Protein AF-A0A087CXN2-F1 (afdb_monomer_lite)

Secondary structure (DSSP, 8-state):
--STTSSTTSS-------------S---SSTTHHHHHHHHHTTT--SBTTSPPBTTB--SHHHHHHHHHHT-HHHHHHHHHHTHHHHHHHHHHHHHHHHHHHHH---HHHHHHHHHHHHHHHHHHHHHHIIIIIS---HHHHHHHHHHHHHHHHHHHHHHHHHHHTT-HHHHHHHHHHBSS-SSSTT-TT-TT-----TTSSSTTHHHHHIIIIIHHHHHHHHTTT-HHHHHHHHHHHHHHHHHHHTT--HHHHHHHHHHHHHHHHHHS-TTSHHHHHHHHHHHHHHHHHHHHHHHH-HHHHHHHHHGGGS-HHHHHHHHHHHHHHHHHHHSTTHHHH-S-TT-HHHHHHHHHHHHHHHHHHTT-HHHHHHHHHHHHH--TTTS---STTTTT-SS-----------------------------------------------------------------

Organism: NCBI:txid1437610

Sequence (461 aa):
MGSDRILSSYWPYRHNHSRGSSRRWFTPYDVTDYLFLLALLALPVDGTVLGFYQPFWTPISPWLFMLYALTNPVHLERAMRRYAFLMIAPVLLIYLSGIGWAVYGVHARAIIMSLTGVIAIPATVCALDIAFIAKRLSTTEAIRAVLATYWFAFAVGIAQWFAVHLDIASVQEFFGRVMYRSYLTIGSSWSKNGLRPQFLFAEPSYTGMHVFGILLPLMWLAYKRGSLYAKQLRSLIIVFVAGGLLMGVGTRIVLDSIVALLIVIVMAVRWRDRKGRRFGLLFLAVIVAITATAFAANSRLSAIVEKGMSGDDSFLGRIYQSLGPLCGIVKQPWTALTGYGAGNIDAAVHQGAQLARTILESAGAGKGAIVAAGWYRMMTSTMVWTMSAYTSFSLNSDSSVVRSPLQLSASSSHGMGIGRSLPSAGPHCSHTCISNSKDMPSRHCRCSSGASPGWTTSPSM

Foldseek 3Di:
DDDPPPPPPQAPDDDPPDPDDDPDLFDDPDPLCVLVLVLLLQQLQWFFPPADDAQLTRGDNLVSLLVSLVVVPVLVVVLCVVVVVLVCVLVVLQVLQPVLCVPQNDDPVLLVNQSVVSVSVSSNSSSCCCQCPVSNTDPVSSLVSNLVSLVQLLVLLVVLLCCQVVVVVVSLVVCVNGGPQALSDPPGPQVPVHRAGQSSTNALLCLLCCLVVPLVVSLVVVVVVVDPSNVSSVVSSVCSLVVSVVRCSDCNSVVSVLVVQLVVLVVVFPCVDPVSVVVSVVSVVVSVVVNVVVLVVDQLSVLCVVVPCQSHLVSLVVLLLQQQLVLLCVQVVVLLRSNSHRLRLLVSNLNRLVVSLVVCVVVVVPVSSVVSSVVSVVDHSRNDRDTGNVCSNPPPPPDDDDDDDDDDDDDDDDDDDDDDDDDDDDDDDDDDDDDDDDDDDDDDDDDDDDDDDDDDDDDDD

pLDDT: mean 71.12, std 24.13, range [20.7, 97.25]

Structure (mmCIF, N/CA/C/O backbone):
data_AF-A0A087CXN2-F1
#
_entry.id   AF-A0A087CXN2-F1
#
loop_
_atom_site.group_PDB
_atom_site.id
_atom_site.type_symbol
_atom_site.label_atom_id
_atom_site.label_alt_id
_atom_site.label_comp_id
_atom_site.label_asym_id
_atom_site.label_entity_id
_atom_site.label_seq_id
_atom_site.pdbx_PDB_ins_code
_atom_site.Cartn_x
_atom_site.Cartn_y
_atom_site.Cartn_z
_atom_site.occupancy
_atom_site.B_iso_or_equiv
_atom_site.auth_seq_id
_atom_site.auth_comp_id
_atom_site.auth_asym_id
_atom_site.auth_atom_id
_atom_site.pdbx_PDB_model_num
ATOM 1 N N . MET A 1 1 ? -13.519 32.492 21.965 1.00 39.38 1 MET A N 1
ATOM 2 C CA . MET A 1 1 ? -14.894 32.207 21.501 1.00 39.38 1 MET A CA 1
ATOM 3 C C . MET A 1 1 ? -14.916 32.336 19.987 1.00 39.38 1 MET A C 1
ATOM 5 O O . MET A 1 1 ? -14.551 33.396 19.505 1.00 39.38 1 MET A O 1
ATOM 9 N N . GLY A 1 2 ? -15.287 31.275 19.259 1.00 38.50 2 GLY A N 1
ATOM 10 C CA . GLY A 1 2 ? -15.614 31.366 17.826 1.00 38.50 2 GLY A CA 1
ATOM 11 C C . GLY A 1 2 ? -14.662 30.694 16.824 1.00 38.50 2 GLY A C 1
ATOM 12 O O . GLY A 1 2 ? -14.215 31.359 15.902 1.00 38.50 2 GLY A O 1
ATOM 13 N N . SER A 1 3 ? -14.392 29.385 16.934 1.00 31.97 3 SER A N 1
ATOM 14 C CA . SER A 1 3 ? -13.996 28.590 15.744 1.00 31.97 3 SER A CA 1
ATOM 15 C C . SER A 1 3 ? -14.389 27.101 15.774 1.00 31.97 3 SER A C 1
ATOM 17 O O . SER A 1 3 ? -14.278 26.426 14.755 1.00 31.97 3 SER A O 1
ATOM 19 N N . ASP A 1 4 ? -14.948 26.590 16.877 1.00 32.97 4 ASP A N 1
ATOM 20 C CA . ASP A 1 4 ? -15.270 25.157 17.013 1.00 32.97 4 ASP A CA 1
ATOM 21 C C . ASP A 1 4 ? -16.612 24.713 16.393 1.00 32.97 4 ASP A C 1
ATOM 23 O O . ASP A 1 4 ? -16.962 23.535 16.445 1.00 32.97 4 ASP A O 1
ATOM 27 N N . ARG A 1 5 ? -17.393 25.615 15.779 1.00 32.41 5 ARG A N 1
ATOM 28 C CA . ARG A 1 5 ? -18.766 25.293 15.328 1.00 32.41 5 ARG A CA 1
ATOM 29 C C . ARG A 1 5 ? -18.925 24.776 13.896 1.00 32.41 5 ARG A C 1
ATOM 31 O O . ARG A 1 5 ? -20.032 24.386 13.550 1.00 32.41 5 ARG A O 1
ATOM 38 N N . ILE A 1 6 ? -17.875 24.707 13.075 1.00 35.09 6 ILE A N 1
ATOM 39 C CA . ILE A 1 6 ? -18.048 24.376 11.641 1.00 35.09 6 ILE A CA 1
ATOM 40 C C . ILE A 1 6 ? -17.748 22.899 11.306 1.00 35.09 6 ILE A C 1
ATOM 42 O O . ILE A 1 6 ? -18.146 22.414 10.253 1.00 35.09 6 ILE A O 1
ATOM 46 N N . LEU A 1 7 ? -17.145 22.122 12.216 1.00 35.59 7 LEU A N 1
ATOM 47 C CA . LEU A 1 7 ? -16.831 20.699 11.964 1.00 35.59 7 LEU A CA 1
ATOM 48 C C . LEU A 1 7 ? -17.660 19.697 12.787 1.00 35.59 7 LEU A C 1
ATOM 50 O O . LEU A 1 7 ? -17.510 18.490 12.615 1.00 35.59 7 LEU A O 1
ATOM 54 N N . SER A 1 8 ? -18.571 20.177 13.639 1.00 33.44 8 SER A N 1
ATOM 55 C CA . SER A 1 8 ? -19.440 19.331 14.475 1.00 33.44 8 SER A CA 1
ATOM 56 C C . SER A 1 8 ? -20.653 18.747 13.729 1.00 33.44 8 SER A C 1
ATOM 58 O O . SER A 1 8 ? -21.380 17.936 14.298 1.00 33.44 8 SER A O 1
ATOM 60 N N . SER A 1 9 ? -20.912 19.152 12.483 1.00 32.16 9 SER A N 1
ATOM 61 C CA . SER A 1 9 ? -22.157 18.844 11.760 1.00 32.16 9 SER A CA 1
ATOM 62 C C . SER A 1 9 ? -22.097 17.613 10.848 1.00 32.16 9 SER A C 1
ATOM 64 O O . SER A 1 9 ? -23.134 17.188 10.348 1.00 32.16 9 SER A O 1
ATOM 66 N N . TYR A 1 10 ? -20.926 16.995 10.653 1.00 38.50 10 TYR A N 1
ATOM 67 C CA . TYR A 1 10 ? -20.761 15.881 9.702 1.00 38.50 10 TYR A CA 1
ATOM 68 C C . TYR A 1 10 ? -20.764 14.478 10.325 1.00 38.50 10 TYR A C 1
ATOM 70 O O . TYR A 1 10 ? -20.636 13.494 9.600 1.00 38.50 10 TYR A O 1
ATOM 78 N N . TRP A 1 11 ? -20.943 14.346 11.643 1.00 40.09 11 TRP A N 1
ATOM 79 C CA . TRP A 1 11 ? -21.064 13.035 12.287 1.00 40.09 11 TRP A CA 1
ATOM 80 C C . TRP A 1 11 ? -22.035 13.083 13.469 1.00 40.09 11 TRP A C 1
ATOM 82 O O . TRP A 1 11 ? -21.681 13.648 14.505 1.00 40.09 11 TRP A O 1
ATOM 92 N N . PRO A 1 12 ? -23.247 12.504 13.373 1.00 35.41 12 PRO A N 1
ATOM 93 C CA . PRO A 1 12 ? -24.137 12.438 14.520 1.00 35.41 12 PRO A CA 1
ATOM 94 C C . PRO A 1 12 ? -23.533 11.490 15.564 1.00 35.41 12 PRO A C 1
ATOM 96 O O . PRO A 1 12 ? -23.541 10.268 15.427 1.00 35.41 12 PRO A O 1
ATOM 99 N N . TYR A 1 13 ? -22.969 12.090 16.607 1.00 37.94 13 TYR A N 1
ATOM 100 C CA . TYR A 1 13 ? -22.463 11.435 17.802 1.00 37.94 13 TYR A CA 1
ATOM 101 C C . TYR A 1 13 ? -23.650 10.931 18.632 1.00 37.94 13 TYR A C 1
ATOM 103 O O . TYR A 1 13 ? -24.492 11.723 19.052 1.00 37.94 13 TYR A O 1
ATOM 111 N N . ARG A 1 14 ? -23.733 9.619 18.882 1.00 34.62 14 ARG A N 1
ATOM 112 C CA . ARG A 1 14 ? -24.654 9.063 19.882 1.00 34.62 14 ARG A CA 1
ATOM 113 C C . ARG A 1 14 ? -23.840 8.477 21.030 1.00 34.62 14 ARG A C 1
ATOM 115 O O . ARG A 1 14 ? -23.110 7.505 20.847 1.00 34.62 14 ARG A O 1
ATOM 122 N N . HIS A 1 15 ? -23.991 9.065 22.215 1.00 37.25 15 HIS A N 1
ATOM 123 C CA . HIS A 1 15 ? -23.658 8.412 23.477 1.00 37.25 15 HIS A CA 1
ATOM 124 C C . HIS A 1 15 ? -24.576 7.193 23.631 1.00 37.25 15 HIS A C 1
ATOM 126 O O . HIS A 1 15 ? -25.741 7.339 23.989 1.00 37.25 15 HIS A O 1
ATOM 132 N N . ASN A 1 16 ? -24.071 5.989 23.366 1.00 37.09 16 ASN A N 1
ATOM 133 C CA . ASN A 1 16 ? -24.734 4.775 23.834 1.00 37.09 16 ASN A CA 1
ATOM 134 C C . ASN A 1 16 ? -24.344 4.550 25.300 1.00 37.09 16 ASN A C 1
ATOM 136 O O . ASN A 1 16 ? -23.347 3.902 25.612 1.00 37.09 16 ASN A O 1
ATOM 140 N N . HIS A 1 17 ? -25.145 5.101 26.211 1.00 38.88 17 HIS A N 1
ATOM 141 C CA . HIS A 1 17 ? -25.314 4.511 27.532 1.00 38.88 17 HIS A CA 1
ATOM 142 C C . HIS A 1 17 ? -26.312 3.360 27.414 1.00 38.88 17 HIS A C 1
ATOM 144 O O . HIS A 1 17 ? -27.519 3.550 27.503 1.00 38.88 17 HIS A O 1
ATOM 150 N N . SER A 1 18 ? -25.791 2.151 27.226 1.00 39.19 18 SER A N 1
ATOM 151 C CA . SER A 1 18 ? -26.529 0.914 27.466 1.00 39.19 18 SER A CA 1
ATOM 152 C C . SER A 1 18 ? -25.695 0.039 28.396 1.00 39.19 18 SER A C 1
ATOM 154 O O . SER A 1 18 ? -24.784 -0.672 27.969 1.00 39.19 18 SER A O 1
ATOM 156 N N . ARG A 1 19 ? -25.995 0.138 29.696 1.00 42.88 19 ARG A N 1
ATOM 157 C CA . ARG A 1 19 ? -25.703 -0.911 30.677 1.00 42.88 19 ARG A CA 1
ATOM 158 C C . ARG A 1 19 ? -26.453 -2.163 30.217 1.00 42.88 19 ARG A C 1
ATOM 160 O O . ARG A 1 19 ? -27.675 -2.152 30.155 1.00 42.88 19 ARG A O 1
ATOM 167 N N . GLY A 1 20 ? -25.710 -3.198 29.845 1.00 40.38 20 GLY A N 1
ATOM 168 C CA . GLY A 1 20 ? -26.249 -4.458 29.338 1.00 40.38 20 GLY A CA 1
ATOM 169 C C . GLY A 1 20 ? -25.165 -5.210 28.583 1.00 40.38 20 GLY A C 1
ATOM 170 O O . GLY A 1 20 ? -24.935 -4.980 27.399 1.00 40.38 20 GLY A O 1
ATOM 171 N N . SER A 1 21 ? -24.444 -6.072 29.291 1.00 49.31 21 SER A N 1
ATOM 172 C CA . SER A 1 21 ? -23.414 -6.940 28.738 1.00 49.31 21 SER A CA 1
ATOM 173 C C . SER A 1 21 ? -24.007 -7.912 27.715 1.00 49.31 21 SER A C 1
ATOM 175 O O . SER A 1 21 ? -24.482 -8.986 28.071 1.00 49.31 21 SER A O 1
ATOM 177 N N . SER A 1 22 ? -23.901 -7.582 26.431 1.00 44.62 22 SER A N 1
ATOM 178 C CA . SER A 1 22 ? -23.734 -8.607 25.406 1.00 44.62 22 SER A CA 1
ATOM 179 C C . SER A 1 22 ? -22.307 -8.491 24.873 1.00 44.62 22 SER A C 1
ATOM 181 O O . SER A 1 22 ? -21.901 -7.461 24.339 1.00 44.62 22 SER A O 1
ATOM 183 N N . ARG A 1 23 ? -21.502 -9.538 25.085 1.00 57.91 23 ARG A N 1
ATOM 184 C CA . ARG A 1 23 ? -20.129 -9.681 24.570 1.00 57.91 23 ARG A CA 1
ATOM 185 C C . ARG A 1 23 ? -20.140 -9.917 23.049 1.00 57.91 23 ARG A C 1
ATOM 187 O O . ARG A 1 23 ? -19.516 -10.857 22.567 1.00 57.91 23 ARG A O 1
ATOM 194 N N . ARG A 1 24 ? -20.892 -9.137 22.270 1.00 66.56 24 ARG A N 1
ATOM 195 C CA . ARG A 1 24 ? -20.862 -9.272 20.809 1.00 66.56 24 ARG A CA 1
ATOM 196 C C . ARG A 1 24 ? -19.623 -8.558 20.273 1.00 66.56 24 ARG A C 1
ATOM 198 O O . ARG A 1 24 ? -19.362 -7.398 20.585 1.00 66.56 24 ARG A O 1
ATOM 205 N N . TRP A 1 25 ? -18.818 -9.299 19.516 1.00 75.06 25 TRP A N 1
ATOM 206 C CA . TRP A 1 25 ? -17.599 -8.790 18.884 1.00 75.06 25 TRP A CA 1
ATOM 207 C C . TRP A 1 25 ? -17.900 -7.812 17.741 1.00 75.06 25 TRP A C 1
ATOM 209 O O . TRP A 1 25 ? -17.127 -6.881 17.530 1.00 75.06 25 TRP A O 1
ATOM 219 N N . PHE A 1 26 ? -19.034 -7.992 17.062 1.00 88.06 26 PHE A N 1
ATOM 220 C CA . PHE A 1 26 ? -19.507 -7.163 15.959 1.00 88.06 26 PHE A CA 1
ATOM 221 C C . PHE A 1 26 ? -21.038 -7.087 15.986 1.00 88.06 26 PHE A C 1
ATOM 223 O O . PHE A 1 26 ? -21.700 -8.095 16.255 1.00 88.06 26 PHE A O 1
ATOM 230 N N . THR A 1 27 ? -21.593 -5.904 15.730 1.00 91.12 27 THR A N 1
ATOM 231 C CA . THR A 1 27 ? -23.036 -5.649 15.689 1.00 91.12 27 THR A CA 1
ATOM 232 C C . THR A 1 27 ? -23.464 -5.240 14.274 1.00 91.12 27 THR A C 1
ATOM 234 O O . THR A 1 27 ? -23.404 -4.059 13.933 1.00 91.12 27 THR A O 1
ATOM 237 N N . PRO A 1 28 ? -23.860 -6.205 13.419 1.00 91.56 28 PRO A N 1
ATOM 238 C CA . PRO A 1 28 ? -24.320 -5.897 12.068 1.00 91.56 28 PRO A CA 1
ATOM 239 C C . PRO A 1 28 ? -25.691 -5.205 12.093 1.00 91.56 28 PRO A C 1
ATOM 241 O O . PRO A 1 28 ? -26.529 -5.512 12.944 1.00 91.56 28 PRO A O 1
ATOM 244 N N . TYR A 1 29 ? -25.924 -4.305 11.140 1.00 90.75 29 TYR A N 1
ATOM 245 C CA . TYR A 1 29 ? -27.250 -3.794 10.794 1.00 90.75 29 TYR A CA 1
ATOM 246 C C . TYR A 1 29 ? -28.017 -4.829 9.954 1.00 90.75 29 TYR A C 1
ATOM 248 O O . TYR A 1 29 ? -29.190 -5.081 10.214 1.00 90.75 29 TYR A O 1
ATOM 256 N N . ASP A 1 30 ? -27.339 -5.484 9.005 1.00 93.12 30 ASP A N 1
ATOM 257 C CA . ASP A 1 30 ? -27.865 -6.606 8.217 1.00 93.12 30 ASP A CA 1
ATOM 258 C C . ASP A 1 30 ? -26.765 -7.612 7.808 1.00 93.12 30 ASP A C 1
ATOM 260 O O . ASP A 1 30 ? -25.585 -7.449 8.124 1.00 93.12 30 ASP A O 1
ATOM 264 N N . VAL A 1 31 ? -27.147 -8.678 7.093 1.00 93.31 31 VAL A N 1
ATOM 265 C CA . VAL A 1 31 ? -26.236 -9.767 6.684 1.00 93.31 31 VAL A CA 1
ATOM 266 C C . VAL A 1 31 ? -25.094 -9.277 5.785 1.00 93.31 31 VAL A C 1
ATOM 268 O O . VAL A 1 31 ? -24.001 -9.842 5.813 1.00 93.31 31 VAL A O 1
ATOM 271 N N . THR A 1 32 ? -25.293 -8.209 5.010 1.00 95.12 32 THR A N 1
ATOM 272 C CA . THR A 1 32 ? -24.240 -7.702 4.119 1.00 95.12 32 THR A CA 1
ATOM 273 C C . THR A 1 32 ? -23.073 -7.110 4.906 1.00 95.12 32 THR A C 1
ATOM 275 O O . THR A 1 32 ? -21.947 -7.122 4.421 1.00 95.12 32 THR A O 1
ATOM 278 N N . ASP A 1 33 ? -23.278 -6.673 6.153 1.00 95.56 33 ASP A N 1
ATOM 279 C CA . ASP A 1 33 ? -22.213 -6.085 6.973 1.00 95.56 33 ASP A CA 1
ATOM 280 C C . ASP A 1 33 ? -21.127 -7.094 7.375 1.00 95.56 33 ASP A C 1
ATOM 282 O O . ASP A 1 33 ? -20.014 -6.697 7.726 1.00 95.56 33 ASP A O 1
ATOM 286 N N . TYR A 1 34 ? -21.392 -8.398 7.252 1.00 95.50 34 TYR A N 1
ATOM 287 C CA . TYR A 1 34 ? -20.346 -9.415 7.364 1.00 95.50 34 TYR A CA 1
ATOM 288 C C . TYR A 1 34 ? -19.325 -9.333 6.221 1.00 95.50 34 TYR A C 1
ATOM 290 O O . TYR A 1 34 ? -18.152 -9.618 6.455 1.00 95.50 34 TYR A O 1
ATOM 298 N N . LEU A 1 35 ? -19.716 -8.879 5.022 1.00 95.94 35 LEU A N 1
ATOM 299 C CA . LEU A 1 35 ? -18.771 -8.602 3.930 1.00 95.94 35 LEU A CA 1
ATOM 300 C C . LEU A 1 35 ? -17.851 -7.435 4.287 1.00 95.94 35 LEU A C 1
ATOM 302 O O . LEU A 1 35 ? -16.649 -7.498 4.036 1.00 95.94 35 LEU A O 1
ATOM 306 N N . PHE A 1 36 ? -18.396 -6.396 4.924 1.00 96.75 36 PHE A N 1
ATOM 307 C CA . PHE A 1 36 ? -17.603 -5.273 5.416 1.00 96.75 36 PHE A CA 1
ATOM 308 C C . PHE A 1 36 ? -16.632 -5.708 6.520 1.00 96.75 36 PHE A C 1
ATOM 310 O O . PHE A 1 36 ? -15.455 -5.348 6.487 1.00 96.75 36 PHE A O 1
ATOM 317 N N . LEU A 1 37 ? -17.090 -6.528 7.471 1.00 96.31 37 LEU A N 1
ATOM 318 C CA . LEU A 1 37 ? -16.217 -7.101 8.494 1.00 96.31 37 LEU A CA 1
ATOM 319 C C . LEU A 1 37 ? -15.104 -7.951 7.867 1.00 96.31 37 LEU A C 1
ATOM 321 O O . LEU A 1 37 ? -13.942 -7.795 8.236 1.00 96.31 37 LEU A O 1
ATOM 325 N N . LEU A 1 38 ? -15.436 -8.808 6.900 1.00 96.00 38 LEU A N 1
ATOM 326 C CA . LEU A 1 38 ? -14.457 -9.631 6.193 1.00 96.00 38 LEU A CA 1
ATOM 327 C C . LEU A 1 38 ? -13.438 -8.766 5.440 1.00 96.00 38 LEU A C 1
ATOM 329 O O . LEU A 1 38 ? -12.247 -9.065 5.477 1.00 96.00 38 LEU A O 1
ATOM 333 N N . ALA A 1 39 ? -13.877 -7.661 4.829 1.00 95.94 39 ALA A N 1
ATOM 334 C CA . ALA A 1 39 ? -12.990 -6.701 4.176 1.00 95.94 39 ALA A CA 1
ATOM 335 C C . ALA A 1 39 ? -11.966 -6.112 5.158 1.00 95.94 39 ALA A C 1
ATOM 337 O O . ALA A 1 39 ? -10.780 -6.047 4.840 1.00 95.94 39 ALA A O 1
ATOM 338 N N . LEU A 1 40 ? -12.399 -5.748 6.373 1.00 95.56 40 LEU A N 1
ATOM 339 C CA . LEU A 1 40 ? -11.500 -5.271 7.428 1.00 95.56 40 LEU A CA 1
ATOM 340 C C . LEU A 1 40 ? -10.527 -6.356 7.899 1.00 95.56 40 LEU A C 1
ATOM 342 O O . LEU A 1 40 ? -9.351 -6.067 8.114 1.00 95.56 40 LEU A O 1
ATOM 346 N N . LEU A 1 41 ? -10.996 -7.596 8.053 1.00 95.44 41 LEU A N 1
ATOM 347 C CA . LEU A 1 41 ? -10.155 -8.720 8.469 1.00 95.44 41 LEU A CA 1
ATOM 348 C C . LEU A 1 41 ? -9.114 -9.091 7.406 1.00 95.44 41 LEU A C 1
ATOM 350 O O . LEU A 1 41 ? -8.016 -9.506 7.763 1.00 95.44 41 LEU A O 1
ATOM 354 N N . ALA A 1 42 ? -9.425 -8.896 6.126 1.00 94.44 42 ALA A N 1
ATOM 355 C CA . ALA A 1 42 ? -8.533 -9.174 5.006 1.00 94.44 42 ALA A CA 1
ATOM 356 C C . ALA A 1 42 ? -7.558 -8.026 4.676 1.00 94.44 42 ALA A C 1
ATOM 358 O O . ALA A 1 42 ? -6.795 -8.139 3.720 1.00 94.44 42 ALA A O 1
ATOM 359 N N . LEU A 1 43 ? -7.559 -6.919 5.433 1.00 92.69 43 LEU A N 1
ATOM 360 C CA . LEU A 1 43 ? -6.661 -5.780 5.189 1.00 92.69 43 LEU A CA 1
ATOM 361 C C . LEU A 1 43 ? -5.168 -6.147 5.123 1.00 92.69 43 LEU A C 1
ATOM 363 O O . LEU A 1 43 ? -4.521 -5.666 4.200 1.00 92.69 43 LEU A O 1
ATOM 367 N N . PRO A 1 44 ? -4.600 -6.959 6.038 1.00 92.06 44 PRO A N 1
ATOM 368 C CA . PRO A 1 44 ? -3.189 -7.331 5.965 1.00 92.06 44 PRO A CA 1
ATOM 369 C C . PRO A 1 44 ? -2.913 -8.508 5.014 1.00 92.06 44 PRO A C 1
ATOM 371 O O . PRO A 1 44 ? -1.776 -8.955 4.925 1.00 92.06 44 PRO A O 1
ATOM 374 N N . VAL A 1 45 ? -3.938 -9.039 4.334 1.00 91.31 45 VAL A N 1
ATOM 375 C CA . VAL A 1 45 ? -3.827 -10.190 3.428 1.00 91.31 45 VAL A CA 1
ATOM 376 C C . VAL A 1 45 ? -3.806 -9.687 1.987 1.00 91.31 45 VAL A C 1
ATOM 378 O O . VAL A 1 45 ? -4.833 -9.648 1.303 1.00 91.31 45 VAL A O 1
ATOM 381 N N . ASP A 1 46 ? -2.628 -9.266 1.535 1.00 86.50 46 ASP A N 1
ATOM 382 C CA . ASP A 1 46 ? -2.424 -8.751 0.178 1.00 86.50 46 ASP A CA 1
ATOM 383 C C . ASP A 1 46 ? -1.335 -9.489 -0.618 1.00 86.50 46 ASP A C 1
ATOM 385 O O . ASP A 1 46 ? -1.107 -9.161 -1.779 1.00 86.50 46 ASP A O 1
ATOM 389 N N . GLY A 1 47 ? -0.709 -10.527 -0.051 1.00 84.94 47 GLY A N 1
ATOM 390 C CA . GLY A 1 47 ? 0.337 -11.319 -0.713 1.00 84.94 47 GLY A CA 1
ATOM 391 C C . GLY A 1 47 ? -0.038 -12.736 -1.130 1.00 84.94 47 GLY A C 1
ATOM 392 O O . GLY A 1 47 ? 0.813 -13.470 -1.636 1.00 84.94 47 GLY A O 1
ATOM 393 N N . THR A 1 48 ? -1.277 -13.157 -0.888 1.00 89.31 48 THR A N 1
ATOM 394 C CA . THR A 1 48 ? -1.685 -14.558 -1.057 1.00 89.31 48 THR A CA 1
ATOM 395 C C . THR A 1 48 ? -2.198 -14.872 -2.457 1.00 89.31 48 THR A C 1
ATOM 397 O O . THR A 1 48 ? -2.850 -14.039 -3.080 1.00 89.31 48 THR A O 1
ATOM 400 N N . VAL A 1 49 ? -2.053 -16.126 -2.889 1.00 88.69 49 VAL A N 1
ATOM 401 C CA . VAL A 1 49 ? -2.581 -16.635 -4.172 1.00 88.69 49 VAL A CA 1
ATOM 402 C C . VAL A 1 49 ? -4.101 -16.484 -4.345 1.00 88.69 49 VAL A C 1
ATOM 404 O O . VAL A 1 49 ? -4.595 -16.552 -5.464 1.00 88.69 49 VAL A O 1
ATOM 407 N N . LEU A 1 50 ? -4.845 -16.275 -3.252 1.00 85.31 50 LEU A N 1
ATOM 408 C CA . LEU A 1 50 ? -6.301 -16.085 -3.261 1.00 85.31 50 LEU A CA 1
ATOM 409 C C . LEU A 1 50 ? -6.736 -14.693 -3.735 1.00 85.31 50 LEU A C 1
ATOM 411 O O . LEU A 1 50 ? -7.896 -14.503 -4.099 1.00 85.31 50 LEU A O 1
ATOM 415 N N . GLY A 1 51 ? -5.847 -13.702 -3.668 1.00 80.25 51 GLY A N 1
ATOM 416 C CA . GLY A 1 51 ? -6.189 -12.329 -4.009 1.00 80.25 51 GLY A CA 1
ATOM 417 C C . GLY A 1 51 ? -6.226 -12.083 -5.511 1.00 80.25 51 GLY A C 1
ATOM 418 O O . GLY A 1 51 ? -5.608 -12.792 -6.304 1.00 80.25 51 GLY A O 1
ATOM 419 N N . PHE A 1 52 ? -6.934 -11.031 -5.915 1.00 80.81 52 PHE A N 1
ATOM 420 C CA . PHE A 1 52 ? -6.985 -10.656 -7.323 1.00 80.81 52 PHE A CA 1
ATOM 421 C C . PHE A 1 52 ? -5.623 -10.123 -7.768 1.00 80.81 52 PHE A C 1
ATOM 423 O O . PHE A 1 52 ? -5.102 -9.173 -7.177 1.00 80.81 52 PHE A O 1
ATOM 430 N N . TYR A 1 53 ? -5.067 -10.713 -8.823 1.00 80.62 53 TYR A N 1
ATOM 431 C CA . TYR A 1 53 ? -3.746 -10.348 -9.314 1.00 80.62 53 TYR A CA 1
ATOM 432 C C . TYR A 1 53 ? -3.679 -8.892 -9.779 1.00 80.62 53 TYR A C 1
ATOM 434 O O . TYR A 1 53 ? -4.453 -8.442 -10.625 1.00 80.62 53 TYR A O 1
ATOM 442 N N . GLN A 1 54 ? -2.691 -8.181 -9.249 1.00 74.88 54 GLN A N 1
ATOM 443 C CA . GLN A 1 54 ? -2.235 -6.884 -9.718 1.00 74.88 54 GLN A CA 1
ATOM 444 C C . GLN A 1 54 ? -0.705 -6.913 -9.822 1.00 74.88 54 GLN A C 1
ATOM 446 O O . GLN A 1 54 ? -0.048 -7.764 -9.207 1.00 74.88 54 GLN A O 1
ATOM 451 N N . PRO A 1 55 ? -0.090 -5.984 -10.570 1.00 66.75 55 PRO A N 1
ATOM 452 C CA . PRO A 1 55 ? 1.359 -5.864 -10.582 1.00 66.75 55 PRO A CA 1
ATOM 453 C C . PRO A 1 55 ? 1.871 -5.646 -9.148 1.00 66.75 55 PRO A C 1
ATOM 455 O O . PRO A 1 55 ? 1.573 -4.629 -8.533 1.00 66.75 55 PRO A O 1
ATOM 458 N N . PHE A 1 56 ? 2.654 -6.601 -8.636 1.00 68.38 56 PHE A N 1
ATOM 459 C CA . PHE A 1 56 ? 3.321 -6.601 -7.318 1.00 68.38 56 PHE A CA 1
ATOM 460 C C . PHE A 1 56 ? 2.488 -6.957 -6.078 1.00 68.38 56 PHE A C 1
ATOM 462 O O . PHE A 1 56 ? 3.099 -7.202 -5.041 1.00 68.38 56 PHE A O 1
ATOM 469 N N . TRP A 1 57 ? 1.163 -7.091 -6.165 1.00 77.50 57 TRP A N 1
ATOM 470 C CA . TRP A 1 57 ? 0.331 -7.473 -5.015 1.00 77.50 57 TRP A CA 1
ATOM 471 C C . TRP A 1 57 ? -0.937 -8.243 -5.427 1.00 77.50 57 TRP A C 1
ATOM 473 O O . TRP A 1 57 ? -1.317 -8.283 -6.596 1.00 77.50 57 TRP A O 1
ATOM 483 N N . THR A 1 58 ? -1.629 -8.829 -4.457 1.00 85.88 58 THR A N 1
ATOM 484 C CA . THR A 1 58 ? -2.852 -9.638 -4.612 1.00 85.88 58 THR A CA 1
ATOM 485 C C . THR A 1 58 ? -3.844 -9.324 -3.476 1.00 85.88 58 THR A C 1
ATOM 487 O O . THR A 1 58 ? -4.022 -10.137 -2.567 1.00 85.88 58 THR A O 1
ATOM 490 N N . PRO A 1 59 ? -4.465 -8.130 -3.446 1.00 86.69 59 PRO A N 1
ATOM 491 C CA . PRO A 1 59 ? -5.289 -7.685 -2.334 1.00 86.69 59 PRO A CA 1
ATOM 492 C C . PRO A 1 59 ? -6.655 -8.361 -2.364 1.00 86.69 59 PRO A C 1
ATOM 494 O O . PRO A 1 59 ? -7.260 -8.523 -3.424 1.00 86.69 59 PRO A O 1
ATOM 497 N N . ILE A 1 60 ? -7.168 -8.699 -1.182 1.00 90.88 60 ILE A N 1
ATOM 498 C CA . ILE A 1 60 ? -8.521 -9.248 -1.009 1.00 90.88 60 ILE A CA 1
ATOM 499 C C . ILE A 1 60 ? -9.497 -8.151 -0.552 1.00 90.88 60 ILE A C 1
ATOM 501 O O . ILE A 1 60 ? -10.619 -8.053 -1.054 1.00 90.88 60 ILE A O 1
ATOM 505 N N . SER A 1 61 ? -9.067 -7.281 0.368 1.00 92.62 61 SER A N 1
ATOM 506 C CA . SER A 1 61 ? -9.941 -6.293 1.019 1.00 92.62 61 SER A CA 1
ATOM 507 C C . SER A 1 61 ? -10.667 -5.312 0.078 1.00 92.62 61 SER A C 1
ATOM 509 O O . SER A 1 61 ? -11.867 -5.116 0.288 1.00 92.62 61 SER A O 1
ATOM 511 N N . PRO A 1 62 ? -10.062 -4.738 -0.987 1.00 90.69 62 PRO A N 1
ATOM 512 C CA . PRO A 1 62 ? -10.758 -3.765 -1.835 1.00 90.69 62 PRO A CA 1
ATOM 513 C C . PRO A 1 62 ? -11.926 -4.383 -2.610 1.00 90.69 62 PRO A C 1
ATOM 515 O O . PRO A 1 62 ? -12.947 -3.735 -2.836 1.00 90.69 62 PRO A O 1
ATOM 518 N N . TRP A 1 63 ? -11.817 -5.665 -2.955 1.00 91.06 63 TRP A N 1
ATOM 519 C CA . TRP A 1 63 ? -12.868 -6.412 -3.644 1.00 91.06 63 TRP A CA 1
ATOM 520 C C . TRP A 1 63 ? -14.032 -6.745 -2.729 1.00 91.06 63 TRP A C 1
ATOM 522 O O . TRP A 1 63 ? -15.186 -6.656 -3.140 1.00 91.06 63 TRP A O 1
ATOM 532 N N . LEU A 1 64 ? -13.743 -7.059 -1.468 1.00 95.12 64 LEU A N 1
ATOM 533 C CA . LEU A 1 64 ? -14.777 -7.240 -0.457 1.00 95.12 64 LEU A CA 1
ATOM 534 C C . LEU A 1 64 ? -15.500 -5.923 -0.150 1.00 95.12 64 LEU A C 1
ATOM 536 O O . LEU A 1 64 ? -16.721 -5.927 -0.007 1.00 95.12 64 LEU A O 1
ATOM 540 N N . PHE A 1 65 ? -14.791 -4.788 -0.131 1.00 95.88 65 PHE A N 1
ATOM 541 C CA . PHE A 1 65 ? -15.431 -3.471 -0.048 1.00 95.88 65 PHE A CA 1
ATOM 542 C C . PHE A 1 65 ? -16.319 -3.186 -1.260 1.00 95.88 65 PHE A C 1
ATOM 544 O O . PHE A 1 65 ? -17.447 -2.723 -1.094 1.00 95.88 65 PHE A O 1
ATOM 551 N N . MET A 1 66 ? -15.855 -3.502 -2.470 1.00 94.12 66 MET A N 1
ATOM 552 C CA . MET A 1 66 ? -16.663 -3.362 -3.680 1.00 94.12 66 MET A CA 1
ATOM 553 C C . MET A 1 66 ? -17.921 -4.236 -3.626 1.00 94.12 66 MET A C 1
ATOM 555 O O . MET A 1 66 ? -19.018 -3.739 -3.873 1.00 94.12 66 MET A O 1
ATOM 559 N N . LEU A 1 67 ? -17.796 -5.505 -3.234 1.00 95.56 67 LEU A N 1
ATOM 560 C CA . LEU A 1 67 ? -18.931 -6.418 -3.094 1.00 95.56 67 LEU A CA 1
ATOM 561 C C . LEU A 1 67 ? -19.917 -5.944 -2.015 1.00 95.56 67 LEU A C 1
ATOM 563 O O . LEU A 1 67 ? -21.131 -5.982 -2.217 1.00 95.56 67 LEU A O 1
ATOM 567 N N . TYR A 1 68 ? -19.413 -5.432 -0.892 1.00 97.25 68 TYR A N 1
ATOM 568 C CA . TYR A 1 68 ? -20.245 -4.814 0.139 1.00 97.25 68 TYR A CA 1
ATOM 569 C C . TYR A 1 68 ? -21.022 -3.605 -0.398 1.00 97.25 68 TYR A C 1
ATOM 571 O O . TYR A 1 68 ? -22.214 -3.457 -0.133 1.00 97.25 68 TYR A O 1
ATOM 579 N N . ALA A 1 69 ? -20.377 -2.758 -1.198 1.00 95.81 69 ALA A N 1
ATOM 580 C CA . ALA A 1 69 ? -21.031 -1.604 -1.795 1.00 95.81 69 ALA A CA 1
ATOM 581 C C . ALA A 1 69 ? -22.123 -2.027 -2.799 1.00 95.81 69 ALA A C 1
ATOM 583 O O . ALA A 1 69 ? -23.242 -1.520 -2.740 1.00 95.81 69 ALA A O 1
ATOM 584 N N . LEU A 1 70 ? -21.836 -3.006 -3.665 1.00 95.69 70 LEU A N 1
ATOM 585 C CA . LEU A 1 70 ? -22.776 -3.526 -4.669 1.00 95.69 70 LEU A CA 1
ATOM 586 C C . LEU A 1 70 ? -23.987 -4.244 -4.056 1.00 95.69 70 LEU A C 1
ATOM 588 O O . LEU A 1 70 ? -25.091 -4.139 -4.583 1.00 95.69 70 LEU A O 1
ATOM 592 N N . THR A 1 71 ? -23.808 -4.927 -2.923 1.00 96.88 71 THR A N 1
ATOM 593 C CA . THR A 1 71 ? -24.912 -5.578 -2.189 1.00 96.88 71 THR A CA 1
ATOM 594 C C . THR A 1 71 ? -25.828 -4.584 -1.464 1.00 96.88 71 THR A C 1
ATOM 596 O O . THR A 1 71 ? -26.867 -4.975 -0.939 1.00 96.88 71 THR A O 1
ATOM 599 N N . ASN A 1 72 ? -25.492 -3.288 -1.479 1.00 96.25 72 ASN A N 1
ATOM 600 C CA . ASN A 1 72 ? -26.248 -2.207 -0.851 1.00 96.25 72 ASN A CA 1
ATOM 601 C C . ASN A 1 72 ? -26.661 -1.122 -1.871 1.00 96.25 72 ASN A C 1
ATOM 603 O O . ASN A 1 72 ? -26.296 0.044 -1.701 1.00 96.25 72 ASN A O 1
ATOM 607 N N . PRO A 1 73 ? -27.448 -1.447 -2.918 1.00 95.12 73 PRO A N 1
ATOM 608 C CA . PRO A 1 73 ? -27.642 -0.586 -4.092 1.00 95.12 73 PRO A CA 1
ATOM 609 C C . PRO A 1 73 ? -28.257 0.784 -3.768 1.00 95.12 73 PRO A C 1
ATOM 611 O O . PRO A 1 73 ? -27.782 1.810 -4.254 1.00 95.12 73 PRO A O 1
ATOM 614 N N . VAL A 1 74 ? -29.257 0.833 -2.881 1.00 93.88 74 VAL A N 1
ATOM 615 C CA . VAL A 1 74 ? -29.912 2.092 -2.473 1.00 93.88 74 VAL A CA 1
ATOM 616 C C . VAL A 1 74 ? -28.938 3.021 -1.742 1.00 93.88 74 VAL A C 1
ATOM 618 O O . VAL A 1 74 ? -28.958 4.241 -1.922 1.00 93.88 74 VAL A O 1
ATOM 621 N N . HIS A 1 75 ? -28.069 2.461 -0.897 1.00 95.38 75 HIS A N 1
ATOM 622 C CA . HIS A 1 75 ? -27.059 3.241 -0.186 1.00 95.38 75 HIS A CA 1
ATOM 623 C C . HIS A 1 75 ? -25.890 3.613 -1.101 1.00 95.38 75 HIS A C 1
ATOM 625 O O . HIS A 1 75 ? -25.397 4.739 -1.020 1.00 95.38 75 HIS A O 1
ATOM 631 N N . LEU A 1 76 ? -25.505 2.716 -2.010 1.00 95.38 76 LEU A N 1
ATOM 632 C CA . LEU A 1 76 ? -24.487 2.948 -3.026 1.00 95.38 76 LEU A CA 1
ATOM 633 C C . LEU A 1 76 ? -24.848 4.139 -3.907 1.00 95.38 76 LEU A C 1
ATOM 635 O O . LEU A 1 76 ? -24.029 5.032 -4.069 1.00 95.38 76 LEU A O 1
ATOM 639 N N . GLU A 1 77 ? -26.078 4.222 -4.406 1.00 94.69 77 GLU A N 1
ATOM 640 C CA . GLU A 1 77 ? -26.525 5.342 -5.238 1.00 94.69 77 GLU A CA 1
ATOM 641 C C . GLU A 1 77 ? -26.380 6.697 -4.520 1.00 94.69 77 GLU A C 1
ATOM 643 O O . GLU A 1 77 ? -25.941 7.696 -5.097 1.00 94.69 77 GLU A O 1
ATOM 648 N N . ARG A 1 78 ? -26.691 6.739 -3.219 1.00 94.25 78 ARG A N 1
ATOM 649 C CA . ARG A 1 78 ? -26.512 7.939 -2.385 1.00 94.25 78 ARG A CA 1
ATOM 650 C C . ARG A 1 78 ? -25.034 8.267 -2.169 1.00 94.25 78 ARG A C 1
ATOM 652 O O . ARG A 1 78 ? -24.663 9.436 -2.277 1.00 94.25 78 ARG A O 1
ATOM 659 N N . ALA A 1 79 ? -24.203 7.261 -1.901 1.00 94.00 79 ALA A N 1
ATOM 660 C CA . ALA A 1 79 ? -22.763 7.430 -1.734 1.00 94.00 79 ALA A CA 1
ATOM 661 C C . ALA A 1 79 ? -22.098 7.898 -3.042 1.00 94.00 79 ALA A C 1
ATOM 663 O O . ALA A 1 79 ? -21.322 8.851 -3.029 1.00 94.00 79 ALA A O 1
ATOM 664 N N . MET A 1 80 ? -22.459 7.308 -4.185 1.00 93.12 80 MET A N 1
ATOM 665 C CA . MET A 1 80 ? -21.961 7.703 -5.506 1.00 93.12 80 MET A CA 1
ATOM 666 C C . MET A 1 80 ? -22.306 9.155 -5.831 1.00 93.12 80 MET A C 1
ATOM 668 O O . MET A 1 80 ? -21.442 9.885 -6.302 1.00 93.12 80 MET A O 1
ATOM 672 N N . ARG A 1 81 ? -23.529 9.612 -5.525 1.00 93.31 81 ARG A N 1
ATOM 673 C CA . ARG A 1 81 ? -23.898 11.029 -5.683 1.00 93.31 81 ARG A CA 1
ATOM 674 C C . ARG A 1 81 ? -23.076 11.954 -4.789 1.00 93.31 81 ARG A C 1
ATOM 676 O O . ARG A 1 81 ? -22.629 13.001 -5.244 1.00 93.31 81 ARG A O 1
ATOM 683 N N . ARG A 1 82 ? -22.856 11.571 -3.527 1.00 92.81 82 ARG A N 1
ATOM 684 C CA . ARG A 1 82 ? -22.053 12.357 -2.575 1.00 92.81 82 ARG A CA 1
ATOM 685 C C . ARG A 1 82 ? -20.600 12.494 -3.027 1.00 92.81 82 ARG A C 1
ATOM 687 O O . ARG A 1 82 ? -20.009 13.556 -2.861 1.00 92.81 82 ARG A O 1
ATOM 694 N N . TYR A 1 83 ? -20.045 11.437 -3.610 1.00 92.88 83 TYR A N 1
ATOM 695 C CA . TYR A 1 83 ? -18.661 11.378 -4.073 1.00 92.88 83 TYR A CA 1
ATOM 696 C C . TYR A 1 83 ? -18.556 11.358 -5.600 1.00 92.88 83 TYR A C 1
ATOM 698 O O . TYR A 1 83 ? -17.632 10.752 -6.141 1.00 92.88 83 TYR A O 1
ATOM 706 N N . ALA A 1 84 ? -19.470 12.041 -6.300 1.00 89.75 84 ALA A N 1
ATOM 707 C CA . ALA A 1 84 ? -19.570 11.998 -7.761 1.00 89.75 84 ALA A CA 1
ATOM 708 C C . ALA A 1 84 ? -18.240 12.328 -8.455 1.00 89.75 84 ALA A C 1
ATOM 710 O O . ALA A 1 84 ? -17.862 11.662 -9.413 1.00 89.75 84 ALA A O 1
ATOM 711 N N . PHE A 1 85 ? -17.477 13.281 -7.912 1.00 86.69 85 PHE A N 1
ATOM 712 C CA . PHE A 1 85 ? -16.139 13.611 -8.404 1.00 86.69 85 PHE A CA 1
ATOM 713 C C . PHE A 1 85 ? -15.191 12.394 -8.447 1.00 86.69 85 PHE A C 1
ATOM 715 O O . PHE A 1 85 ? -14.496 12.191 -9.438 1.00 86.69 85 PHE A O 1
ATOM 722 N N . LEU A 1 86 ? -15.199 11.545 -7.413 1.00 87.44 86 LEU A N 1
ATOM 723 C CA . LEU A 1 86 ? -14.387 10.322 -7.376 1.00 87.44 86 LEU A CA 1
ATOM 724 C C . LEU A 1 86 ? -14.937 9.233 -8.307 1.00 87.44 86 LEU A C 1
ATOM 726 O O . LEU A 1 86 ? -14.155 8.455 -8.843 1.00 87.44 86 LEU A O 1
ATOM 730 N N . MET A 1 87 ? -16.255 9.188 -8.525 1.00 87.94 87 MET A N 1
ATOM 731 C CA . MET A 1 87 ? -16.883 8.252 -9.472 1.00 87.94 87 MET A CA 1
ATOM 732 C C . MET A 1 87 ? -16.570 8.602 -10.932 1.00 87.94 87 MET A C 1
ATOM 734 O O . MET A 1 87 ? -16.481 7.713 -11.774 1.00 87.94 87 MET A O 1
ATOM 738 N N . ILE A 1 88 ? -16.378 9.890 -11.231 1.00 87.12 88 ILE A N 1
ATOM 739 C CA . ILE A 1 88 ? -16.022 10.376 -12.571 1.00 87.12 88 ILE A CA 1
ATOM 740 C C . ILE A 1 88 ? -14.546 10.105 -12.885 1.00 87.12 88 ILE A C 1
ATOM 742 O O . ILE A 1 88 ? -14.203 9.902 -14.046 1.00 87.12 88 ILE A O 1
ATOM 746 N N . ALA A 1 89 ? -13.667 10.055 -11.880 1.00 82.81 89 ALA A N 1
ATOM 747 C CA . ALA A 1 89 ? -12.229 9.887 -12.095 1.00 82.81 89 ALA A CA 1
ATOM 748 C C . ALA A 1 89 ? -11.852 8.647 -12.946 1.00 82.81 89 ALA A C 1
ATOM 750 O O . ALA A 1 89 ? -11.132 8.833 -13.926 1.00 82.81 89 ALA A O 1
ATOM 751 N N . PRO A 1 90 ? -12.356 7.418 -12.688 1.00 84.06 90 PRO A N 1
ATOM 752 C CA . PRO A 1 90 ? -12.110 6.274 -13.572 1.00 84.06 90 PRO A CA 1
ATOM 753 C C . PRO A 1 90 ? -12.567 6.514 -15.019 1.00 84.06 90 PRO A C 1
ATOM 755 O O . PRO A 1 90 ? -11.856 6.158 -15.956 1.00 84.06 90 PRO A O 1
ATOM 758 N N . VAL A 1 91 ? -13.727 7.153 -15.209 1.00 85.44 91 VAL A N 1
ATOM 759 C CA . VAL A 1 91 ? -14.283 7.461 -16.538 1.00 85.44 91 VAL A CA 1
ATOM 760 C C . VAL A 1 91 ? -13.395 8.462 -17.276 1.00 85.44 91 VAL A C 1
ATOM 762 O O . VAL A 1 91 ? -13.081 8.268 -18.448 1.00 85.44 91 VAL A O 1
ATOM 765 N N . LEU A 1 92 ? -12.932 9.501 -16.579 1.00 84.12 92 LEU A N 1
ATOM 766 C CA . LEU A 1 92 ? -12.016 10.491 -17.134 1.00 84.12 92 LEU A CA 1
ATOM 767 C C . LEU A 1 92 ? -10.671 9.860 -17.518 1.00 84.12 92 LEU A C 1
ATOM 769 O O . LEU A 1 92 ? -10.138 10.169 -18.578 1.00 84.12 92 LEU A O 1
ATOM 773 N N . LEU A 1 93 ? -10.140 8.949 -16.698 1.00 81.25 93 LEU A N 1
ATOM 774 C CA . LEU A 1 93 ? -8.892 8.237 -16.994 1.00 81.25 93 LEU A CA 1
ATOM 775 C C . LEU A 1 93 ? -9.026 7.321 -18.221 1.00 81.25 93 LEU A C 1
ATOM 777 O O . LEU A 1 93 ? -8.097 7.252 -19.027 1.00 81.25 93 LEU A O 1
ATOM 781 N N . ILE A 1 94 ? -10.176 6.662 -18.405 1.00 84.00 94 ILE A N 1
ATOM 782 C CA . ILE A 1 94 ? -10.491 5.910 -19.632 1.00 84.00 94 ILE A CA 1
ATOM 783 C C . ILE A 1 94 ? -10.520 6.855 -20.835 1.00 84.00 94 ILE A C 1
ATOM 785 O O . ILE A 1 94 ? -9.874 6.584 -21.844 1.00 84.00 94 ILE A O 1
ATOM 789 N N . TYR A 1 95 ? -11.229 7.979 -20.718 1.00 84.56 95 TYR A N 1
ATOM 790 C CA . TYR A 1 95 ? -11.360 8.951 -21.800 1.00 84.56 95 TYR A CA 1
ATOM 791 C C . TYR A 1 95 ? -10.000 9.524 -22.227 1.00 84.56 95 TYR A C 1
ATOM 793 O O . TYR A 1 95 ? -9.659 9.496 -23.408 1.00 84.56 95 TYR A O 1
ATOM 801 N N . LEU A 1 96 ? -9.179 9.960 -21.265 1.00 83.31 96 LEU A N 1
ATOM 802 C CA . LEU A 1 96 ? -7.822 10.456 -21.520 1.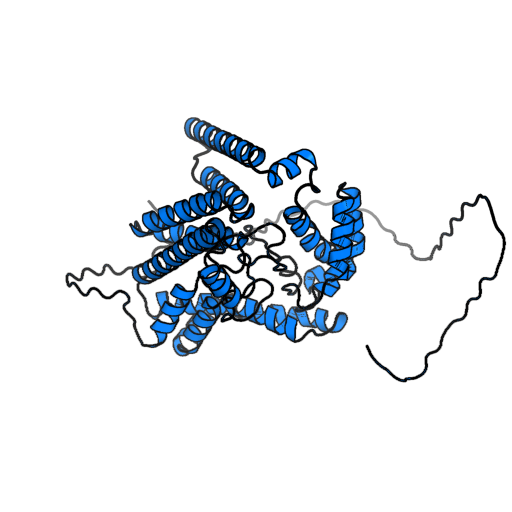00 83.31 96 LEU A CA 1
ATOM 803 C C . LEU A 1 96 ? -6.914 9.378 -22.130 1.00 83.31 96 LEU A C 1
ATOM 805 O O . LEU A 1 96 ? -6.046 9.694 -22.943 1.00 83.31 96 LEU A O 1
ATOM 809 N N . SER A 1 97 ? -7.144 8.105 -21.790 1.00 84.56 97 SER A N 1
ATOM 810 C CA . SER A 1 97 ? -6.386 6.983 -22.345 1.00 84.56 97 SER A CA 1
ATOM 811 C C . SER A 1 97 ? -6.689 6.700 -23.817 1.00 84.56 97 SER A C 1
ATOM 813 O O . SER A 1 97 ? -5.856 6.079 -24.472 1.00 84.56 97 SER A O 1
ATOM 815 N N . GLY A 1 98 ? -7.817 7.173 -24.359 1.00 85.56 98 GLY A N 1
ATOM 816 C CA . GLY A 1 98 ? -8.224 6.898 -25.741 1.00 85.56 98 GLY A CA 1
ATOM 817 C C . GLY A 1 98 ? -7.205 7.362 -26.785 1.00 85.56 98 GLY A C 1
ATOM 818 O O . GLY A 1 98 ? -6.905 6.628 -27.725 1.00 85.56 98 GLY A O 1
ATOM 819 N N . ILE A 1 99 ? -6.600 8.538 -26.583 1.00 84.69 99 ILE A N 1
ATOM 820 C CA . ILE A 1 99 ? -5.548 9.054 -27.476 1.00 84.69 99 ILE A CA 1
ATOM 821 C C . ILE A 1 99 ? -4.293 8.175 -27.375 1.00 84.69 99 ILE A C 1
ATOM 823 O O . ILE A 1 99 ? -3.694 7.825 -28.388 1.00 84.69 99 ILE A O 1
ATOM 827 N N . GLY A 1 100 ? -3.925 7.762 -26.160 1.00 85.31 100 GLY A N 1
ATOM 828 C CA . GLY A 1 100 ? -2.801 6.853 -25.941 1.00 85.31 100 GLY A CA 1
ATOM 829 C C . GLY A 1 100 ? -3.008 5.487 -26.598 1.00 85.31 100 GLY A C 1
ATOM 830 O O . GLY A 1 100 ? -2.095 4.965 -27.228 1.00 85.31 100 GLY A O 1
ATOM 831 N N . TRP A 1 101 ? -4.222 4.939 -26.537 1.00 88.81 101 TRP A N 1
ATOM 832 C CA . TRP A 1 101 ? -4.573 3.684 -27.204 1.00 88.81 101 TRP A CA 1
ATOM 833 C C . TRP A 1 101 ? -4.512 3.774 -28.726 1.00 88.81 101 TRP A C 1
ATOM 835 O O . TRP A 1 101 ? -4.059 2.829 -29.369 1.00 88.81 101 TRP A O 1
ATOM 845 N N . ALA A 1 102 ? -4.918 4.907 -29.301 1.00 87.81 102 ALA A N 1
ATOM 846 C CA . ALA A 1 102 ? -4.839 5.129 -30.741 1.00 87.81 102 ALA A CA 1
ATOM 847 C C . ALA A 1 102 ? -3.388 5.189 -31.252 1.00 87.81 102 ALA A C 1
ATOM 849 O O . ALA A 1 102 ? -3.116 4.748 -32.364 1.00 87.81 102 ALA A O 1
ATOM 850 N N . VAL A 1 103 ? -2.459 5.720 -30.446 1.00 88.06 103 VAL A N 1
ATOM 851 C CA . VAL A 1 103 ? -1.053 5.913 -30.847 1.00 88.06 103 VAL A CA 1
ATOM 852 C C . VAL A 1 103 ? -0.166 4.717 -30.491 1.00 88.06 103 VAL A C 1
ATOM 854 O O . VAL A 1 103 ? 0.697 4.341 -31.281 1.00 88.06 103 VAL A O 1
ATOM 857 N N . TYR A 1 104 ? -0.352 4.123 -29.312 1.00 87.25 104 TYR A N 1
ATOM 858 C CA . TYR A 1 104 ? 0.554 3.109 -28.756 1.00 87.25 104 TYR A CA 1
ATOM 859 C C . TYR A 1 104 ? -0.051 1.701 -28.703 1.00 87.25 104 TYR A C 1
ATOM 861 O O . TYR A 1 104 ? 0.665 0.742 -28.433 1.00 87.25 104 TYR A O 1
ATOM 869 N N . GLY A 1 105 ? -1.344 1.561 -29.003 1.00 87.06 105 GLY A N 1
ATOM 870 C CA . GLY A 1 105 ? -2.047 0.284 -29.022 1.00 87.06 105 GLY A CA 1
ATOM 871 C C . GLY A 1 105 ? -2.824 -0.021 -27.741 1.00 87.06 105 GLY A C 1
ATOM 872 O O . GLY A 1 105 ? -2.813 0.727 -26.759 1.00 87.06 105 GLY A O 1
ATOM 873 N N . VAL A 1 106 ? -3.554 -1.139 -27.785 1.00 86.62 106 VAL A N 1
ATOM 874 C CA . VAL A 1 106 ? -4.473 -1.585 -26.730 1.00 86.62 106 VAL A CA 1
ATOM 875 C C . VAL A 1 106 ? -3.943 -2.869 -26.098 1.00 86.62 106 VAL A C 1
ATOM 877 O O . VAL A 1 106 ? -3.912 -3.926 -26.729 1.00 86.62 106 VAL A O 1
ATOM 880 N N . HIS A 1 107 ? -3.590 -2.803 -24.815 1.00 85.31 107 HIS A N 1
ATOM 881 C CA . HIS A 1 107 ? -3.168 -3.962 -24.027 1.00 85.31 107 HIS A CA 1
ATOM 882 C C . HIS A 1 107 ? -4.260 -4.371 -23.036 1.00 85.31 107 HIS A C 1
ATOM 884 O O . HIS A 1 107 ? -4.222 -4.007 -21.863 1.00 85.31 107 HIS A O 1
ATOM 890 N N . ALA A 1 108 ? -5.241 -5.155 -23.500 1.00 83.38 108 ALA A N 1
ATOM 891 C CA . ALA A 1 108 ? -6.460 -5.480 -22.746 1.00 83.38 108 ALA A CA 1
ATOM 892 C C . ALA A 1 108 ? -6.201 -5.985 -21.314 1.00 83.38 108 ALA A C 1
ATOM 894 O O . ALA A 1 108 ? -6.835 -5.520 -20.369 1.00 83.38 108 ALA A O 1
ATOM 895 N N . ARG A 1 109 ? -5.228 -6.889 -21.123 1.00 80.75 109 ARG A N 1
ATOM 896 C CA . ARG A 1 109 ? -4.880 -7.407 -19.788 1.00 80.75 109 ARG A CA 1
ATOM 897 C C . ARG A 1 109 ? -4.363 -6.301 -18.863 1.00 80.75 109 ARG A C 1
ATOM 899 O O . ARG A 1 109 ? -4.792 -6.216 -17.717 1.00 80.75 109 ARG A O 1
ATOM 906 N N . ALA A 1 110 ? -3.466 -5.454 -19.360 1.00 77.44 110 ALA A N 1
ATOM 907 C CA . ALA A 1 110 ? -2.901 -4.348 -18.595 1.00 77.44 110 ALA A CA 1
ATOM 908 C C . ALA A 1 110 ? -3.953 -3.265 -18.302 1.00 77.44 110 ALA A C 1
ATOM 910 O O . ALA A 1 110 ? -4.028 -2.770 -17.181 1.00 77.44 110 ALA A O 1
ATOM 911 N N . ILE A 1 111 ? -4.846 -2.992 -19.259 1.00 81.12 111 ILE A N 1
ATOM 912 C CA . ILE A 1 111 ? -5.998 -2.100 -19.084 1.00 81.12 111 ILE A CA 1
ATOM 913 C C . ILE A 1 111 ? -6.912 -2.601 -17.963 1.00 81.12 111 ILE A C 1
ATOM 915 O O . ILE A 1 111 ? -7.243 -1.830 -17.066 1.00 81.12 111 ILE A O 1
ATOM 919 N N . ILE A 1 112 ? -7.292 -3.884 -17.974 1.00 81.69 112 ILE A N 1
ATOM 920 C CA . ILE A 1 112 ? -8.161 -4.466 -16.941 1.00 81.69 112 ILE A CA 1
ATOM 921 C C . ILE A 1 112 ? -7.502 -4.357 -15.564 1.00 81.69 112 ILE A C 1
ATOM 923 O O . ILE A 1 112 ? -8.142 -3.890 -14.622 1.00 81.69 112 ILE A O 1
ATOM 927 N N . MET A 1 113 ? -6.223 -4.725 -15.434 1.00 77.19 113 MET A N 1
ATOM 928 C CA . MET A 1 113 ? -5.490 -4.589 -14.166 1.00 77.19 113 MET A CA 1
ATOM 929 C C . MET A 1 113 ? -5.475 -3.132 -13.686 1.00 77.19 113 MET A C 1
ATOM 931 O O . MET A 1 113 ? -5.762 -2.840 -12.526 1.00 77.19 113 MET A O 1
ATOM 935 N N . SER A 1 114 ? -5.241 -2.184 -14.590 1.00 76.25 114 SER A N 1
ATOM 936 C CA . SER A 1 114 ? -5.183 -0.779 -14.211 1.00 76.25 114 SER A CA 1
ATOM 937 C C . SER A 1 114 ? -6.536 -0.184 -13.819 1.00 76.25 114 SER A C 1
ATOM 939 O O . SER A 1 114 ? -6.634 0.475 -12.783 1.00 76.25 114 SER A O 1
ATOM 941 N N . LEU A 1 115 ? -7.596 -0.490 -14.569 1.00 79.50 115 LEU A N 1
ATOM 942 C CA . LEU A 1 115 ? -8.954 -0.034 -14.264 1.00 79.50 115 LEU A CA 1
ATOM 943 C C . LEU A 1 115 ? -9.486 -0.613 -12.959 1.00 79.50 115 LEU A C 1
ATOM 945 O O . LEU A 1 115 ? -10.114 0.098 -12.178 1.00 79.50 115 LEU A O 1
ATOM 949 N N . THR A 1 116 ? -9.209 -1.886 -12.699 1.00 80.19 116 THR A N 1
ATOM 950 C CA . THR A 1 116 ? -9.632 -2.542 -11.460 1.00 80.19 116 THR A CA 1
ATOM 951 C C . THR A 1 116 ? -8.990 -1.908 -10.225 1.00 80.19 116 THR A C 1
ATOM 953 O O . THR A 1 116 ? -9.690 -1.656 -9.245 1.00 80.19 116 THR A O 1
ATOM 956 N N . GLY A 1 117 ? -7.706 -1.538 -10.294 1.00 77.94 117 GLY A N 1
ATOM 957 C CA . GLY A 1 117 ? -7.045 -0.770 -9.233 1.00 77.94 117 GLY A CA 1
ATOM 958 C C . GLY A 1 117 ? -7.673 0.610 -8.999 1.00 77.94 117 GLY A C 1
ATOM 959 O O . GLY A 1 117 ? -7.857 1.021 -7.855 1.00 77.94 117 GLY A O 1
ATOM 960 N N . VAL A 1 118 ? -8.069 1.314 -10.063 1.00 80.12 118 VAL A N 1
ATOM 961 C CA . VAL A 1 118 ? -8.696 2.640 -9.937 1.00 80.12 118 VAL A CA 1
ATOM 962 C C . VAL A 1 118 ? -10.119 2.571 -9.416 1.00 80.12 118 VAL A C 1
ATOM 964 O O . VAL A 1 118 ? -10.479 3.407 -8.597 1.00 80.12 118 VAL A O 1
ATOM 967 N N . ILE A 1 119 ? -10.919 1.594 -9.846 1.00 85.56 119 ILE A N 1
ATOM 968 C CA . ILE A 1 119 ? -12.306 1.413 -9.385 1.00 85.56 119 ILE A CA 1
ATOM 969 C C . ILE A 1 119 ? -12.349 1.023 -7.901 1.00 85.56 119 ILE A C 1
ATOM 971 O O . ILE A 1 119 ? -13.283 1.395 -7.188 1.00 85.56 119 ILE A O 1
ATOM 975 N N . ALA A 1 120 ? -11.317 0.340 -7.402 1.00 86.25 120 ALA A N 1
ATOM 976 C CA . ALA A 1 120 ? -11.219 -0.035 -5.998 1.00 86.25 120 ALA A CA 1
ATOM 977 C C . ALA A 1 120 ? -11.228 1.178 -5.042 1.00 86.25 120 ALA A C 1
ATOM 979 O O . ALA A 1 120 ? -11.775 1.081 -3.941 1.00 86.25 120 ALA A O 1
ATOM 980 N N . ILE A 1 121 ? -10.685 2.333 -5.451 1.00 87.12 121 ILE A N 1
ATOM 981 C CA . ILE A 1 121 ? -10.654 3.564 -4.638 1.00 87.12 121 ILE A CA 1
ATOM 982 C C . ILE A 1 121 ? -12.073 4.107 -4.362 1.00 87.12 121 ILE A C 1
ATOM 984 O O . ILE A 1 121 ? -12.465 4.157 -3.191 1.00 87.12 121 ILE A O 1
ATOM 988 N N . PRO A 1 122 ? -12.877 4.496 -5.377 1.00 90.31 122 PRO A N 1
ATOM 989 C CA . PRO A 1 122 ? -14.246 4.944 -5.168 1.00 90.31 122 PRO A CA 1
ATOM 990 C C . PRO A 1 122 ? -15.106 3.862 -4.508 1.00 90.31 122 PRO A C 1
ATOM 992 O O . PRO A 1 122 ? -15.900 4.188 -3.628 1.00 90.31 122 PRO A O 1
ATOM 995 N N . ALA A 1 123 ? -14.908 2.584 -4.850 1.00 91.88 123 ALA A N 1
ATOM 996 C CA . ALA A 1 123 ? -15.626 1.481 -4.214 1.00 91.88 123 ALA A CA 1
ATOM 997 C C . ALA A 1 123 ? -15.362 1.408 -2.700 1.00 91.88 123 ALA A C 1
ATOM 999 O O . ALA A 1 123 ? -16.302 1.281 -1.915 1.00 91.88 123 ALA A O 1
ATOM 1000 N N . THR A 1 124 ? -14.104 1.565 -2.275 1.00 93.31 124 THR A N 1
ATOM 1001 C CA . THR A 1 124 ? -13.729 1.589 -0.853 1.00 93.31 124 THR A CA 1
ATOM 1002 C C . THR A 1 124 ? -14.336 2.796 -0.138 1.00 93.31 124 THR A C 1
ATOM 1004 O O . THR A 1 124 ? -14.861 2.660 0.965 1.00 93.31 124 THR A O 1
ATOM 1007 N N . VAL A 1 125 ? -14.339 3.975 -0.769 1.00 93.94 125 VAL A N 1
ATOM 1008 C CA . VAL A 1 125 ? -14.983 5.173 -0.201 1.00 93.94 125 VAL A CA 1
ATOM 1009 C C . VAL A 1 125 ? -16.489 4.963 -0.031 1.00 93.94 125 VAL A C 1
ATOM 1011 O O . VAL A 1 125 ? -17.021 5.241 1.043 1.00 93.94 125 VAL A O 1
ATOM 1014 N N . CYS A 1 126 ? -17.173 4.421 -1.043 1.00 95.50 126 CYS A N 1
ATOM 1015 C CA . CYS A 1 126 ? -18.590 4.079 -0.948 1.00 95.50 126 CYS A CA 1
ATOM 1016 C C . CYS A 1 126 ? -18.854 3.060 0.164 1.00 95.50 126 CYS A C 1
ATOM 1018 O O . CYS A 1 126 ? -19.771 3.259 0.953 1.00 95.50 126 CYS A O 1
ATOM 1020 N N . ALA A 1 127 ? -18.040 2.011 0.280 1.00 96.75 127 ALA A N 1
ATOM 1021 C CA . ALA A 1 127 ? -18.175 1.020 1.342 1.00 96.75 127 ALA A CA 1
ATOM 1022 C C . ALA A 1 127 ? -18.066 1.648 2.742 1.00 96.75 127 ALA A C 1
ATOM 1024 O O . ALA A 1 127 ? -18.889 1.368 3.611 1.00 96.75 127 ALA A O 1
ATOM 1025 N N . LEU A 1 128 ? -17.091 2.539 2.953 1.00 95.00 128 LEU A N 1
ATOM 1026 C CA . LEU A 1 128 ? -16.917 3.249 4.223 1.00 95.00 128 LEU A CA 1
ATOM 1027 C C . LEU A 1 128 ? -18.080 4.212 4.519 1.00 95.00 128 LEU A C 1
ATOM 1029 O O . LEU A 1 128 ? -18.506 4.314 5.670 1.00 95.00 128 LEU A O 1
ATOM 1033 N N . ASP A 1 129 ? -18.617 4.892 3.502 1.00 95.88 129 ASP A N 1
ATOM 1034 C CA . ASP A 1 129 ? -19.796 5.760 3.630 1.00 95.88 129 ASP A CA 1
ATOM 1035 C C . ASP A 1 129 ? -21.050 4.966 4.007 1.00 95.88 129 ASP A C 1
ATOM 1037 O O . ASP A 1 129 ? -21.750 5.312 4.962 1.00 95.88 129 ASP A O 1
ATOM 1041 N N . ILE A 1 130 ? -21.295 3.854 3.312 1.00 96.56 130 ILE A N 1
ATOM 1042 C CA . ILE A 1 130 ? -22.419 2.958 3.588 1.00 96.56 130 ILE A CA 1
ATOM 1043 C C . ILE A 1 130 ? -22.311 2.432 5.021 1.00 96.56 130 ILE A C 1
ATOM 1045 O O . ILE A 1 130 ? -23.253 2.584 5.797 1.00 96.56 130 ILE A O 1
ATOM 1049 N N . ALA A 1 131 ? -21.150 1.891 5.395 1.00 96.19 131 ALA A N 1
ATOM 1050 C CA . ALA A 1 131 ? -20.916 1.319 6.714 1.00 96.19 131 ALA A CA 1
ATOM 1051 C C . ALA A 1 131 ? -21.106 2.354 7.826 1.00 96.19 131 ALA A C 1
ATOM 1053 O O . ALA A 1 131 ? -21.875 2.146 8.763 1.00 96.19 131 ALA A O 1
ATOM 1054 N N . PHE A 1 132 ? -20.420 3.492 7.744 1.00 94.56 132 PHE A N 1
ATOM 1055 C CA . PHE A 1 132 ? -20.316 4.389 8.889 1.00 94.56 132 PHE A CA 1
ATOM 1056 C C . PHE A 1 132 ? -21.304 5.562 8.861 1.00 94.56 132 PHE A C 1
ATOM 1058 O O . PHE A 1 132 ? -21.683 6.040 9.930 1.00 94.56 132 PHE A O 1
ATOM 1065 N N . ILE A 1 133 ? -21.758 6.018 7.690 1.00 94.25 133 ILE A N 1
ATOM 1066 C CA . ILE A 1 133 ? -22.713 7.133 7.575 1.00 94.25 133 ILE A CA 1
ATOM 1067 C C . ILE A 1 133 ? -24.140 6.617 7.397 1.00 94.25 133 ILE A C 1
ATOM 1069 O O . ILE A 1 133 ? -25.029 7.031 8.146 1.00 94.25 133 ILE A O 1
ATOM 1073 N N . ALA A 1 134 ? -24.372 5.724 6.430 1.00 93.94 134 ALA A N 1
ATOM 1074 C CA . ALA A 1 134 ? -25.722 5.246 6.131 1.00 93.94 134 ALA A CA 1
ATOM 1075 C C . ALA A 1 134 ? -26.231 4.254 7.188 1.00 93.94 134 ALA A C 1
ATOM 1077 O O . ALA A 1 134 ? -27.302 4.466 7.756 1.00 93.94 134 ALA A O 1
ATOM 1078 N N . LYS A 1 135 ? -25.441 3.219 7.490 1.00 94.00 135 LYS A N 1
ATOM 1079 C CA . LYS A 1 135 ? -25.782 2.157 8.450 1.00 94.00 135 LYS A CA 1
ATOM 1080 C C . LYS A 1 135 ? -25.287 2.414 9.871 1.00 94.00 135 LYS A C 1
ATOM 1082 O O . LYS A 1 135 ? -25.735 1.756 10.804 1.00 94.00 135 LYS A O 1
ATOM 1087 N N . ARG A 1 136 ? -24.408 3.407 10.055 1.00 93.69 136 ARG A N 1
ATOM 1088 C CA . ARG A 1 136 ? -23.881 3.839 11.364 1.00 93.69 136 ARG A CA 1
ATOM 1089 C C . ARG A 1 136 ? -23.245 2.704 12.176 1.00 93.69 136 ARG A C 1
ATOM 1091 O O . ARG A 1 136 ? -23.389 2.660 13.398 1.00 93.69 136 ARG A O 1
ATOM 1098 N N . LEU A 1 137 ? -22.514 1.816 11.503 1.00 93.38 137 LEU A N 1
ATOM 1099 C CA . LEU A 1 137 ? -21.749 0.757 12.151 1.00 93.38 137 LEU A CA 1
ATOM 1100 C C . LEU A 1 137 ? -20.755 1.334 13.168 1.00 93.38 137 LEU A C 1
ATOM 1102 O O . LEU A 1 137 ? -20.226 2.443 13.029 1.00 93.38 137 LEU A O 1
ATOM 1106 N N . SER A 1 138 ? -20.483 0.560 14.215 1.00 90.44 138 SER A N 1
ATOM 1107 C CA . SER A 1 138 ? -19.598 0.976 15.299 1.00 90.44 138 SER A CA 1
ATOM 1108 C C . SER A 1 138 ? -18.153 1.109 14.812 1.00 90.44 138 SER A C 1
ATOM 1110 O O . SER A 1 138 ? -17.483 0.122 14.504 1.00 90.44 138 SER A O 1
ATOM 1112 N N . THR A 1 139 ? -17.609 2.334 14.810 1.00 87.06 139 THR A N 1
ATOM 1113 C CA . THR A 1 139 ? -16.180 2.542 14.499 1.00 87.06 139 THR A CA 1
ATOM 1114 C C . THR A 1 139 ? -15.274 1.810 15.493 1.00 87.06 139 THR A C 1
ATOM 1116 O O . THR A 1 139 ? -14.187 1.367 15.138 1.00 87.06 139 THR A O 1
ATOM 1119 N N . THR A 1 140 ? -15.724 1.647 16.737 1.00 87.38 140 THR A N 1
ATOM 1120 C CA . THR A 1 140 ? -14.993 0.907 17.768 1.00 87.38 140 THR A CA 1
ATOM 1121 C C . THR A 1 140 ? -14.854 -0.572 17.414 1.00 87.38 140 THR A C 1
ATOM 1123 O O . THR A 1 140 ? -13.790 -1.154 17.601 1.00 87.38 140 THR A O 1
ATOM 1126 N N . GLU A 1 141 ? -15.909 -1.194 16.891 1.00 90.38 141 GLU A N 1
ATOM 1127 C CA . GLU A 1 141 ? -15.865 -2.583 16.416 1.00 90.38 141 GLU A CA 1
ATOM 1128 C C . GLU A 1 141 ? -14.958 -2.733 15.202 1.00 90.38 141 GLU A C 1
ATOM 1130 O O . GLU A 1 141 ? -14.111 -3.623 15.189 1.00 90.38 141 GLU A O 1
ATOM 1135 N N . ALA A 1 142 ? -15.054 -1.808 14.246 1.00 91.69 142 ALA A N 1
ATOM 1136 C CA . ALA A 1 142 ? -14.179 -1.801 13.082 1.00 91.69 142 ALA A CA 1
ATOM 1137 C C . ALA A 1 142 ? -12.696 -1.678 13.474 1.00 91.69 142 ALA A C 1
ATOM 1139 O O . ALA A 1 142 ? -11.874 -2.472 13.025 1.00 91.69 142 ALA A O 1
ATOM 1140 N N . ILE A 1 143 ? -12.342 -0.745 14.369 1.00 90.62 143 ILE A N 1
ATOM 1141 C CA . ILE A 1 143 ? -10.956 -0.590 14.843 1.00 90.62 143 ILE A CA 1
ATOM 1142 C C . ILE A 1 143 ? -10.484 -1.839 15.598 1.00 90.62 143 ILE A C 1
ATOM 1144 O O . ILE A 1 143 ? -9.333 -2.237 15.437 1.00 90.62 143 ILE A O 1
ATOM 1148 N N . ARG A 1 144 ? -11.347 -2.489 16.393 1.00 91.06 144 ARG A N 1
ATOM 1149 C CA . ARG A 1 144 ? -11.005 -3.760 17.055 1.00 91.06 144 ARG A CA 1
ATOM 1150 C C . ARG A 1 144 ? -10.715 -4.873 16.051 1.00 91.06 144 ARG A C 1
ATOM 1152 O O . ARG A 1 144 ? -9.748 -5.600 16.250 1.00 91.06 144 ARG A O 1
ATOM 1159 N N . ALA A 1 145 ? -11.504 -4.980 14.982 1.00 93.50 145 ALA A N 1
ATOM 1160 C CA . ALA A 1 145 ? -11.259 -5.945 13.912 1.00 93.50 145 ALA A CA 1
ATOM 1161 C C . ALA A 1 145 ? -9.910 -5.686 13.219 1.00 93.50 145 ALA A C 1
ATOM 1163 O O . ALA A 1 145 ? -9.119 -6.615 13.062 1.00 93.50 145 ALA A O 1
ATOM 1164 N N . VAL A 1 146 ? -9.605 -4.419 12.900 1.00 94.31 146 VAL A N 1
ATOM 1165 C CA . VAL A 1 146 ? -8.305 -4.019 12.332 1.00 94.31 146 VAL A CA 1
ATOM 1166 C C . VAL A 1 146 ? -7.159 -4.360 13.290 1.00 94.31 146 VAL A C 1
ATOM 1168 O O . VAL A 1 146 ? -6.190 -4.995 12.893 1.00 94.31 146 VAL A O 1
ATOM 1171 N N . LEU A 1 147 ? -7.268 -3.998 14.571 1.00 93.25 147 LEU A N 1
ATOM 1172 C CA . LEU A 1 147 ? -6.251 -4.327 15.574 1.00 93.25 147 LEU A CA 1
ATOM 1173 C C . LEU A 1 147 ? -6.007 -5.838 15.658 1.00 93.25 147 LEU A C 1
ATOM 1175 O O . LEU A 1 147 ? -4.855 -6.264 15.664 1.00 93.25 147 LEU A O 1
ATOM 1179 N N . ALA A 1 148 ? -7.072 -6.641 15.706 1.00 94.44 148 ALA A N 1
ATOM 1180 C CA . ALA A 1 148 ? -6.971 -8.091 15.807 1.00 94.44 148 ALA A CA 1
ATOM 1181 C C . ALA A 1 148 ? -6.266 -8.707 14.589 1.00 94.44 148 ALA A C 1
ATOM 1183 O O . ALA A 1 148 ? -5.331 -9.486 14.764 1.00 94.44 148 ALA A O 1
ATOM 1184 N N . THR A 1 149 ? -6.661 -8.327 13.368 1.00 95.44 149 THR A N 1
ATOM 1185 C CA . THR A 1 149 ? -6.050 -8.895 12.155 1.00 95.44 149 THR A CA 1
ATOM 1186 C C . THR A 1 149 ? -4.589 -8.478 11.992 1.00 95.44 149 THR A C 1
ATOM 1188 O O . THR A 1 149 ? -3.749 -9.283 11.601 1.00 95.44 149 THR A O 1
ATOM 1191 N N . TYR A 1 150 ? -4.228 -7.256 12.387 1.00 96.00 150 TYR A N 1
ATOM 1192 C CA . TYR A 1 150 ? -2.836 -6.823 12.329 1.00 96.00 150 TYR A CA 1
ATOM 1193 C C . TYR A 1 150 ? -1.958 -7.474 13.402 1.00 96.00 150 TYR A C 1
ATOM 1195 O O . TYR A 1 150 ? -0.808 -7.800 13.124 1.00 96.00 150 TYR A O 1
ATOM 1203 N N . TRP A 1 151 ? -2.477 -7.719 14.609 1.00 96.56 151 TRP A N 1
ATOM 1204 C CA . TRP A 1 151 ? -1.765 -8.542 15.593 1.00 96.56 151 TRP A CA 1
ATOM 1205 C C . TRP A 1 151 ? -1.558 -9.972 15.092 1.00 96.56 151 TRP A C 1
ATOM 1207 O O . TRP A 1 151 ? -0.481 -10.535 15.276 1.00 96.56 151 TRP A O 1
ATOM 1217 N N . PHE A 1 152 ? -2.561 -10.540 14.422 1.00 95.88 152 PHE A N 1
ATOM 1218 C CA . PHE A 1 152 ? -2.447 -11.849 13.787 1.00 95.88 152 PHE A CA 1
ATOM 1219 C C . PHE A 1 152 ? -1.383 -11.857 12.679 1.00 95.88 152 PHE A C 1
ATOM 1221 O O . PHE A 1 152 ? -0.501 -12.711 12.689 1.00 95.88 152 PHE A O 1
ATOM 1228 N N . ALA A 1 153 ? -1.395 -10.867 11.784 1.00 94.94 153 ALA A N 1
ATOM 1229 C CA . ALA A 1 153 ? -0.370 -10.679 10.758 1.00 94.94 153 ALA A CA 1
ATOM 1230 C C . ALA A 1 153 ? 1.041 -10.566 11.365 1.00 94.94 153 ALA A C 1
ATOM 1232 O O . ALA A 1 153 ? 1.988 -11.191 10.882 1.00 94.94 153 ALA A O 1
ATOM 1233 N N . PHE A 1 154 ? 1.173 -9.842 12.483 1.00 95.06 154 PHE A N 1
ATOM 1234 C CA . PHE A 1 154 ? 2.426 -9.759 13.230 1.00 95.06 154 PHE A CA 1
ATOM 1235 C C . PHE A 1 154 ? 2.889 -11.124 13.755 1.00 95.06 154 PHE A C 1
ATOM 1237 O O . PHE A 1 154 ? 4.038 -11.514 13.543 1.00 95.06 154 PHE A O 1
ATOM 1244 N N . ALA A 1 155 ? 1.986 -11.877 14.389 1.00 95.44 155 ALA A N 1
ATOM 1245 C CA . ALA A 1 155 ? 2.264 -13.219 14.895 1.00 95.44 155 ALA A CA 1
ATOM 1246 C C . ALA A 1 155 ? 2.668 -14.191 13.774 1.00 95.44 155 ALA A C 1
ATOM 1248 O O . ALA A 1 155 ? 3.596 -14.979 13.950 1.00 95.44 155 ALA A O 1
ATOM 1249 N N . VAL A 1 156 ? 2.035 -14.094 12.600 1.00 94.25 156 VAL A N 1
ATOM 1250 C CA . VAL A 1 156 ? 2.441 -14.855 11.411 1.00 94.25 156 VAL A CA 1
ATOM 1251 C C . VAL A 1 156 ? 3.869 -14.510 10.999 1.00 94.25 156 VAL A C 1
ATOM 1253 O O . VAL A 1 156 ? 4.649 -15.414 10.717 1.00 94.25 156 VAL A O 1
ATOM 1256 N N . GLY A 1 157 ? 4.253 -13.233 10.999 1.00 92.31 157 GLY A N 1
ATOM 1257 C CA . GLY A 1 157 ? 5.631 -12.856 10.686 1.00 92.31 157 GLY A CA 1
ATOM 1258 C C . GLY A 1 157 ? 6.655 -13.355 11.705 1.00 92.31 157 GLY A C 1
ATOM 1259 O O . GLY A 1 157 ? 7.732 -13.783 11.301 1.00 92.31 157 GLY A O 1
ATOM 1260 N N . ILE A 1 158 ? 6.309 -13.402 12.997 1.00 93.94 158 ILE A N 1
ATOM 1261 C CA . ILE A 1 158 ? 7.141 -14.061 14.019 1.00 93.94 158 ILE A CA 1
ATOM 1262 C C . ILE A 1 158 ? 7.307 -15.550 13.691 1.00 93.94 158 ILE A C 1
ATOM 1264 O O . ILE A 1 158 ? 8.425 -16.059 13.696 1.00 93.94 158 ILE A O 1
ATOM 1268 N N . ALA A 1 159 ? 6.212 -16.248 13.377 1.00 92.94 159 ALA A N 1
ATOM 1269 C CA . ALA A 1 159 ? 6.259 -17.665 13.025 1.00 92.94 159 ALA A CA 1
ATOM 1270 C C . ALA A 1 159 ? 7.113 -17.912 11.770 1.00 92.94 159 ALA A C 1
ATOM 1272 O O . ALA A 1 159 ? 7.926 -18.831 11.748 1.00 92.94 159 ALA A O 1
ATOM 1273 N N . GLN A 1 160 ? 6.984 -17.056 10.754 1.00 92.19 160 GLN A N 1
ATOM 1274 C CA . GLN A 1 160 ? 7.814 -17.078 9.550 1.00 92.19 160 GLN A CA 1
ATOM 1275 C C . GLN A 1 160 ? 9.292 -16.827 9.865 1.00 92.19 160 GLN A C 1
ATOM 1277 O O . GLN A 1 160 ? 10.159 -17.511 9.331 1.00 92.19 160 GLN A O 1
ATOM 1282 N N . TRP A 1 161 ? 9.589 -15.874 10.749 1.00 91.75 161 TRP A N 1
ATOM 1283 C CA . TRP A 1 161 ? 10.953 -15.581 11.173 1.00 91.75 161 TRP A CA 1
ATOM 1284 C C . TRP A 1 161 ? 11.583 -16.783 11.881 1.00 91.75 161 TRP A C 1
ATOM 1286 O O . TRP A 1 161 ? 12.671 -17.202 11.493 1.00 91.75 161 TRP A O 1
ATOM 1296 N N . PHE A 1 162 ? 10.882 -17.399 12.838 1.00 91.88 162 PHE A N 1
ATOM 1297 C CA . PHE A 1 162 ? 11.347 -18.630 13.482 1.00 91.88 162 PHE A CA 1
ATOM 1298 C C . PHE A 1 162 ? 11.498 -19.778 12.488 1.00 91.88 162 PHE A C 1
ATOM 1300 O O . PHE A 1 162 ? 12.482 -20.502 12.560 1.00 91.88 162 PHE A O 1
ATOM 1307 N N . ALA A 1 163 ? 10.577 -19.926 11.535 1.00 89.38 163 ALA A N 1
ATOM 1308 C CA . ALA A 1 163 ? 10.672 -20.963 10.515 1.00 89.38 163 ALA A CA 1
ATOM 1309 C C . ALA A 1 163 ? 11.920 -20.819 9.638 1.00 89.38 163 ALA A C 1
ATOM 1311 O O . ALA A 1 163 ? 12.491 -21.824 9.230 1.00 89.38 163 ALA A O 1
ATOM 1312 N N . VAL A 1 164 ? 12.359 -19.589 9.374 1.00 88.12 164 VAL A N 1
ATOM 1313 C CA . VAL A 1 164 ? 13.617 -19.318 8.670 1.00 88.12 164 VAL A CA 1
ATOM 1314 C C . VAL A 1 164 ? 14.829 -19.579 9.572 1.00 88.12 164 VAL A C 1
ATOM 1316 O O . VAL A 1 164 ? 15.790 -20.192 9.128 1.00 88.12 164 VAL A O 1
ATOM 1319 N N . HIS A 1 165 ? 14.797 -19.144 10.836 1.00 87.94 165 HIS A N 1
ATOM 1320 C CA . HIS A 1 165 ? 15.951 -19.251 11.746 1.00 87.94 165 HIS A CA 1
ATOM 1321 C C . HIS A 1 165 ? 16.188 -20.669 12.272 1.00 87.94 165 HIS A C 1
ATOM 1323 O O . HIS A 1 165 ? 17.321 -21.031 12.569 1.00 87.94 165 HIS A O 1
ATOM 1329 N N . LEU A 1 166 ? 15.122 -21.454 12.405 1.00 89.75 166 LEU A N 1
ATOM 1330 C CA . LEU A 1 166 ? 15.149 -22.841 12.869 1.00 89.75 166 LEU A CA 1
ATOM 1331 C C . LEU A 1 166 ? 15.029 -23.847 11.714 1.00 89.75 166 LEU A C 1
ATOM 1333 O O . LEU A 1 166 ? 14.873 -25.035 11.969 1.00 89.75 166 LEU A O 1
ATOM 1337 N N . ASP A 1 167 ? 15.046 -23.365 10.468 1.00 87.12 167 ASP A N 1
ATOM 1338 C CA . ASP A 1 167 ? 14.911 -24.158 9.241 1.00 87.12 167 ASP A CA 1
ATOM 1339 C C . ASP A 1 167 ? 13.714 -25.136 9.236 1.00 87.12 167 ASP A C 1
ATOM 1341 O O . ASP A 1 167 ? 13.801 -26.313 8.887 1.00 87.12 167 ASP A O 1
ATOM 1345 N N . ILE A 1 168 ? 12.544 -24.646 9.658 1.00 89.25 168 ILE A N 1
ATOM 1346 C CA . ILE A 1 168 ? 11.315 -25.445 9.730 1.00 89.25 168 ILE A CA 1
ATOM 1347 C C . ILE A 1 168 ? 10.681 -25.525 8.337 1.00 89.25 168 ILE A C 1
ATOM 1349 O O . ILE A 1 168 ? 9.840 -24.699 7.963 1.00 89.25 168 ILE A O 1
ATOM 1353 N N . ALA A 1 169 ? 11.058 -26.560 7.586 1.00 87.62 169 ALA A N 1
ATOM 1354 C CA . ALA A 1 169 ? 10.630 -26.775 6.204 1.00 87.62 169 ALA A CA 1
ATOM 1355 C C . ALA A 1 169 ? 9.102 -26.771 6.014 1.00 87.62 169 ALA A C 1
ATOM 1357 O O . ALA A 1 169 ? 8.609 -26.160 5.070 1.00 87.62 169 ALA A O 1
ATOM 1358 N N . SER A 1 170 ? 8.330 -27.372 6.927 1.00 89.75 170 SER A N 1
ATOM 1359 C CA . SER A 1 170 ? 6.865 -27.456 6.795 1.00 89.75 170 SER A CA 1
ATOM 1360 C C . SER A 1 170 ? 6.185 -26.082 6.779 1.00 89.75 170 SER A C 1
ATOM 1362 O O . SER A 1 170 ? 5.248 -25.853 6.014 1.00 89.75 170 SER A O 1
ATOM 1364 N N . VAL A 1 171 ? 6.676 -25.140 7.589 1.00 87.12 171 VAL A N 1
ATOM 1365 C CA . VAL A 1 171 ? 6.142 -23.774 7.659 1.00 87.12 171 VAL A CA 1
ATOM 1366 C C . VAL A 1 171 ? 6.588 -22.963 6.443 1.00 87.12 171 VAL A C 1
ATOM 1368 O O . VAL A 1 171 ? 5.773 -22.248 5.856 1.00 87.12 171 VAL A O 1
ATOM 1371 N N . GLN A 1 172 ? 7.851 -23.099 6.025 1.00 88.38 172 GLN A N 1
ATOM 1372 C CA . GLN A 1 172 ? 8.358 -22.452 4.811 1.00 88.38 172 GLN A CA 1
ATOM 1373 C C . GLN A 1 172 ? 7.615 -22.937 3.558 1.00 88.38 172 GLN A C 1
ATOM 1375 O O . GLN A 1 172 ? 7.259 -22.125 2.707 1.00 88.38 172 GLN A O 1
ATOM 1380 N N . GLU A 1 173 ? 7.328 -24.236 3.454 1.00 89.38 173 GLU A N 1
ATOM 1381 C CA . GLU A 1 173 ? 6.591 -24.819 2.332 1.00 89.38 173 GLU A CA 1
ATOM 1382 C C . GLU A 1 173 ? 5.122 -24.385 2.329 1.00 89.38 173 GLU A C 1
ATOM 1384 O O . GLU A 1 173 ? 4.602 -23.980 1.288 1.00 89.38 173 GLU A O 1
ATOM 1389 N N . PHE A 1 174 ? 4.459 -24.401 3.491 1.00 90.94 174 PHE A N 1
ATOM 1390 C CA . PHE A 1 174 ? 3.087 -23.914 3.620 1.00 90.94 174 PHE A CA 1
ATOM 1391 C C . PHE A 1 174 ? 2.963 -22.471 3.119 1.00 90.94 174 PHE A C 1
ATOM 1393 O O . PHE A 1 174 ? 2.161 -22.186 2.226 1.00 90.94 174 PHE A O 1
ATOM 1400 N N . PHE A 1 175 ? 3.794 -21.560 3.634 1.00 89.00 175 PHE A N 1
ATOM 1401 C CA . PHE A 1 175 ? 3.769 -20.171 3.179 1.00 89.00 175 PHE A CA 1
ATOM 1402 C C . PHE A 1 175 ? 4.287 -20.010 1.748 1.00 89.00 175 PHE A C 1
ATOM 1404 O O . PHE A 1 175 ? 3.804 -19.130 1.042 1.00 89.00 175 PHE A O 1
ATOM 1411 N N . GLY A 1 176 ? 5.183 -20.883 1.287 1.00 86.19 176 GLY A N 1
ATOM 1412 C CA . GLY A 1 176 ? 5.624 -20.938 -0.103 1.00 86.19 176 GLY A CA 1
ATOM 1413 C C . GLY A 1 176 ? 4.491 -21.226 -1.090 1.00 86.19 176 GLY A C 1
ATOM 1414 O O . GLY A 1 176 ? 4.508 -20.701 -2.198 1.00 86.19 176 GLY A O 1
ATOM 1415 N N . ARG A 1 177 ? 3.482 -22.007 -0.678 1.00 89.75 177 ARG A N 1
ATOM 1416 C CA . ARG A 1 177 ? 2.278 -22.293 -1.479 1.00 89.75 177 ARG A CA 1
ATOM 1417 C C . ARG A 1 177 ? 1.188 -21.232 -1.325 1.00 89.75 177 ARG A C 1
ATOM 1419 O O . ARG A 1 177 ? 0.458 -20.960 -2.272 1.00 89.75 177 ARG A O 1
ATOM 1426 N N . VAL A 1 178 ? 1.046 -20.661 -0.128 1.00 90.12 178 VAL A N 1
ATOM 1427 C CA . VAL A 1 178 ? 0.008 -19.657 0.167 1.00 90.12 178 VAL A CA 1
ATOM 1428 C C . VAL A 1 178 ? 0.353 -18.292 -0.426 1.00 90.12 178 VAL A C 1
ATOM 1430 O O . VAL A 1 178 ? -0.544 -17.570 -0.866 1.00 90.12 178 VAL A O 1
ATOM 1433 N N . MET A 1 179 ? 1.633 -17.919 -0.438 1.00 88.88 179 MET A N 1
ATOM 1434 C CA . MET A 1 179 ? 2.093 -16.625 -0.935 1.00 88.88 179 MET A CA 1
ATOM 1435 C C . MET A 1 179 ? 2.315 -16.658 -2.442 1.00 88.88 179 MET A C 1
ATOM 1437 O O . MET A 1 179 ? 3.019 -17.519 -2.958 1.00 88.88 179 MET A O 1
ATOM 1441 N N . TYR A 1 180 ? 1.789 -15.656 -3.145 1.00 85.25 180 TYR A N 1
ATOM 1442 C CA . TYR A 1 180 ? 2.022 -15.492 -4.579 1.00 85.25 180 TYR A CA 1
ATOM 1443 C C . TYR A 1 180 ? 3.506 -15.222 -4.883 1.00 85.25 180 TYR A C 1
ATOM 1445 O O . TYR A 1 180 ? 4.058 -15.712 -5.868 1.00 85.25 180 TYR A O 1
ATOM 1453 N N . ARG A 1 181 ? 4.177 -14.458 -4.011 1.00 81.56 181 ARG A N 1
ATOM 1454 C CA . ARG A 1 181 ? 5.628 -14.228 -4.039 1.00 81.56 181 ARG A CA 1
ATOM 1455 C C . ARG A 1 181 ? 6.226 -14.670 -2.717 1.00 81.56 181 ARG A C 1
ATOM 1457 O O . ARG A 1 181 ? 6.159 -13.933 -1.739 1.00 81.56 181 ARG A O 1
ATOM 1464 N N . SER A 1 182 ? 6.808 -15.863 -2.690 1.00 83.94 182 SER A N 1
ATOM 1465 C CA . SER A 1 182 ? 7.478 -16.364 -1.490 1.00 83.94 182 SER A CA 1
ATOM 1466 C C . SER A 1 182 ? 8.881 -15.772 -1.351 1.00 83.94 182 SER A C 1
ATOM 1468 O O . SER A 1 182 ? 9.726 -15.949 -2.229 1.00 83.94 182 SER A O 1
ATOM 1470 N N . TYR A 1 183 ? 9.136 -15.115 -0.218 1.00 82.31 183 TYR A N 1
ATOM 1471 C CA . TYR A 1 183 ? 10.476 -14.717 0.244 1.00 82.31 183 TYR A CA 1
ATOM 1472 C C . TYR A 1 183 ? 11.002 -15.657 1.341 1.00 82.31 183 TYR A C 1
ATOM 1474 O O . TYR A 1 183 ? 12.023 -15.376 1.968 1.00 82.31 183 TYR A O 1
ATOM 1482 N N . LEU A 1 184 ? 10.291 -16.763 1.572 1.00 82.88 184 LEU A N 1
ATOM 1483 C CA . LEU A 1 184 ? 10.548 -17.745 2.624 1.00 82.88 184 LEU A CA 1
ATOM 1484 C C . LEU A 1 184 ? 11.160 -19.038 2.088 1.00 82.88 184 LEU A C 1
ATOM 1486 O O . LEU A 1 184 ? 11.488 -19.911 2.877 1.00 82.88 184 LEU A O 1
ATOM 1490 N N . THR A 1 185 ? 11.302 -19.169 0.768 1.00 79.38 185 THR A N 1
ATOM 1491 C CA . THR A 1 185 ? 11.777 -20.395 0.119 1.00 79.38 185 THR A CA 1
ATOM 1492 C C . THR A 1 185 ? 13.131 -20.166 -0.548 1.00 79.38 185 THR A C 1
ATOM 1494 O O . THR A 1 185 ? 13.288 -19.248 -1.367 1.00 79.38 185 THR A O 1
ATOM 1497 N N . ILE A 1 186 ? 14.095 -21.031 -0.221 1.00 70.44 186 ILE A N 1
ATOM 1498 C CA . ILE A 1 186 ? 15.438 -21.055 -0.814 1.00 70.44 186 ILE A CA 1
ATOM 1499 C C . ILE A 1 186 ? 15.325 -21.331 -2.321 1.00 70.44 186 ILE A C 1
ATOM 1501 O O . ILE A 1 186 ? 14.543 -22.174 -2.753 1.00 70.44 186 ILE A O 1
ATOM 1505 N N . GLY A 1 187 ? 16.080 -20.592 -3.139 1.00 65.81 187 GLY A N 1
ATOM 1506 C CA . GLY A 1 187 ? 16.072 -20.736 -4.602 1.00 65.81 187 GLY A CA 1
ATOM 1507 C C . GLY A 1 187 ? 14.931 -20.007 -5.323 1.00 65.81 187 GLY A C 1
ATOM 1508 O O . GLY A 1 187 ? 14.910 -19.971 -6.552 1.00 65.81 187 GLY A O 1
ATOM 1509 N N . SER A 1 188 ? 14.011 -19.364 -4.596 1.00 71.56 188 SER A N 1
ATOM 1510 C CA . SER A 1 188 ? 13.005 -18.499 -5.220 1.00 71.56 188 SER A CA 1
ATOM 1511 C C . SER A 1 188 ? 13.656 -17.283 -5.895 1.00 71.56 188 SER A C 1
ATOM 1513 O O . SER A 1 188 ? 14.612 -16.688 -5.388 1.00 71.56 188 SER A O 1
ATOM 1515 N N . SER A 1 189 ? 13.091 -16.840 -7.024 1.00 65.00 189 SER A N 1
ATOM 1516 C CA . SER A 1 189 ? 13.559 -15.641 -7.738 1.00 65.00 189 SER A CA 1
ATOM 1517 C C . SER A 1 189 ? 13.489 -14.362 -6.894 1.00 65.00 189 SER A C 1
ATOM 1519 O O . SER A 1 189 ? 14.148 -13.375 -7.225 1.00 65.00 189 SER A O 1
ATOM 1521 N N . TRP A 1 190 ? 12.693 -14.384 -5.823 1.00 65.88 190 TRP A N 1
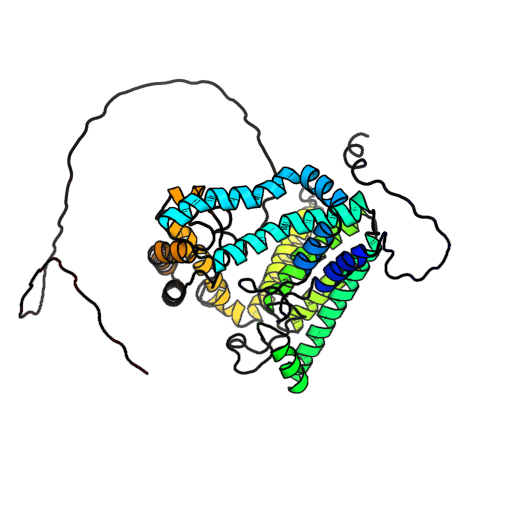ATOM 1522 C CA . TRP A 1 190 ? 12.399 -13.255 -4.945 1.00 65.88 190 TRP A CA 1
ATOM 1523 C C . TRP A 1 190 ? 13.265 -13.241 -3.673 1.00 65.88 190 TRP A C 1
ATOM 1525 O O . TRP A 1 190 ? 13.522 -12.168 -3.130 1.00 65.88 190 TRP A O 1
ATOM 1535 N N . SER A 1 191 ? 13.820 -14.386 -3.252 1.00 65.12 191 SER A N 1
ATOM 1536 C CA . SER A 1 191 ? 14.716 -14.503 -2.087 1.00 65.12 191 SER A CA 1
ATOM 1537 C C . SER A 1 191 ? 16.212 -14.360 -2.428 1.00 65.12 191 SER A C 1
ATOM 1539 O O . SER A 1 191 ? 17.087 -14.694 -1.633 1.00 65.12 191 SER A O 1
ATOM 1541 N N . LYS A 1 192 ? 16.555 -13.776 -3.587 1.00 61.97 192 LYS A N 1
ATOM 1542 C CA . LYS A 1 192 ? 17.960 -13.556 -4.008 1.00 61.97 192 LYS A CA 1
ATOM 1543 C C . LYS A 1 192 ? 18.819 -12.812 -2.974 1.00 61.97 192 LYS A C 1
ATOM 1545 O O . LYS A 1 192 ? 20.028 -12.991 -2.946 1.00 61.97 192 LYS A O 1
ATOM 1550 N N . ASN A 1 193 ? 18.189 -11.993 -2.128 1.00 62.41 193 ASN A N 1
ATOM 1551 C CA . ASN A 1 193 ? 18.842 -11.197 -1.084 1.00 62.41 193 ASN A CA 1
ATOM 1552 C C . ASN A 1 193 ? 18.611 -11.756 0.338 1.00 62.41 193 ASN A C 1
ATOM 1554 O O . ASN A 1 193 ? 18.621 -10.983 1.303 1.00 62.41 193 ASN A O 1
ATOM 1558 N N . GLY A 1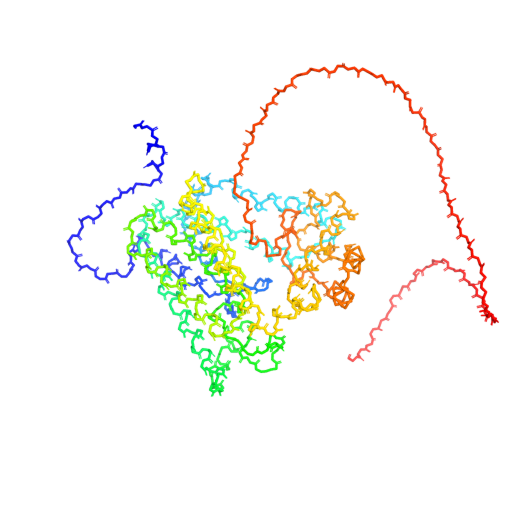 194 ? 18.342 -13.059 0.459 1.00 71.44 194 GLY A N 1
ATOM 1559 C CA . GLY A 1 194 ? 18.095 -13.763 1.719 1.00 71.44 194 GLY A CA 1
ATOM 1560 C C . GLY A 1 194 ? 16.614 -14.013 2.020 1.00 71.44 194 GLY A C 1
ATOM 1561 O O . GLY A 1 194 ? 15.721 -13.391 1.431 1.00 71.44 194 GLY A O 1
ATOM 1562 N N . LEU A 1 195 ? 16.368 -14.939 2.949 1.00 80.94 195 LEU A N 1
ATOM 1563 C CA . LEU A 1 195 ? 15.038 -15.318 3.431 1.00 80.94 195 LEU A CA 1
ATOM 1564 C C . LEU A 1 195 ? 14.503 -14.258 4.395 1.00 80.94 195 LEU A C 1
ATOM 1566 O O . LEU A 1 195 ? 15.234 -13.798 5.274 1.00 80.94 195 LEU A O 1
ATOM 1570 N N . ARG A 1 196 ? 13.245 -13.836 4.222 1.00 83.00 196 ARG A N 1
ATOM 1571 C CA . ARG A 1 196 ? 12.653 -12.750 5.021 1.00 83.00 196 ARG A CA 1
ATOM 1572 C C . ARG A 1 196 ? 11.176 -13.000 5.322 1.00 83.00 196 ARG A C 1
ATOM 1574 O O . ARG A 1 196 ? 10.450 -13.427 4.423 1.00 83.00 196 ARG A O 1
ATOM 1581 N N . PRO A 1 197 ? 10.706 -12.675 6.539 1.00 86.12 197 PRO A N 1
ATOM 1582 C CA . PRO A 1 197 ? 9.292 -12.767 6.872 1.00 86.12 197 PRO A CA 1
ATOM 1583 C C . PRO A 1 197 ? 8.477 -11.679 6.163 1.00 86.12 197 PRO A C 1
ATOM 1585 O O . PRO A 1 197 ? 8.951 -10.564 5.935 1.00 86.12 197 PRO A O 1
ATOM 1588 N N . GLN A 1 198 ? 7.238 -12.024 5.814 1.00 86.50 198 GLN A N 1
ATOM 1589 C CA . GLN A 1 198 ? 6.322 -11.204 5.018 1.00 86.50 198 GLN A CA 1
ATOM 1590 C C . GLN A 1 198 ? 5.071 -10.759 5.784 1.00 86.50 198 GLN A C 1
ATOM 1592 O O . GLN A 1 198 ? 4.402 -9.848 5.322 1.00 86.50 198 GLN A O 1
ATOM 1597 N N . PHE A 1 199 ? 4.750 -11.334 6.951 1.00 85.75 199 PHE A N 1
ATOM 1598 C CA . PHE A 1 199 ? 3.604 -10.918 7.790 1.00 85.75 199 PHE A CA 1
ATOM 1599 C C . PHE A 1 199 ? 2.239 -10.978 7.074 1.00 85.75 199 PHE A C 1
ATOM 1601 O O . PHE A 1 199 ? 1.337 -10.235 7.438 1.00 85.75 199 PHE A O 1
ATOM 1608 N N . LEU A 1 200 ? 2.083 -11.857 6.071 1.00 87.88 200 LEU A N 1
ATOM 1609 C CA . LEU A 1 200 ? 0.941 -11.926 5.126 1.00 87.88 200 LEU A CA 1
ATOM 1610 C C . LEU A 1 200 ? 0.924 -10.859 4.018 1.00 87.88 200 LEU A C 1
ATOM 1612 O O . LEU A 1 200 ? 0.085 -10.941 3.115 1.00 87.88 200 LEU A O 1
ATOM 1616 N N . PHE A 1 201 ? 1.889 -9.939 4.033 1.00 87.38 201 PHE A N 1
ATOM 1617 C CA . PHE A 1 201 ? 2.020 -8.915 3.010 1.00 87.38 201 PHE A CA 1
ATOM 1618 C C . PHE A 1 201 ? 2.641 -9.440 1.708 1.00 87.38 201 PHE A C 1
ATOM 1620 O O . PHE A 1 201 ? 3.412 -10.405 1.708 1.00 87.38 201 PHE A O 1
ATOM 1627 N N . ALA A 1 202 ? 2.361 -8.760 0.596 1.00 78.25 202 ALA A N 1
ATOM 1628 C CA . ALA A 1 202 ? 2.871 -9.098 -0.734 1.00 78.25 202 ALA A CA 1
ATOM 1629 C C . ALA A 1 202 ? 4.397 -9.186 -0.808 1.00 78.25 202 ALA A C 1
ATOM 1631 O O . ALA A 1 202 ? 4.948 -10.112 -1.403 1.00 78.25 202 ALA A O 1
ATOM 1632 N N . GLU A 1 203 ? 5.094 -8.258 -0.159 1.00 79.94 203 GLU A N 1
ATOM 1633 C CA . GLU A 1 203 ? 6.549 -8.260 -0.063 1.00 79.94 203 GLU A CA 1
ATOM 1634 C C . GLU A 1 203 ? 6.970 -7.760 1.322 1.00 79.94 203 GLU A C 1
ATOM 1636 O O . GLU A 1 203 ? 6.265 -6.945 1.919 1.00 79.94 203 GLU A O 1
ATOM 1641 N N . PRO A 1 204 ? 8.157 -8.135 1.828 1.00 80.00 204 PRO A N 1
ATOM 1642 C CA . PRO A 1 204 ? 8.637 -7.639 3.120 1.00 80.00 204 PRO A CA 1
ATOM 1643 C C . PRO A 1 204 ? 8.615 -6.098 3.219 1.00 80.00 204 PRO A C 1
ATOM 1645 O O . PRO A 1 204 ? 8.290 -5.512 4.255 1.00 80.00 204 PRO A O 1
ATOM 1648 N N . SER A 1 205 ? 8.875 -5.412 2.100 1.00 75.06 205 SER A N 1
ATOM 1649 C CA . SER A 1 205 ? 8.866 -3.948 2.034 1.00 75.06 205 SER A CA 1
ATOM 1650 C C . SER A 1 205 ? 7.484 -3.310 2.276 1.00 75.06 205 SER A C 1
ATOM 1652 O O . SER A 1 205 ? 7.422 -2.148 2.669 1.00 75.06 205 SER A O 1
ATOM 1654 N N . TYR A 1 206 ? 6.385 -4.052 2.115 1.00 79.12 206 TYR A N 1
ATOM 1655 C CA . TYR A 1 206 ? 5.013 -3.543 2.250 1.00 79.12 206 TYR A CA 1
ATOM 1656 C C . TYR A 1 206 ? 4.610 -3.297 3.700 1.00 79.12 206 TYR A C 1
ATOM 1658 O O . TYR A 1 206 ? 3.683 -2.534 3.964 1.00 79.12 206 TYR A O 1
ATOM 1666 N N . THR A 1 207 ? 5.368 -3.848 4.648 1.00 84.25 207 THR A N 1
ATOM 1667 C CA . THR A 1 207 ? 5.192 -3.578 6.077 1.00 84.25 207 THR A CA 1
ATOM 1668 C C . THR A 1 207 ? 5.127 -2.073 6.362 1.00 84.25 207 THR A C 1
ATOM 1670 O O . THR A 1 207 ? 4.253 -1.629 7.103 1.00 84.25 207 THR A O 1
ATOM 1673 N N . GLY A 1 208 ? 5.986 -1.266 5.721 1.00 82.00 208 GLY A N 1
ATOM 1674 C CA . GLY A 1 208 ? 5.961 0.196 5.848 1.00 82.00 208 GLY A CA 1
ATOM 1675 C C . GLY A 1 208 ? 4.648 0.816 5.354 1.00 82.00 208 GLY A C 1
ATOM 1676 O O . GLY A 1 208 ? 4.033 1.599 6.077 1.00 82.00 208 GLY A O 1
ATOM 1677 N N . MET A 1 209 ? 4.157 0.392 4.186 1.00 83.94 209 MET A N 1
ATOM 1678 C CA . MET A 1 209 ? 2.894 0.879 3.610 1.00 83.94 209 MET A CA 1
ATOM 1679 C C . MET A 1 209 ? 1.692 0.561 4.505 1.00 83.94 209 MET A C 1
ATOM 1681 O O . MET A 1 209 ? 0.824 1.402 4.707 1.00 83.94 209 MET A O 1
ATOM 1685 N N . HIS A 1 210 ? 1.657 -0.611 5.132 1.00 88.25 210 HIS A N 1
ATOM 1686 C CA . HIS A 1 210 ? 0.579 -0.953 6.057 1.00 88.25 210 HIS A CA 1
ATOM 1687 C C . HIS A 1 210 ? 0.676 -0.199 7.393 1.00 88.25 210 HIS A C 1
ATOM 1689 O O . HIS A 1 210 ? -0.335 0.279 7.917 1.00 88.25 210 HIS A O 1
ATOM 1695 N N . VAL A 1 211 ? 1.881 -0.058 7.948 1.00 88.81 211 VAL A N 1
ATOM 1696 C CA . VAL A 1 211 ? 2.100 0.648 9.219 1.00 88.81 211 VAL A CA 1
ATOM 1697 C C . VAL A 1 211 ? 1.815 2.144 9.076 1.00 88.81 211 VAL A C 1
ATOM 1699 O O . VAL A 1 211 ? 1.082 2.719 9.883 1.00 88.81 211 VAL A O 1
ATOM 1702 N N . PHE A 1 212 ? 2.353 2.782 8.040 1.00 85.81 212 PHE A N 1
ATOM 1703 C CA . PHE A 1 212 ? 2.263 4.229 7.858 1.00 85.81 212 PHE A CA 1
ATOM 1704 C C . PHE A 1 212 ? 1.099 4.664 6.971 1.00 85.81 212 PHE A C 1
ATOM 1706 O O . PHE A 1 212 ? 0.553 5.740 7.196 1.00 85.81 212 PHE A O 1
ATOM 1713 N N . GLY A 1 213 ? 0.675 3.840 6.015 1.00 83.44 213 GLY A N 1
ATOM 1714 C CA . GLY A 1 213 ? -0.450 4.136 5.125 1.00 83.44 213 GLY A CA 1
ATOM 1715 C C . GLY A 1 213 ? -1.816 3.769 5.705 1.00 83.44 213 GLY A C 1
ATOM 1716 O O . GLY A 1 213 ? -2.802 4.427 5.384 1.00 83.44 213 GLY A O 1
ATOM 1717 N N . ILE A 1 214 ? -1.901 2.774 6.600 1.00 89.06 214 ILE A N 1
ATOM 1718 C CA . ILE A 1 214 ? -3.181 2.338 7.192 1.00 89.06 214 ILE A CA 1
ATOM 1719 C C . ILE A 1 214 ? -3.224 2.606 8.699 1.00 89.06 214 ILE A C 1
ATOM 1721 O O . ILE A 1 214 ? -4.089 3.349 9.171 1.00 89.06 214 ILE A O 1
ATOM 1725 N N . LEU A 1 215 ? -2.296 2.037 9.477 1.00 91.69 215 LEU A N 1
ATOM 1726 C CA . LEU A 1 215 ? -2.380 2.106 10.942 1.00 91.69 215 LEU A CA 1
ATOM 1727 C C . LEU A 1 215 ? -2.170 3.524 11.485 1.00 91.69 215 LEU A C 1
ATOM 1729 O O . LEU A 1 215 ? -2.896 3.937 12.393 1.00 91.69 215 LEU A O 1
ATOM 1733 N N . LEU A 1 216 ? -1.214 4.286 10.944 1.00 88.56 216 LEU A N 1
ATOM 1734 C CA . LEU A 1 216 ? -0.924 5.646 11.409 1.00 88.56 216 LEU A CA 1
ATOM 1735 C C . LEU A 1 216 ? -2.101 6.623 11.166 1.00 88.56 216 LEU A C 1
ATOM 1737 O O . LEU A 1 216 ? -2.505 7.295 12.124 1.00 88.56 216 LEU A O 1
ATOM 1741 N N . PRO A 1 217 ? -2.728 6.689 9.970 1.00 87.56 217 PRO A N 1
ATOM 1742 C CA . PRO A 1 217 ? -3.941 7.478 9.765 1.00 87.56 217 PRO A CA 1
ATOM 1743 C C . PRO A 1 217 ? -5.089 7.052 10.680 1.00 87.56 217 PRO A C 1
ATOM 1745 O O . PRO A 1 217 ? -5.743 7.908 11.280 1.00 87.56 217 PRO A O 1
ATOM 1748 N N . LEU A 1 218 ? -5.304 5.743 10.861 1.00 88.75 218 LEU A N 1
ATOM 1749 C CA . LEU A 1 218 ? -6.325 5.232 11.781 1.00 88.75 218 LEU A CA 1
ATOM 1750 C C . LEU A 1 218 ? -6.053 5.651 13.229 1.00 88.75 218 LEU A C 1
ATOM 1752 O O . LEU A 1 218 ? -6.978 6.060 13.933 1.00 88.75 218 LEU A O 1
ATOM 1756 N N . MET A 1 219 ? -4.793 5.612 13.668 1.00 89.31 219 MET A N 1
ATOM 1757 C CA . MET A 1 219 ? -4.386 6.084 14.991 1.00 89.31 219 MET A CA 1
ATOM 1758 C C . MET A 1 219 ? -4.720 7.567 15.160 1.00 89.31 219 MET A C 1
ATOM 1760 O O . MET A 1 219 ? -5.271 7.952 16.191 1.00 89.31 219 MET A O 1
ATOM 1764 N N . TRP A 1 220 ? -4.442 8.400 14.154 1.00 84.44 220 TRP A N 1
ATOM 1765 C CA . TRP A 1 220 ? -4.742 9.831 14.215 1.00 84.44 220 TRP A CA 1
ATOM 1766 C C . TRP A 1 220 ? -6.252 10.111 14.242 1.00 84.44 220 TRP A C 1
ATOM 1768 O O . TRP A 1 220 ? -6.721 10.935 15.035 1.00 84.44 220 TRP A O 1
ATOM 1778 N N . LEU A 1 221 ? -7.033 9.382 13.441 1.00 83.25 221 LEU A N 1
ATOM 1779 C CA . LEU A 1 221 ? -8.496 9.457 13.458 1.00 83.25 221 LEU A CA 1
ATOM 1780 C C . LEU A 1 221 ? -9.071 9.022 14.815 1.00 83.25 221 LEU A C 1
ATOM 1782 O O . LEU A 1 221 ? -9.994 9.659 15.327 1.00 83.25 221 LEU A O 1
ATOM 1786 N N . ALA A 1 222 ? -8.499 7.984 15.430 1.00 82.62 222 ALA A N 1
ATOM 1787 C CA . ALA A 1 222 ? -8.876 7.520 16.762 1.00 82.62 222 ALA A CA 1
ATOM 1788 C C . ALA A 1 222 ? -8.432 8.488 17.875 1.00 82.62 222 ALA A C 1
ATOM 1790 O O . ALA A 1 222 ? -9.127 8.616 18.885 1.00 82.62 222 ALA A O 1
ATOM 1791 N N . TYR A 1 223 ? -7.313 9.200 17.695 1.00 78.06 223 TYR A N 1
ATOM 1792 C CA . TYR A 1 223 ? -6.765 10.142 18.677 1.00 78.06 223 TYR A CA 1
ATOM 1793 C C . TYR A 1 223 ? -7.732 11.293 18.966 1.00 78.06 223 TYR A C 1
ATOM 1795 O O . TYR A 1 223 ? -7.992 11.610 20.126 1.00 78.06 223 TYR A O 1
ATOM 1803 N N . LYS A 1 224 ? -8.352 11.859 17.921 1.00 70.62 224 LYS A N 1
ATOM 1804 C CA . LYS A 1 224 ? -9.364 12.924 18.061 1.00 70.62 224 LYS A CA 1
ATOM 1805 C C . LYS A 1 224 ? -10.608 12.488 18.842 1.00 70.62 224 LYS A C 1
ATOM 1807 O O . LYS A 1 224 ? -11.360 13.335 19.306 1.00 70.62 224 LYS A O 1
ATOM 1812 N N . ARG A 1 225 ? -10.827 11.178 18.984 1.00 66.56 225 ARG A N 1
ATOM 1813 C CA . ARG A 1 225 ? -11.991 10.580 19.650 1.00 66.56 225 ARG A CA 1
ATOM 1814 C C . ARG A 1 225 ? -11.692 10.129 21.091 1.00 66.56 225 ARG A C 1
ATOM 1816 O O . ARG A 1 225 ? -12.501 9.417 21.672 1.00 66.56 225 ARG A O 1
ATOM 1823 N N . GLY A 1 226 ? -10.544 10.522 21.664 1.00 61.75 226 GLY A N 1
ATOM 1824 C CA . GLY A 1 226 ? -10.237 10.363 23.097 1.00 61.75 226 GLY A CA 1
ATOM 1825 C C . GLY A 1 226 ? -10.041 8.915 23.566 1.00 61.75 226 GLY A C 1
ATOM 1826 O O . GLY A 1 226 ? -10.422 8.559 24.676 1.00 61.75 226 GLY A O 1
ATOM 1827 N N . SER A 1 227 ? -9.497 8.049 22.712 1.00 63.59 227 SER A N 1
ATOM 1828 C CA . SER A 1 227 ? -9.792 6.617 22.778 1.00 63.59 227 SER A CA 1
ATOM 1829 C C . SER A 1 227 ? -8.591 5.738 23.167 1.00 63.59 227 SER A C 1
ATOM 1831 O O . SER A 1 227 ? -7.498 5.846 22.608 1.00 63.59 227 SER A O 1
ATOM 1833 N N . LEU A 1 228 ? -8.826 4.798 24.092 1.00 81.75 228 LEU A N 1
ATOM 1834 C CA . LEU A 1 228 ? -7.966 3.648 24.419 1.00 81.75 228 LEU A CA 1
ATOM 1835 C C . LEU A 1 228 ? -7.402 2.954 23.160 1.00 81.75 228 LEU A C 1
ATOM 1837 O O . LEU A 1 228 ? -6.248 2.527 23.150 1.00 81.75 228 LEU A O 1
ATOM 1841 N N . TYR A 1 229 ? -8.171 2.919 22.070 1.00 82.25 229 TYR A N 1
ATOM 1842 C CA . TYR A 1 229 ? -7.763 2.312 20.805 1.00 82.25 229 TYR A CA 1
ATOM 1843 C C . TYR A 1 229 ? -6.647 3.079 20.092 1.00 82.25 229 TYR A C 1
ATOM 1845 O O . TYR A 1 229 ? -5.825 2.457 19.432 1.00 82.25 229 TYR A O 1
ATOM 1853 N N . ALA A 1 230 ? -6.540 4.402 20.261 1.00 85.06 230 ALA A N 1
ATOM 1854 C CA . ALA A 1 230 ? -5.401 5.153 19.728 1.00 85.06 230 ALA A CA 1
ATOM 1855 C C . ALA A 1 230 ? -4.090 4.731 20.414 1.00 85.06 230 ALA A C 1
ATOM 1857 O O . ALA A 1 230 ? -3.057 4.613 19.759 1.00 85.06 230 ALA A O 1
ATOM 1858 N N . LYS A 1 231 ? -4.135 4.435 21.725 1.00 87.12 231 LYS A N 1
ATOM 1859 C CA . LYS A 1 231 ? -2.980 3.886 22.454 1.00 87.12 231 LYS A CA 1
ATOM 1860 C C . LYS A 1 231 ? -2.632 2.482 21.959 1.00 87.12 231 LYS A C 1
ATOM 1862 O O . LYS A 1 231 ? -1.457 2.210 21.752 1.00 87.12 231 LYS A O 1
ATOM 1867 N N . GLN A 1 232 ? -3.633 1.629 21.729 1.00 89.44 232 GLN A N 1
ATOM 1868 C CA . GLN A 1 232 ? -3.424 0.275 21.204 1.00 89.44 232 GLN A CA 1
ATOM 1869 C C . GLN A 1 232 ? -2.860 0.281 19.777 1.00 89.44 232 GLN A C 1
ATOM 1871 O O . GLN A 1 232 ? -1.904 -0.438 19.510 1.00 89.44 232 GLN A O 1
ATOM 1876 N N . LEU A 1 233 ? -3.383 1.134 18.888 1.00 90.88 233 LEU A N 1
ATOM 1877 C CA . LEU A 1 233 ? -2.852 1.322 17.533 1.00 90.88 233 LEU A CA 1
ATOM 1878 C C . LEU A 1 233 ? -1.409 1.827 17.572 1.00 90.88 233 LEU A C 1
ATOM 1880 O O . LEU A 1 233 ? -0.562 1.317 16.848 1.00 90.88 233 LEU A O 1
ATOM 1884 N N . ARG A 1 234 ? -1.098 2.774 18.464 1.00 90.00 234 ARG A N 1
ATOM 1885 C CA . ARG A 1 234 ? 0.278 3.236 18.675 1.00 90.00 234 ARG A CA 1
ATOM 1886 C C . ARG A 1 234 ? 1.200 2.104 19.129 1.00 90.00 234 ARG A C 1
ATOM 1888 O O . ARG A 1 234 ? 2.290 1.969 18.588 1.00 90.00 234 ARG A O 1
ATOM 1895 N N . SER A 1 235 ? 0.781 1.302 20.108 1.00 91.50 235 SER A N 1
ATOM 1896 C CA . SER A 1 235 ? 1.560 0.148 20.573 1.00 91.50 235 SER A CA 1
ATOM 1897 C C . SER A 1 235 ? 1.796 -0.857 19.449 1.00 91.50 235 SER A C 1
ATOM 1899 O O . SER A 1 235 ? 2.918 -1.316 19.281 1.00 91.50 235 SER A O 1
ATOM 1901 N N . LEU A 1 236 ? 0.773 -1.138 18.641 1.00 92.81 236 LEU A N 1
ATOM 1902 C CA . LEU A 1 236 ? 0.878 -2.010 17.475 1.00 92.81 236 LEU A CA 1
ATOM 1903 C C . LEU A 1 236 ? 1.879 -1.468 16.444 1.00 92.81 236 LEU A C 1
ATOM 1905 O O . LEU A 1 236 ? 2.742 -2.213 15.999 1.00 92.81 236 LEU A O 1
ATOM 1909 N N . ILE A 1 237 ? 1.815 -0.173 16.111 1.00 91.38 237 ILE A N 1
ATOM 1910 C CA . ILE A 1 237 ? 2.772 0.487 15.204 1.00 91.38 237 ILE A CA 1
ATOM 1911 C C . ILE A 1 237 ? 4.203 0.336 15.728 1.00 91.38 237 ILE A C 1
ATOM 1913 O O . ILE A 1 237 ? 5.089 -0.060 14.977 1.00 91.38 237 ILE A O 1
ATOM 1917 N N . ILE A 1 238 ? 4.430 0.614 17.017 1.00 90.06 238 ILE A N 1
ATOM 1918 C CA . ILE A 1 238 ? 5.757 0.487 17.637 1.00 90.06 238 ILE A CA 1
ATOM 1919 C C . ILE A 1 238 ? 6.252 -0.958 17.555 1.00 90.06 238 ILE A C 1
ATOM 1921 O O . ILE A 1 238 ? 7.407 -1.179 17.205 1.00 90.06 238 ILE A O 1
ATOM 1925 N N . VAL A 1 239 ? 5.390 -1.936 17.837 1.00 92.62 239 VAL A N 1
ATOM 1926 C CA . VAL A 1 239 ? 5.752 -3.356 17.783 1.00 92.62 239 VAL A CA 1
ATOM 1927 C C . VAL A 1 239 ? 6.036 -3.817 16.355 1.00 92.62 239 VAL A C 1
ATOM 1929 O O . VAL A 1 239 ? 7.014 -4.525 16.148 1.00 92.62 239 VAL A O 1
ATOM 1932 N N . PHE A 1 240 ? 5.272 -3.367 15.359 1.00 90.50 240 PHE A N 1
ATOM 1933 C CA . PHE A 1 240 ? 5.565 -3.652 13.953 1.00 90.50 240 PHE A CA 1
ATOM 1934 C C . PHE A 1 240 ? 6.894 -3.049 13.500 1.00 90.50 240 PHE A C 1
ATOM 1936 O O . PHE A 1 240 ? 7.664 -3.722 12.821 1.00 90.50 240 PHE A O 1
ATOM 1943 N N . VAL A 1 241 ? 7.179 -1.801 13.881 1.00 88.00 241 VAL A N 1
ATOM 1944 C CA . VAL A 1 241 ? 8.448 -1.145 13.542 1.00 88.00 241 VAL A CA 1
ATOM 1945 C C . VAL A 1 241 ? 9.607 -1.859 14.232 1.00 88.00 241 VAL A C 1
ATOM 1947 O O . VAL A 1 241 ? 10.521 -2.318 13.559 1.00 88.00 241 VAL A O 1
ATOM 1950 N N . ALA A 1 242 ? 9.561 -2.017 15.556 1.00 87.38 242 ALA A N 1
ATOM 1951 C CA . ALA A 1 242 ? 10.634 -2.659 16.312 1.00 87.38 242 ALA A CA 1
ATOM 1952 C C . ALA A 1 242 ? 10.825 -4.127 15.901 1.00 87.38 242 ALA A C 1
ATOM 1954 O O . ALA A 1 242 ? 11.941 -4.549 15.614 1.00 87.38 242 ALA A O 1
ATOM 1955 N N . GLY A 1 243 ? 9.736 -4.890 15.806 1.00 87.38 243 GLY A N 1
ATOM 1956 C CA . GLY A 1 243 ? 9.759 -6.280 15.368 1.00 87.38 243 GLY A CA 1
ATOM 1957 C C . GLY A 1 243 ? 10.240 -6.426 13.929 1.00 87.38 243 GLY A C 1
ATOM 1958 O O . GLY A 1 243 ? 11.078 -7.275 13.657 1.00 87.38 243 GLY A O 1
ATOM 1959 N N . GLY A 1 244 ? 9.780 -5.573 13.012 1.00 85.69 244 GLY A N 1
ATOM 1960 C CA . GLY A 1 244 ? 10.224 -5.593 11.619 1.00 85.69 244 GLY A CA 1
ATOM 1961 C C . GLY A 1 244 ? 11.707 -5.246 11.450 1.00 85.69 244 GLY A C 1
ATOM 1962 O O . GLY A 1 244 ? 12.383 -5.813 10.592 1.00 85.69 244 GLY A O 1
ATOM 1963 N N . LEU A 1 245 ? 12.238 -4.360 12.297 1.00 83.31 245 LEU A N 1
ATOM 1964 C CA . LEU A 1 245 ? 13.671 -4.065 12.350 1.00 83.31 245 LEU A CA 1
ATOM 1965 C C . LEU A 1 245 ? 14.473 -5.261 12.873 1.00 83.31 245 LEU A C 1
ATOM 1967 O O . LEU A 1 245 ? 15.437 -5.665 12.227 1.00 83.31 245 LEU A O 1
ATOM 1971 N N . LEU A 1 246 ? 14.049 -5.858 13.992 1.00 83.88 246 LEU A N 1
ATOM 1972 C CA . LEU A 1 246 ? 14.699 -7.037 14.578 1.00 83.88 246 LEU A CA 1
ATOM 1973 C C . LEU A 1 246 ? 14.674 -8.243 13.630 1.00 83.88 246 LEU A C 1
ATOM 1975 O O . LEU A 1 246 ? 15.645 -8.985 13.541 1.00 83.88 246 LEU A O 1
ATOM 1979 N N . MET A 1 247 ? 13.579 -8.415 12.889 1.00 84.88 247 MET A N 1
ATOM 1980 C CA . MET A 1 247 ? 13.393 -9.525 11.957 1.00 84.88 247 MET A CA 1
ATOM 1981 C C . MET A 1 247 ? 14.043 -9.305 10.580 1.00 84.88 247 MET A C 1
ATOM 1983 O O . MET A 1 247 ? 13.951 -10.181 9.723 1.00 84.88 247 MET A O 1
ATOM 1987 N N . GLY A 1 248 ? 14.686 -8.156 10.334 1.00 77.50 248 GLY A N 1
ATOM 1988 C CA . GLY A 1 248 ? 15.411 -7.898 9.083 1.00 77.50 248 GLY A CA 1
ATOM 1989 C C . GLY A 1 248 ? 14.519 -7.799 7.838 1.00 77.50 248 GLY A C 1
ATOM 1990 O O . GLY A 1 248 ? 14.949 -8.110 6.727 1.00 77.50 248 GLY A O 1
ATOM 1991 N N . VAL A 1 249 ? 13.269 -7.360 8.005 1.00 73.12 249 VAL A N 1
ATOM 1992 C CA . VAL A 1 249 ? 12.211 -7.412 6.979 1.00 73.12 249 VAL A CA 1
ATOM 1993 C C . VAL A 1 249 ? 12.572 -6.584 5.741 1.00 73.12 249 VAL A C 1
ATOM 1995 O O . VAL A 1 249 ? 12.353 -6.991 4.602 1.00 73.12 249 VAL A O 1
ATOM 1998 N N . GLY A 1 250 ? 13.217 -5.435 5.925 1.00 70.06 250 GLY A N 1
ATOM 1999 C CA . GLY A 1 250 ? 13.766 -4.665 4.816 1.00 70.06 250 GLY A CA 1
ATOM 2000 C C . GLY A 1 250 ? 14.207 -3.267 5.220 1.00 70.06 250 GLY A C 1
ATOM 2001 O O . GLY A 1 250 ? 13.841 -2.763 6.271 1.00 70.06 250 GLY A O 1
ATOM 2002 N N . THR A 1 251 ? 14.970 -2.605 4.354 1.00 67.12 251 THR A N 1
ATOM 2003 C CA . THR A 1 251 ? 15.448 -1.229 4.575 1.00 67.12 251 THR A CA 1
ATOM 2004 C C . THR A 1 251 ? 14.338 -0.182 4.437 1.00 67.12 251 THR A C 1
ATOM 2006 O O . THR A 1 251 ? 14.447 0.907 4.990 1.00 67.12 251 THR A O 1
ATOM 2009 N N . ARG A 1 252 ? 13.234 -0.508 3.747 1.00 70.06 252 ARG A N 1
ATOM 2010 C CA . ARG A 1 252 ? 12.113 0.421 3.528 1.00 70.06 252 ARG A CA 1
ATOM 2011 C C . ARG A 1 252 ? 11.410 0.813 4.828 1.00 70.06 252 ARG A C 1
ATOM 2013 O O . ARG A 1 252 ? 11.148 1.990 5.013 1.00 70.06 252 ARG A O 1
ATOM 2020 N N . ILE A 1 253 ? 11.183 -0.129 5.749 1.00 76.25 253 ILE A N 1
ATOM 2021 C CA . ILE A 1 253 ? 10.553 0.199 7.038 1.00 76.25 253 ILE A CA 1
ATOM 2022 C C . ILE A 1 253 ? 11.415 1.181 7.842 1.00 76.25 253 ILE A C 1
ATOM 2024 O O . ILE A 1 253 ? 10.871 2.088 8.453 1.00 76.25 253 ILE A O 1
ATOM 2028 N N . VAL A 1 254 ? 12.750 1.064 7.769 1.00 71.56 254 VAL A N 1
ATOM 2029 C CA . VAL A 1 254 ? 13.694 2.000 8.406 1.00 71.56 254 VAL A CA 1
ATOM 2030 C C . VAL A 1 254 ? 13.503 3.408 7.840 1.00 71.56 254 VAL A C 1
ATOM 2032 O O . VAL A 1 254 ? 13.317 4.358 8.596 1.00 71.56 254 VAL A O 1
ATOM 2035 N N . LEU A 1 255 ? 13.528 3.537 6.508 1.00 73.12 255 LEU A N 1
ATOM 2036 C CA . LEU A 1 255 ? 13.384 4.822 5.822 1.00 73.12 255 LEU A CA 1
ATOM 2037 C C . LEU A 1 255 ? 12.016 5.454 6.096 1.00 73.12 255 LEU A C 1
ATOM 2039 O O . LEU A 1 255 ? 11.950 6.618 6.488 1.00 73.12 255 LEU A O 1
ATOM 2043 N N . ASP A 1 256 ? 10.940 4.678 5.965 1.00 75.50 256 ASP A N 1
ATOM 2044 C CA . ASP A 1 256 ? 9.576 5.151 6.199 1.00 75.50 256 ASP A CA 1
ATOM 2045 C C . ASP A 1 256 ? 9.392 5.580 7.671 1.00 75.50 256 ASP A C 1
ATOM 2047 O O . ASP A 1 256 ? 8.797 6.624 7.939 1.00 75.50 256 ASP A O 1
ATOM 2051 N N . SER A 1 257 ? 9.979 4.850 8.632 1.00 76.50 257 SER A N 1
ATOM 2052 C CA . SER A 1 257 ? 10.004 5.232 10.052 1.00 76.50 257 SER A CA 1
ATOM 2053 C C . SER A 1 257 ? 10.731 6.552 10.297 1.00 76.50 257 SER A C 1
ATOM 2055 O O . SER A 1 257 ? 10.238 7.372 11.071 1.00 76.50 257 SER A O 1
ATOM 2057 N N . ILE A 1 258 ? 11.883 6.775 9.654 1.00 77.31 258 ILE A N 1
ATOM 2058 C CA . ILE A 1 258 ? 12.642 8.027 9.781 1.00 77.31 258 ILE A CA 1
ATOM 2059 C C . ILE A 1 258 ? 11.813 9.193 9.241 1.00 77.31 258 ILE A C 1
ATOM 2061 O O . ILE A 1 258 ? 11.636 10.192 9.939 1.00 77.31 258 ILE A O 1
ATOM 2065 N N . VAL A 1 259 ? 11.258 9.059 8.033 1.00 79.50 259 VAL A N 1
ATOM 2066 C CA . VAL A 1 259 ? 10.428 10.099 7.407 1.00 79.50 259 VAL A CA 1
ATOM 2067 C C . VAL A 1 259 ? 9.191 10.393 8.255 1.00 79.50 259 VAL A C 1
ATOM 2069 O O . VAL A 1 259 ? 8.908 11.556 8.549 1.00 79.50 259 VAL A O 1
ATOM 2072 N N . ALA A 1 260 ? 8.484 9.359 8.715 1.00 76.38 260 ALA A N 1
ATOM 2073 C CA . ALA A 1 260 ? 7.321 9.519 9.579 1.00 76.38 260 ALA A CA 1
ATOM 2074 C C . ALA A 1 260 ? 7.680 10.246 10.885 1.00 76.38 260 ALA A C 1
ATOM 2076 O O . ALA A 1 260 ? 6.962 11.153 11.308 1.00 76.38 260 ALA A O 1
ATOM 2077 N N . LEU A 1 261 ? 8.806 9.897 11.510 1.00 78.69 261 LEU A N 1
ATOM 2078 C CA . LEU A 1 261 ? 9.248 10.514 12.757 1.00 78.69 261 LEU A CA 1
ATOM 2079 C C . LEU A 1 261 ? 9.672 11.979 12.563 1.00 78.69 261 LEU A C 1
ATOM 2081 O O . LEU A 1 261 ? 9.325 12.824 13.390 1.00 78.69 261 LEU A O 1
ATOM 2085 N N . LEU A 1 262 ? 10.344 12.302 11.451 1.00 79.62 262 LEU A N 1
ATOM 2086 C CA . LEU A 1 262 ? 10.662 13.679 11.062 1.00 79.62 262 LEU A CA 1
ATOM 2087 C C . LEU A 1 262 ? 9.389 14.520 10.920 1.00 79.62 262 LEU A C 1
ATOM 2089 O O . LEU A 1 262 ? 9.298 15.590 11.521 1.00 79.62 262 LEU A O 1
ATOM 2093 N N . ILE A 1 263 ? 8.383 14.020 10.194 1.00 79.38 263 ILE A N 1
ATOM 2094 C CA . ILE A 1 263 ? 7.090 14.703 10.034 1.00 79.38 263 ILE A CA 1
ATOM 2095 C C . ILE A 1 263 ? 6.431 14.922 11.399 1.00 79.38 263 ILE A C 1
ATOM 2097 O O . ILE A 1 263 ? 6.004 16.035 11.709 1.00 79.38 263 ILE A O 1
ATOM 2101 N N . VAL A 1 264 ? 6.386 13.885 12.241 1.00 77.75 264 VAL A N 1
ATOM 2102 C CA . VAL A 1 264 ? 5.789 13.971 13.580 1.00 77.75 264 VAL A CA 1
ATOM 2103 C C . VAL A 1 264 ? 6.489 15.027 14.433 1.00 77.75 264 VAL A C 1
ATOM 2105 O O . VAL A 1 264 ? 5.806 15.813 15.084 1.00 77.75 264 VAL A O 1
ATOM 2108 N N . ILE A 1 265 ? 7.820 15.108 14.410 1.00 78.50 265 ILE A N 1
ATOM 2109 C CA . ILE A 1 265 ? 8.568 16.124 15.166 1.00 78.50 265 ILE A CA 1
ATOM 2110 C C . ILE A 1 265 ? 8.304 17.520 14.625 1.00 78.50 265 ILE A C 1
ATOM 2112 O O . ILE A 1 265 ? 8.002 18.425 15.402 1.00 78.50 265 ILE A O 1
ATOM 2116 N N . VAL A 1 266 ? 8.365 17.699 13.305 1.00 81.75 266 VAL A N 1
ATOM 2117 C CA . VAL A 1 266 ? 8.087 18.991 12.670 1.00 81.75 266 VAL A CA 1
ATOM 2118 C C . VAL A 1 266 ? 6.684 19.480 13.024 1.00 81.75 266 VAL A C 1
ATOM 2120 O O . VAL A 1 266 ? 6.514 20.660 13.320 1.00 81.75 266 VAL A O 1
ATOM 2123 N N . MET A 1 267 ? 5.694 18.589 13.070 1.00 78.69 267 MET A N 1
ATOM 2124 C CA . MET A 1 267 ? 4.318 18.949 13.410 1.00 78.69 267 MET A CA 1
ATOM 2125 C C . MET A 1 267 ? 4.073 19.131 14.914 1.00 78.69 267 MET A C 1
ATOM 2127 O O . MET A 1 267 ? 3.268 19.978 15.300 1.00 78.69 267 MET A O 1
ATOM 2131 N N . ALA A 1 268 ? 4.717 18.336 15.771 1.00 77.06 268 ALA A N 1
ATOM 2132 C CA . ALA A 1 268 ? 4.478 18.355 17.215 1.00 77.06 268 ALA A CA 1
ATOM 2133 C C . ALA A 1 268 ? 5.238 19.479 17.934 1.00 77.06 268 ALA A C 1
ATOM 2135 O O . ALA A 1 268 ? 4.808 19.951 18.991 1.00 77.06 268 ALA A O 1
ATOM 2136 N N . VAL A 1 269 ? 6.371 19.918 17.383 1.00 81.50 269 VAL A N 1
ATOM 2137 C CA . VAL A 1 269 ? 7.204 20.951 17.996 1.00 81.50 269 VAL A CA 1
ATOM 2138 C C . VAL A 1 269 ? 6.624 22.341 17.739 1.00 81.50 269 VAL A C 1
ATOM 2140 O O . VAL A 1 269 ? 6.390 22.765 16.610 1.00 81.50 269 VAL A O 1
ATOM 2143 N N . ARG A 1 270 ? 6.462 23.123 18.811 1.00 81.12 270 ARG A N 1
ATOM 2144 C CA . ARG A 1 270 ? 6.119 24.550 18.718 1.00 81.12 270 ARG A CA 1
ATOM 2145 C C . ARG A 1 270 ? 7.370 25.365 18.377 1.00 81.12 270 ARG A C 1
ATOM 2147 O O . ARG A 1 270 ? 8.017 25.915 19.264 1.00 81.12 270 ARG A O 1
ATOM 2154 N N . TRP A 1 271 ? 7.689 25.473 17.088 1.00 82.62 271 TRP A N 1
ATOM 2155 C CA . TRP A 1 271 ? 8.892 26.155 16.571 1.00 82.62 271 TRP A CA 1
ATOM 2156 C C . TRP A 1 271 ? 9.013 27.639 16.931 1.00 82.62 271 TRP A C 1
ATOM 2158 O O . TRP A 1 271 ? 10.112 28.192 16.928 1.00 82.62 271 TRP A O 1
ATOM 2168 N N . ARG A 1 272 ? 7.887 28.283 17.255 1.00 79.25 272 ARG A N 1
ATOM 2169 C CA . ARG A 1 272 ? 7.829 29.703 17.623 1.00 79.25 272 ARG A CA 1
ATOM 2170 C C . ARG A 1 272 ? 8.399 29.988 19.019 1.00 79.25 272 ARG A C 1
ATOM 2172 O O . ARG A 1 272 ? 8.783 31.120 19.283 1.00 79.25 272 ARG A O 1
ATOM 2179 N N . ASP A 1 273 ? 8.467 28.986 19.898 1.00 88.94 273 ASP A N 1
ATOM 2180 C CA . ASP A 1 273 ? 9.043 29.123 21.239 1.00 88.94 273 ASP A CA 1
ATOM 2181 C C . ASP A 1 273 ? 10.516 28.680 21.262 1.00 88.94 273 ASP A C 1
ATOM 2183 O O . ASP A 1 273 ? 10.894 27.666 20.673 1.00 88.94 273 ASP A O 1
ATOM 2187 N N . ARG A 1 274 ? 11.367 29.415 21.987 1.00 79.88 274 ARG A N 1
ATOM 2188 C CA . ARG A 1 274 ? 12.809 29.144 22.091 1.00 79.88 274 ARG A CA 1
ATOM 2189 C C . ARG A 1 274 ? 13.087 27.807 22.781 1.00 79.88 274 ARG A C 1
ATOM 2191 O O . ARG A 1 274 ? 14.037 27.126 22.392 1.00 79.88 274 ARG A O 1
ATOM 2198 N N . LYS A 1 275 ? 12.272 27.415 23.771 1.00 81.50 275 LYS A N 1
ATOM 2199 C CA . LYS A 1 275 ? 12.383 26.099 24.430 1.00 81.50 275 LYS A CA 1
ATOM 2200 C C . LYS A 1 275 ? 11.907 24.988 23.497 1.00 81.50 275 LYS A C 1
ATOM 2202 O O . LYS A 1 275 ? 12.652 24.035 23.281 1.00 81.50 275 LYS A O 1
ATOM 2207 N N . GLY A 1 276 ? 10.740 25.159 22.871 1.00 77.69 276 GLY A N 1
ATOM 2208 C CA . GLY A 1 276 ? 10.225 24.239 21.850 1.00 77.69 276 GLY A CA 1
ATOM 2209 C C . GLY A 1 276 ? 11.225 23.986 20.718 1.00 77.69 276 GLY A C 1
ATOM 2210 O O . GLY A 1 276 ? 11.512 22.837 20.397 1.00 77.69 276 GLY A O 1
ATOM 2211 N N . ARG A 1 277 ? 11.851 25.041 20.186 1.00 83.06 277 ARG A N 1
ATOM 2212 C CA . ARG A 1 277 ? 12.873 24.941 19.135 1.00 83.06 277 ARG A CA 1
ATOM 2213 C C . ARG A 1 277 ? 14.114 24.160 19.573 1.00 83.06 277 ARG A C 1
ATOM 2215 O O . ARG A 1 277 ? 14.626 23.370 18.790 1.00 83.06 277 ARG A O 1
ATOM 2222 N N . ARG A 1 278 ? 14.597 24.350 20.808 1.00 82.06 278 ARG A N 1
ATOM 2223 C CA . ARG A 1 278 ? 15.737 23.579 21.347 1.00 82.06 278 ARG A CA 1
ATOM 2224 C C . ARG A 1 278 ? 15.401 22.097 21.485 1.00 82.06 278 ARG A C 1
ATOM 2226 O O . ARG A 1 278 ? 16.204 21.267 21.079 1.00 82.06 278 ARG A O 1
ATOM 2233 N N . PHE A 1 279 ? 14.211 21.776 21.997 1.00 81.75 279 PHE A N 1
ATOM 2234 C CA . PHE A 1 279 ? 13.742 20.391 22.066 1.00 81.75 279 PHE A CA 1
ATOM 2235 C C . PHE A 1 279 ? 13.596 19.772 20.674 1.00 81.75 279 PHE A C 1
ATOM 2237 O O . PHE A 1 279 ? 14.083 18.669 20.456 1.00 81.75 279 PHE A O 1
ATOM 2244 N N . GLY A 1 280 ? 13.008 20.489 19.713 1.00 81.25 280 GLY A N 1
ATOM 2245 C CA . GLY A 1 280 ? 12.906 20.016 18.330 1.00 81.25 280 GLY A CA 1
ATOM 2246 C C . GLY A 1 280 ? 14.263 19.754 17.684 1.00 81.25 280 GLY A C 1
ATOM 2247 O O . GLY A 1 280 ? 14.452 18.703 17.083 1.00 81.25 280 GLY A O 1
ATOM 2248 N N . LEU A 1 281 ? 15.230 20.660 17.865 1.00 84.44 281 LEU A N 1
ATOM 2249 C CA . LEU A 1 281 ? 16.599 20.481 17.369 1.00 84.44 281 LEU A CA 1
ATOM 2250 C C . LEU A 1 281 ? 17.304 19.283 18.018 1.00 84.44 281 LEU A C 1
ATOM 2252 O O . LEU A 1 281 ? 17.975 18.535 17.316 1.00 84.44 281 LEU A O 1
ATOM 2256 N N . LEU A 1 282 ? 17.120 19.063 19.324 1.00 84.88 282 LEU A N 1
ATOM 2257 C CA . LEU A 1 282 ? 17.644 17.881 20.015 1.00 84.88 282 LEU A CA 1
ATOM 2258 C C . LEU A 1 282 ? 17.045 16.586 19.458 1.00 84.88 282 LEU A C 1
ATOM 2260 O O . LEU A 1 282 ? 17.789 15.662 19.151 1.00 84.88 282 LEU A O 1
ATOM 2264 N N . PHE A 1 283 ? 15.724 16.521 19.275 1.00 82.62 283 PHE A N 1
ATOM 2265 C CA . PHE A 1 283 ? 15.080 15.339 18.697 1.00 82.62 283 PHE A CA 1
ATOM 2266 C C . PHE A 1 283 ? 15.528 15.079 17.255 1.00 82.62 283 PHE A C 1
ATOM 2268 O O . PHE A 1 283 ? 15.784 13.931 16.900 1.00 82.62 283 PHE A O 1
ATOM 2275 N N . LEU A 1 284 ? 15.685 16.127 16.442 1.00 83.94 284 LEU A N 1
ATOM 2276 C CA . LEU A 1 284 ? 16.251 16.000 15.098 1.00 83.94 284 LEU A CA 1
ATOM 2277 C C . LEU A 1 284 ? 17.691 15.472 15.139 1.00 83.94 284 LEU A C 1
ATOM 2279 O O . LEU A 1 284 ? 18.009 14.545 14.402 1.00 83.94 284 LEU A O 1
ATOM 2283 N N . ALA A 1 285 ? 18.541 15.997 16.026 1.00 81.06 285 ALA A N 1
ATOM 2284 C CA . ALA A 1 285 ? 19.917 15.527 16.181 1.00 81.06 285 ALA A CA 1
ATOM 2285 C C . ALA A 1 285 ? 19.982 14.056 16.624 1.00 81.06 285 ALA A C 1
ATOM 2287 O O . ALA A 1 285 ? 20.771 13.286 16.082 1.00 81.06 285 ALA A O 1
ATOM 2288 N N . VAL A 1 286 ? 19.111 13.642 17.551 1.00 82.94 286 VAL A N 1
ATOM 2289 C CA . VAL A 1 286 ? 18.988 12.240 17.981 1.00 82.94 286 VAL A CA 1
ATOM 2290 C C . VAL A 1 286 ? 18.564 11.345 16.819 1.00 82.94 286 VAL A C 1
ATOM 2292 O O . VAL A 1 286 ? 19.128 10.271 16.650 1.00 82.94 286 VAL A O 1
ATOM 2295 N N . ILE A 1 287 ? 17.624 11.778 15.976 1.00 80.25 287 ILE A N 1
ATOM 2296 C CA . ILE A 1 287 ? 17.229 11.009 14.787 1.00 80.25 287 ILE A CA 1
ATOM 2297 C C . ILE A 1 287 ? 18.363 10.900 13.791 1.00 80.25 287 ILE A C 1
ATOM 2299 O O . ILE A 1 287 ? 18.578 9.817 13.257 1.00 80.25 287 ILE A O 1
ATOM 2303 N N . VAL A 1 288 ? 19.087 11.989 13.538 1.00 75.56 288 VAL A N 1
ATOM 2304 C CA . VAL A 1 288 ? 20.252 11.970 12.650 1.00 75.56 288 VAL A CA 1
ATOM 2305 C C . VAL A 1 288 ? 21.300 10.995 13.186 1.00 75.56 288 VAL A C 1
ATOM 2307 O O . VAL A 1 288 ? 21.807 10.188 12.416 1.00 75.56 288 VAL A O 1
ATOM 2310 N N . ALA A 1 289 ? 21.557 10.993 14.496 1.00 75.75 289 ALA A N 1
ATOM 2311 C CA . ALA A 1 289 ? 22.475 10.050 15.129 1.00 75.75 289 ALA A CA 1
ATOM 2312 C C . ALA A 1 289 ? 21.989 8.596 15.006 1.00 75.75 289 ALA A C 1
ATOM 2314 O O . ALA A 1 289 ? 22.735 7.755 14.520 1.00 75.75 289 ALA A O 1
ATOM 2315 N N . ILE A 1 290 ? 20.729 8.302 15.355 1.00 75.06 290 ILE A N 1
ATOM 2316 C CA . ILE A 1 290 ? 20.132 6.960 15.216 1.00 75.06 290 ILE A CA 1
ATOM 2317 C C . ILE A 1 290 ? 20.176 6.495 13.759 1.00 75.06 290 ILE A C 1
ATOM 2319 O O . ILE A 1 290 ? 20.502 5.343 13.488 1.00 75.06 290 ILE A O 1
ATOM 2323 N N . THR A 1 291 ? 19.877 7.393 12.821 1.00 67.12 291 THR A N 1
ATOM 2324 C CA . THR A 1 291 ? 19.946 7.120 11.385 1.00 67.12 291 THR A CA 1
ATOM 2325 C C . THR A 1 291 ? 21.380 6.795 10.988 1.00 67.12 291 THR A C 1
ATOM 2327 O O . THR A 1 291 ? 21.612 5.755 10.391 1.00 67.12 291 THR A O 1
ATOM 2330 N N . ALA A 1 292 ? 22.360 7.606 11.385 1.00 65.88 292 ALA A N 1
ATOM 2331 C CA . ALA A 1 292 ? 23.769 7.351 11.101 1.00 65.88 292 ALA A CA 1
ATOM 2332 C C . ALA A 1 292 ? 24.248 6.008 11.684 1.00 65.88 292 ALA A C 1
ATOM 2334 O O . ALA A 1 292 ? 24.925 5.249 10.995 1.00 65.88 292 ALA A O 1
ATOM 2335 N N . THR A 1 293 ? 23.846 5.661 12.911 1.00 67.00 293 THR A N 1
ATOM 2336 C CA . THR A 1 293 ? 24.174 4.368 13.532 1.00 67.00 293 THR A CA 1
ATOM 2337 C C . THR A 1 293 ? 23.496 3.200 12.814 1.00 67.00 293 THR A C 1
ATOM 2339 O O . THR A 1 293 ? 24.143 2.189 12.549 1.00 67.00 293 THR A O 1
ATOM 2342 N N . ALA A 1 294 ? 22.220 3.332 12.441 1.00 64.81 294 ALA A N 1
ATOM 2343 C CA . ALA A 1 294 ? 21.507 2.323 11.659 1.00 64.81 294 ALA A CA 1
ATOM 2344 C C . ALA A 1 294 ? 22.132 2.131 10.267 1.00 64.81 294 ALA A C 1
ATOM 2346 O O . ALA A 1 294 ? 22.185 1.009 9.766 1.00 64.81 294 ALA A O 1
ATOM 2347 N N . PHE A 1 295 ? 22.641 3.210 9.664 1.00 62.44 295 PHE A N 1
ATOM 2348 C CA . PHE A 1 295 ? 23.370 3.174 8.399 1.00 62.44 295 PHE A CA 1
ATOM 2349 C C . PHE A 1 295 ? 24.741 2.502 8.537 1.00 62.44 295 PHE A C 1
ATOM 2351 O O . PHE A 1 295 ? 25.122 1.727 7.666 1.00 62.44 295 PHE A O 1
ATOM 2358 N N . ALA A 1 296 ? 25.454 2.743 9.639 1.00 59.09 296 ALA A N 1
ATOM 2359 C CA . ALA A 1 296 ? 26.744 2.116 9.914 1.00 59.09 296 ALA A CA 1
ATOM 2360 C C . ALA A 1 296 ? 26.624 0.613 10.232 1.00 59.09 296 ALA A C 1
ATOM 2362 O O . ALA A 1 296 ? 27.488 -0.169 9.848 1.00 59.09 296 ALA A O 1
ATOM 2363 N N . ALA A 1 297 ? 25.547 0.193 10.902 1.00 59.47 297 ALA A N 1
ATOM 2364 C CA . ALA A 1 297 ? 25.333 -1.199 11.302 1.00 59.47 297 ALA A CA 1
ATOM 2365 C C . ALA A 1 297 ? 24.796 -2.105 10.176 1.00 59.47 297 ALA A C 1
ATOM 2367 O O . ALA A 1 297 ? 24.742 -3.323 10.343 1.00 59.47 297 ALA A O 1
ATOM 2368 N N . ASN A 1 298 ? 24.367 -1.543 9.040 1.00 60.09 298 ASN A N 1
ATOM 2369 C CA . ASN A 1 298 ? 23.739 -2.298 7.958 1.00 60.09 298 ASN A CA 1
ATOM 2370 C C . ASN A 1 298 ? 24.592 -2.221 6.686 1.00 60.09 298 ASN A C 1
ATOM 2372 O O . ASN A 1 298 ? 24.712 -1.158 6.080 1.00 60.09 298 ASN A O 1
ATOM 2376 N N . SER A 1 299 ? 25.133 -3.357 6.237 1.00 54.84 299 SER A N 1
ATOM 2377 C CA . SER A 1 299 ? 26.054 -3.441 5.088 1.00 54.84 299 SER A CA 1
ATOM 2378 C C . SER A 1 299 ? 25.475 -2.909 3.768 1.00 54.84 299 SER A C 1
ATOM 2380 O O . SER A 1 299 ? 26.218 -2.520 2.871 1.00 54.84 299 SER A O 1
ATOM 2382 N N . ARG A 1 300 ? 24.140 -2.853 3.641 1.00 51.25 300 ARG A N 1
ATOM 2383 C CA . ARG A 1 300 ? 23.452 -2.259 2.479 1.00 51.25 300 ARG A CA 1
ATOM 2384 C C . ARG A 1 300 ? 23.361 -0.735 2.552 1.00 51.25 300 ARG A C 1
ATOM 2386 O O . ARG A 1 300 ? 23.297 -0.089 1.517 1.00 51.25 300 ARG A O 1
ATOM 2393 N N . LEU A 1 301 ? 23.336 -0.164 3.756 1.00 50.53 301 LEU A N 1
ATOM 2394 C CA . LEU A 1 3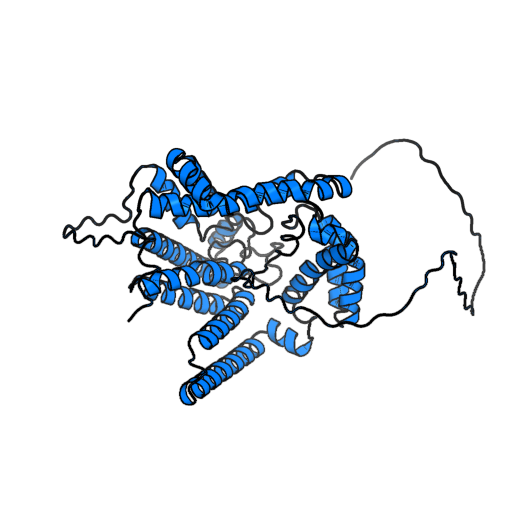01 ? 23.267 1.282 3.979 1.00 50.53 301 LEU A CA 1
ATOM 2395 C C . LEU A 1 301 ? 24.668 1.907 4.022 1.00 50.53 301 LEU A C 1
ATOM 2397 O O . LEU A 1 301 ? 24.852 3.009 3.512 1.00 50.53 301 LEU A O 1
ATOM 2401 N N . SER A 1 302 ? 25.672 1.188 4.532 1.00 48.69 302 SER A N 1
ATO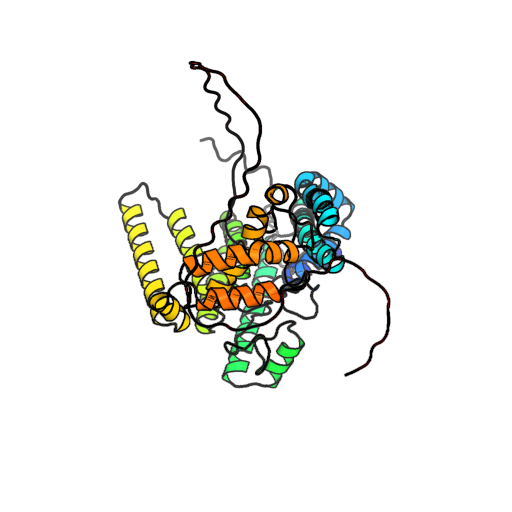M 2402 C CA . SER A 1 302 ? 27.075 1.601 4.427 1.00 48.69 302 SER A CA 1
ATOM 2403 C C . SER A 1 302 ? 27.544 1.646 2.968 1.00 48.69 302 SER A C 1
ATOM 2405 O O . SER A 1 302 ? 28.233 2.585 2.583 1.00 48.69 302 SER A O 1
ATOM 2407 N N . ALA A 1 303 ? 27.071 0.729 2.113 1.00 50.03 303 ALA A N 1
ATOM 2408 C CA . ALA A 1 303 ? 27.325 0.767 0.672 1.00 50.03 303 ALA A CA 1
ATOM 2409 C C . ALA A 1 303 ? 26.773 2.036 -0.015 1.00 50.03 303 ALA A C 1
ATOM 2411 O O . ALA A 1 303 ? 27.386 2.516 -0.968 1.00 50.03 303 ALA A O 1
ATOM 2412 N N . ILE A 1 304 ? 25.667 2.618 0.474 1.00 49.00 304 ILE A N 1
ATOM 2413 C CA . ILE A 1 304 ? 25.124 3.906 -0.013 1.00 49.00 304 ILE A CA 1
ATOM 2414 C C . ILE A 1 304 ? 26.079 5.059 0.325 1.00 49.00 304 ILE A C 1
ATOM 2416 O O . ILE A 1 304 ? 26.257 5.972 -0.480 1.00 49.00 304 ILE A O 1
ATOM 2420 N N . VAL A 1 305 ? 26.711 5.004 1.499 1.00 45.25 305 VAL A N 1
ATOM 2421 C CA . VAL A 1 305 ? 27.672 6.013 1.970 1.00 45.25 305 VAL A CA 1
ATOM 2422 C C . VAL A 1 305 ? 29.023 5.876 1.253 1.00 45.25 305 VAL A C 1
ATOM 2424 O O . VAL A 1 305 ? 29.637 6.884 0.924 1.00 45.25 305 VAL A O 1
ATOM 2427 N N . GLU A 1 306 ? 29.457 4.650 0.946 1.00 49.00 306 GLU A N 1
ATOM 2428 C CA . GLU A 1 306 ? 30.746 4.365 0.292 1.00 49.00 306 GLU A CA 1
ATOM 2429 C C . GLU A 1 306 ? 30.718 4.466 -1.245 1.00 49.00 306 GLU A C 1
ATOM 2431 O O . GLU A 1 306 ? 31.719 4.839 -1.853 1.00 49.00 306 GLU A O 1
ATOM 2436 N N . LYS A 1 307 ? 29.599 4.120 -1.904 1.00 51.09 307 LYS A N 1
ATOM 2437 C CA . LYS A 1 307 ? 29.492 4.020 -3.381 1.00 51.09 307 LYS A CA 1
ATOM 2438 C C . LYS A 1 307 ? 28.426 4.936 -3.997 1.00 51.09 307 LYS A C 1
ATOM 2440 O O . LYS A 1 307 ? 28.124 4.829 -5.193 1.00 51.09 307 LYS A O 1
ATOM 2445 N N . GLY A 1 308 ? 27.833 5.827 -3.201 1.00 54.62 308 GLY A N 1
ATOM 2446 C CA . GLY A 1 308 ? 26.782 6.747 -3.639 1.00 54.62 308 GLY A CA 1
ATOM 2447 C C . GLY A 1 308 ? 25.560 6.018 -4.215 1.00 54.62 308 GLY A C 1
ATOM 2448 O O . GLY A 1 308 ? 25.160 4.959 -3.733 1.00 54.62 308 GLY A O 1
ATOM 2449 N N . MET A 1 309 ? 24.981 6.551 -5.297 1.00 48.47 309 MET A N 1
ATOM 2450 C CA . MET A 1 309 ? 23.799 5.984 -5.978 1.00 48.47 309 MET A CA 1
ATOM 2451 C C . MET A 1 309 ? 23.959 4.522 -6.434 1.00 48.47 309 MET A C 1
ATOM 2453 O O . MET A 1 309 ? 22.959 3.849 -6.656 1.00 48.47 309 MET A O 1
ATOM 2457 N N . SER A 1 310 ? 25.190 4.022 -6.573 1.00 50.25 310 SER A N 1
ATOM 2458 C CA . SER A 1 310 ? 25.480 2.650 -7.016 1.00 50.25 310 SER A CA 1
ATOM 2459 C C . SER A 1 310 ? 25.595 1.623 -5.879 1.00 50.25 310 SER A C 1
ATOM 2461 O O . SER A 1 310 ? 25.835 0.447 -6.141 1.00 50.25 310 SER A O 1
ATOM 2463 N N . GLY A 1 311 ? 25.444 2.060 -4.625 1.00 49.31 311 GLY A N 1
ATOM 2464 C CA . GLY A 1 311 ? 25.582 1.218 -3.436 1.00 49.31 311 GLY A CA 1
ATOM 2465 C C . GLY A 1 311 ? 24.355 0.382 -3.067 1.00 49.31 311 GLY A C 1
ATOM 2466 O O . GLY A 1 311 ? 24.504 -0.630 -2.386 1.00 49.31 311 GLY A O 1
ATOM 2467 N N . ASP A 1 312 ? 23.158 0.773 -3.519 1.00 58.38 312 ASP A N 1
ATOM 2468 C CA . ASP A 1 312 ? 21.907 0.048 -3.261 1.00 58.38 312 ASP A CA 1
ATOM 2469 C C . ASP A 1 312 ? 21.115 -0.175 -4.555 1.00 58.38 312 ASP A C 1
ATOM 2471 O O . ASP A 1 312 ? 20.474 0.735 -5.090 1.00 58.38 312 ASP A O 1
ATOM 2475 N N . ASP A 1 313 ? 21.110 -1.426 -5.016 1.00 59.06 313 ASP A N 1
ATOM 2476 C CA . ASP A 1 313 ? 20.345 -1.876 -6.181 1.00 59.06 313 ASP A CA 1
ATOM 2477 C C . ASP A 1 313 ? 18.840 -1.592 -6.040 1.00 59.06 313 ASP A C 1
ATOM 2479 O O . ASP A 1 313 ? 18.148 -1.391 -7.038 1.00 59.06 313 ASP A O 1
ATOM 2483 N N . SER A 1 314 ? 18.310 -1.543 -4.810 1.00 57.56 314 SER A N 1
ATOM 2484 C CA . SER A 1 314 ? 16.898 -1.245 -4.560 1.00 57.56 314 SER A CA 1
ATOM 2485 C C . SER A 1 314 ? 16.584 0.246 -4.666 1.00 57.56 314 SER A C 1
ATOM 2487 O O . SER A 1 314 ? 15.506 0.595 -5.151 1.00 57.56 314 SER A O 1
ATOM 2489 N N . PHE A 1 315 ? 17.469 1.123 -4.188 1.00 62.94 315 PHE A N 1
ATOM 2490 C CA . PHE A 1 315 ? 17.307 2.574 -4.305 1.00 62.94 315 PHE A CA 1
ATOM 2491 C C . PHE A 1 315 ? 17.461 3.014 -5.760 1.00 62.94 315 PHE A C 1
ATOM 2493 O O . PHE A 1 315 ? 16.581 3.679 -6.310 1.00 62.94 315 PHE A O 1
ATOM 2500 N N . LEU A 1 316 ? 18.527 2.554 -6.415 1.00 66.38 316 LEU A N 1
ATOM 2501 C CA . LEU A 1 316 ? 18.771 2.825 -7.826 1.00 66.38 316 LEU A CA 1
ATOM 2502 C C . LEU A 1 316 ? 17.681 2.218 -8.716 1.00 66.38 316 LEU A C 1
ATOM 2504 O O . LEU A 1 316 ? 17.234 2.872 -9.656 1.00 66.38 316 LEU A O 1
ATOM 2508 N N . GLY A 1 317 ? 17.189 1.033 -8.333 1.00 66.12 317 GLY A N 1
ATOM 2509 C CA . GLY A 1 317 ? 15.974 0.387 -8.831 1.00 66.12 317 GLY A CA 1
ATOM 2510 C C . GLY A 1 317 ? 14.818 1.349 -9.051 1.00 66.12 317 GLY A C 1
ATOM 2511 O O . GLY A 1 317 ? 14.264 1.448 -10.141 1.00 66.12 317 GLY A O 1
ATOM 2512 N N . ARG A 1 318 ? 14.481 2.101 -8.006 1.00 69.69 318 ARG A N 1
ATOM 2513 C CA . ARG A 1 318 ? 13.356 3.042 -8.017 1.00 69.69 318 ARG A CA 1
ATOM 2514 C C . ARG A 1 318 ? 13.635 4.263 -8.876 1.00 69.69 318 ARG A C 1
ATOM 2516 O O . ARG A 1 318 ? 12.741 4.729 -9.573 1.00 69.69 318 ARG A O 1
ATOM 2523 N N . ILE A 1 319 ? 14.871 4.763 -8.841 1.00 71.75 319 ILE A N 1
ATOM 2524 C CA . ILE A 1 319 ? 15.268 5.911 -9.658 1.00 71.75 319 ILE A CA 1
ATOM 2525 C C . ILE A 1 319 ? 15.063 5.579 -11.131 1.00 71.75 319 ILE A C 1
ATOM 2527 O O . ILE A 1 319 ? 14.373 6.325 -11.817 1.00 71.75 319 ILE A O 1
ATOM 2531 N N . TYR A 1 320 ? 15.600 4.458 -11.620 1.00 74.25 320 TYR A N 1
ATOM 2532 C CA . TYR A 1 320 ? 15.449 4.132 -13.036 1.00 74.25 320 TYR A CA 1
ATOM 2533 C C . TYR A 1 320 ? 14.011 3.713 -13.393 1.00 74.25 320 TYR A C 1
ATOM 2535 O O . TYR A 1 320 ? 13.520 4.097 -14.452 1.00 74.25 320 TYR A O 1
ATOM 2543 N N . GLN A 1 321 ? 13.282 3.033 -12.497 1.00 76.38 321 GLN A N 1
ATOM 2544 C CA . GLN A 1 321 ? 11.862 2.704 -12.707 1.00 76.38 321 GLN A CA 1
ATOM 2545 C C . GLN A 1 321 ? 10.994 3.944 -12.958 1.00 76.38 321 GLN A C 1
ATOM 2547 O O . GLN A 1 321 ? 10.111 3.894 -13.811 1.00 76.38 321 GLN A O 1
ATOM 2552 N N . SER A 1 322 ? 11.268 5.058 -12.272 1.00 76.88 322 SER A N 1
ATOM 2553 C CA . SER A 1 322 ? 10.569 6.331 -12.495 1.00 76.88 322 SER A CA 1
ATOM 2554 C C . SER A 1 322 ? 11.176 7.151 -13.636 1.00 76.88 322 SER A C 1
ATOM 2556 O O . SER A 1 322 ? 10.456 7.832 -14.362 1.00 76.88 322 SER A O 1
ATOM 2558 N N . LEU A 1 323 ? 12.495 7.095 -13.833 1.00 80.94 323 LEU A N 1
ATOM 2559 C CA . LEU A 1 323 ? 13.189 7.914 -14.827 1.00 80.94 323 LEU A CA 1
ATOM 2560 C C . LEU A 1 323 ? 12.845 7.520 -16.268 1.00 80.94 323 LEU A C 1
ATOM 2562 O O . LEU A 1 323 ? 12.732 8.404 -17.116 1.00 80.94 323 LEU A O 1
ATOM 2566 N N . GLY A 1 324 ? 12.646 6.226 -16.545 1.00 82.81 324 GLY A N 1
ATOM 2567 C CA . GLY A 1 324 ? 12.231 5.732 -17.863 1.00 82.81 324 GLY A CA 1
ATOM 2568 C C . GLY A 1 324 ? 10.947 6.407 -18.369 1.00 82.81 324 GLY A C 1
ATOM 2569 O O . GLY A 1 324 ? 11.005 7.117 -19.374 1.00 82.81 324 GLY A O 1
ATOM 2570 N N . PRO A 1 325 ? 9.807 6.277 -17.663 1.00 81.88 325 PRO A N 1
ATOM 2571 C CA . PRO A 1 325 ? 8.554 6.931 -18.045 1.00 81.88 325 PRO A CA 1
ATOM 2572 C C . PRO A 1 325 ? 8.653 8.459 -18.128 1.00 81.88 325 PRO A C 1
ATOM 2574 O O . PRO A 1 325 ? 8.132 9.056 -19.069 1.00 81.88 325 PRO A O 1
ATOM 2577 N N . LEU A 1 326 ? 9.360 9.101 -17.187 1.00 83.25 326 LEU A N 1
ATOM 2578 C CA . LEU A 1 326 ? 9.572 10.556 -17.188 1.00 83.25 326 LEU A CA 1
ATOM 2579 C C . LEU A 1 326 ? 10.277 11.026 -18.459 1.00 83.25 326 LEU A C 1
ATOM 2581 O O . LEU A 1 326 ? 9.845 11.976 -19.110 1.00 83.25 326 LEU A O 1
ATOM 2585 N N . CYS A 1 327 ? 11.349 10.333 -18.834 1.00 86.50 327 CYS A N 1
ATOM 2586 C CA . CYS A 1 327 ? 12.078 10.618 -20.059 1.00 86.50 327 CYS A CA 1
ATOM 2587 C C . CYS A 1 327 ? 11.219 10.358 -21.303 1.00 86.50 327 CYS A C 1
ATOM 2589 O O . CYS A 1 327 ? 11.357 11.074 -22.293 1.00 86.50 327 CYS A O 1
ATOM 2591 N N . GLY A 1 328 ? 10.303 9.388 -21.245 1.00 85.38 328 GLY A N 1
ATOM 2592 C CA . GLY A 1 328 ? 9.289 9.174 -22.273 1.00 85.38 328 GLY A CA 1
ATOM 2593 C C . GLY A 1 328 ? 8.381 10.393 -22.436 1.00 85.38 328 GLY A C 1
ATOM 2594 O O . GLY A 1 328 ? 8.183 10.868 -23.551 1.00 85.38 328 GLY A O 1
ATOM 2595 N N . ILE A 1 329 ? 7.875 10.964 -21.340 1.00 85.31 329 ILE A N 1
ATOM 2596 C CA . ILE A 1 329 ? 7.049 12.184 -21.386 1.00 85.31 329 ILE A CA 1
ATOM 2597 C C . ILE A 1 329 ? 7.841 13.358 -21.975 1.00 85.31 329 ILE A C 1
ATOM 2599 O O . ILE A 1 329 ? 7.326 14.084 -22.820 1.00 85.31 329 ILE A O 1
ATOM 2603 N N . VAL A 1 330 ? 9.113 13.517 -21.597 1.00 87.06 330 VAL A N 1
ATOM 2604 C CA . VAL A 1 330 ? 9.991 14.554 -22.173 1.00 87.06 330 VAL A CA 1
ATOM 2605 C C . VAL A 1 330 ? 10.161 14.370 -23.686 1.00 87.06 330 VAL A C 1
ATOM 2607 O O . VAL A 1 330 ? 10.194 15.350 -24.427 1.00 87.06 330 VAL A O 1
ATOM 2610 N N . LYS A 1 331 ? 10.248 13.123 -24.165 1.00 87.12 331 LYS A N 1
ATOM 2611 C CA . LYS A 1 331 ? 10.347 12.808 -25.598 1.00 87.12 331 LYS A CA 1
ATOM 2612 C C . LYS A 1 331 ? 9.035 13.010 -26.356 1.00 87.12 331 LYS A C 1
ATOM 2614 O O . LYS A 1 331 ? 9.083 13.309 -27.545 1.00 87.12 331 LYS A O 1
ATOM 2619 N N . GLN A 1 332 ? 7.892 12.878 -25.688 1.00 87.25 332 GLN A N 1
ATOM 2620 C CA . GLN A 1 332 ? 6.562 13.077 -26.265 1.00 87.25 332 GLN A CA 1
ATOM 2621 C C . GLN A 1 332 ? 5.735 14.035 -25.393 1.00 87.25 332 GLN A C 1
ATOM 2623 O O . GLN A 1 332 ? 4.858 13.584 -24.655 1.00 87.25 332 GLN A O 1
ATOM 2628 N N . PRO A 1 333 ? 5.958 15.362 -25.464 1.00 84.88 333 PRO A N 1
ATOM 2629 C CA . PRO A 1 333 ? 5.385 16.314 -24.507 1.00 84.88 333 PRO A CA 1
ATOM 2630 C C . PRO A 1 333 ? 3.855 16.316 -24.432 1.00 84.88 333 PRO A C 1
ATOM 2632 O O . PRO A 1 333 ? 3.288 16.587 -23.378 1.00 84.88 333 PRO A O 1
ATOM 2635 N N . TRP A 1 334 ? 3.165 15.972 -25.523 1.00 83.06 334 TRP A N 1
ATOM 2636 C CA . TRP A 1 334 ? 1.702 15.862 -25.535 1.00 83.06 334 TRP A CA 1
ATOM 2637 C C . TRP A 1 334 ? 1.190 14.754 -24.594 1.00 83.06 334 TRP A C 1
ATOM 2639 O O . TRP A 1 334 ? 0.117 14.894 -24.005 1.00 83.06 334 TRP A O 1
ATOM 2649 N N . THR A 1 335 ? 1.990 13.704 -24.363 1.00 82.88 335 THR A N 1
ATOM 2650 C CA . THR A 1 335 ? 1.678 12.637 -23.397 1.00 82.88 335 THR A CA 1
ATOM 2651 C C . THR A 1 335 ? 1.713 13.127 -21.949 1.00 82.88 335 THR A C 1
ATOM 2653 O O . THR A 1 335 ? 1.229 12.425 -21.069 1.00 82.88 335 THR A O 1
ATOM 2656 N N . ALA A 1 336 ? 2.194 14.343 -21.668 1.00 79.56 336 ALA A N 1
ATOM 2657 C CA . ALA A 1 336 ? 2.057 14.957 -20.347 1.00 79.56 336 ALA A CA 1
ATOM 2658 C C . ALA A 1 336 ? 0.593 15.273 -19.983 1.00 79.56 336 ALA A C 1
ATOM 2660 O O . ALA A 1 336 ? 0.272 15.385 -18.804 1.00 79.56 336 ALA A O 1
ATOM 2661 N N . LEU A 1 337 ? -0.297 15.418 -20.974 1.00 74.69 337 LEU A N 1
ATOM 2662 C CA . LEU A 1 337 ? -1.718 15.723 -20.762 1.00 74.69 337 LEU A CA 1
ATOM 2663 C C . LEU A 1 337 ? -2.598 14.470 -20.843 1.00 74.69 337 LEU A C 1
ATOM 2665 O O . LEU A 1 337 ? -3.497 14.273 -20.030 1.00 74.69 337 LEU A O 1
ATOM 2669 N N . THR A 1 338 ? -2.330 13.607 -21.819 1.00 75.31 338 THR A N 1
ATOM 2670 C CA . THR A 1 338 ? -3.146 12.423 -22.147 1.00 75.31 338 THR A CA 1
ATOM 2671 C C . THR A 1 338 ? -2.553 11.124 -21.599 1.00 75.31 338 THR A C 1
ATOM 2673 O O . THR A 1 338 ? -3.257 10.141 -21.373 1.00 75.31 338 THR A O 1
ATOM 2676 N N . GLY A 1 339 ? -1.249 11.110 -21.327 1.00 79.12 339 GLY A N 1
ATOM 2677 C CA . GLY A 1 339 ? -0.475 9.906 -21.051 1.00 79.12 339 GLY A CA 1
ATOM 2678 C C . GLY A 1 339 ? -0.250 9.033 -22.278 1.00 79.12 339 GLY A C 1
ATOM 2679 O O . GLY A 1 339 ? -0.667 9.339 -23.391 1.00 79.12 339 GLY A O 1
ATOM 2680 N N . TYR A 1 340 ? 0.376 7.887 -22.030 1.00 81.25 340 TYR A N 1
ATOM 2681 C CA . TYR A 1 340 ? 0.585 6.834 -23.027 1.00 81.25 340 TYR A CA 1
ATOM 2682 C C . TYR A 1 340 ? -0.644 5.926 -23.211 1.00 81.25 340 TYR A C 1
ATOM 2684 O O . TYR A 1 340 ? -0.649 5.036 -24.057 1.00 81.25 340 TYR A O 1
ATOM 2692 N N . GLY A 1 341 ? -1.714 6.177 -22.453 1.00 81.88 341 GLY A N 1
ATOM 2693 C CA . GLY A 1 341 ? -2.876 5.301 -22.353 1.00 81.88 341 GLY A CA 1
ATOM 2694 C C . GLY A 1 341 ? -2.689 4.217 -21.294 1.00 81.88 341 GLY A C 1
ATOM 2695 O O . GLY A 1 341 ? -1.579 3.758 -21.019 1.00 81.88 341 GLY A O 1
ATOM 2696 N N . ALA A 1 342 ? -3.791 3.826 -20.656 1.00 79.12 342 ALA A N 1
ATOM 2697 C CA . ALA A 1 342 ? -3.797 2.702 -19.735 1.00 79.12 342 ALA A CA 1
ATOM 2698 C C . ALA A 1 342 ? -3.298 1.427 -20.428 1.00 79.12 342 ALA A C 1
ATOM 2700 O O . ALA A 1 342 ? -3.763 1.063 -21.502 1.00 79.12 342 ALA A O 1
ATOM 2701 N N . GLY A 1 343 ? -2.369 0.744 -19.786 1.00 76.81 343 GLY A N 1
ATOM 2702 C CA . GLY A 1 343 ? -1.697 -0.459 -20.259 1.00 76.81 343 GLY A CA 1
ATOM 2703 C C . GLY A 1 343 ? -0.351 -0.238 -20.957 1.00 76.81 343 GLY A C 1
ATOM 2704 O O . GLY A 1 343 ? 0.313 -1.231 -21.221 1.00 76.81 343 GLY A O 1
ATOM 2705 N N . ASN A 1 344 ? 0.072 1.008 -21.214 1.00 84.69 344 ASN A N 1
ATOM 2706 C CA . ASN A 1 344 ? 1.169 1.319 -22.147 1.00 84.69 344 ASN A CA 1
ATOM 2707 C C . ASN A 1 344 ? 2.406 1.971 -21.481 1.00 84.69 344 ASN A C 1
ATOM 2709 O O . ASN A 1 344 ? 3.099 2.782 -22.102 1.00 84.69 344 ASN A O 1
ATOM 2713 N N . ILE A 1 345 ? 2.703 1.687 -20.203 1.00 80.25 345 ILE A N 1
ATOM 2714 C CA . ILE A 1 345 ? 3.923 2.239 -19.561 1.00 80.25 345 ILE A CA 1
ATOM 2715 C C . ILE A 1 345 ? 5.199 1.736 -20.219 1.00 80.25 345 ILE A C 1
ATOM 2717 O O . ILE A 1 345 ? 6.209 2.424 -20.192 1.00 80.25 345 ILE A O 1
ATOM 2721 N N . ASP A 1 346 ? 5.178 0.534 -20.783 1.00 83.19 346 ASP A N 1
ATOM 2722 C CA . ASP A 1 346 ? 6.307 -0.045 -21.491 1.00 83.19 346 ASP A CA 1
ATOM 2723 C C . ASP A 1 346 ? 6.675 0.826 -22.692 1.00 83.19 346 ASP A C 1
ATOM 2725 O O . ASP A 1 346 ? 7.846 1.150 -22.858 1.00 83.19 346 ASP A O 1
ATOM 2729 N N . ALA A 1 347 ? 5.692 1.330 -23.443 1.00 85.69 347 ALA A N 1
ATOM 2730 C CA . ALA A 1 347 ? 5.932 2.304 -24.504 1.00 85.69 347 ALA A CA 1
ATOM 2731 C C . ALA A 1 347 ? 6.607 3.586 -23.976 1.00 85.69 347 ALA A C 1
ATOM 2733 O O . ALA A 1 347 ? 7.553 4.077 -24.597 1.00 85.69 347 ALA A O 1
ATOM 2734 N N . ALA A 1 348 ? 6.179 4.092 -22.812 1.00 86.06 348 ALA A N 1
ATOM 2735 C CA . ALA A 1 348 ? 6.802 5.250 -22.164 1.00 86.06 348 ALA A CA 1
ATOM 2736 C C . ALA A 1 348 ? 8.252 4.963 -21.735 1.00 86.06 348 ALA A C 1
ATOM 2738 O O . ALA A 1 348 ? 9.153 5.767 -21.978 1.00 86.06 348 ALA A O 1
ATOM 2739 N N . VAL A 1 349 ? 8.486 3.793 -21.133 1.00 86.25 349 VAL A N 1
ATOM 2740 C CA . VAL A 1 349 ? 9.802 3.332 -20.678 1.00 86.25 349 VAL A CA 1
ATOM 2741 C C . VAL A 1 349 ? 10.752 3.155 -21.856 1.00 86.25 349 VAL A C 1
ATOM 2743 O O . VAL A 1 349 ? 11.858 3.686 -21.819 1.00 86.25 349 VAL A O 1
ATOM 2746 N N . HIS A 1 350 ? 10.327 2.461 -22.913 1.00 89.44 350 HIS A N 1
ATOM 2747 C CA . HIS A 1 350 ? 11.144 2.208 -24.101 1.00 89.44 350 HIS A CA 1
ATOM 2748 C C . HIS A 1 350 ? 11.524 3.507 -24.814 1.00 89.44 350 HIS A C 1
ATOM 2750 O O . HIS A 1 350 ? 12.676 3.675 -25.213 1.00 89.44 350 HIS A O 1
ATOM 2756 N N . GLN A 1 351 ? 10.599 4.467 -24.912 1.00 88.50 351 GLN A N 1
ATOM 2757 C CA . GLN A 1 351 ? 10.872 5.774 -25.522 1.00 88.50 351 GLN A CA 1
ATOM 2758 C C . GLN A 1 351 ? 11.817 6.637 -24.679 1.00 88.50 351 GLN A C 1
ATOM 2760 O O . GLN A 1 351 ? 12.681 7.330 -25.222 1.00 88.50 351 GLN A O 1
ATOM 2765 N N . GLY A 1 352 ? 11.692 6.580 -23.352 1.00 86.38 352 GLY A N 1
ATOM 2766 C CA . GLY A 1 352 ? 12.563 7.304 -22.432 1.00 86.38 352 GLY A CA 1
ATOM 2767 C C . GLY A 1 352 ? 13.902 6.627 -22.140 1.00 86.38 352 GLY A C 1
ATOM 2768 O O . GLY A 1 352 ? 14.802 7.288 -21.624 1.00 86.38 352 GLY A O 1
ATOM 2769 N N . ALA A 1 353 ? 14.067 5.347 -22.487 1.00 88.25 353 ALA A N 1
ATOM 2770 C CA . ALA A 1 353 ? 15.172 4.498 -22.038 1.00 88.25 353 ALA A CA 1
ATOM 2771 C C . ALA A 1 353 ? 16.561 5.087 -22.317 1.00 88.25 353 ALA A C 1
ATOM 2773 O O . ALA A 1 353 ? 17.427 5.065 -21.444 1.00 88.25 353 ALA A O 1
ATOM 2774 N N . GLN A 1 354 ? 16.778 5.633 -23.518 1.00 89.06 354 GLN A N 1
ATOM 2775 C CA . GLN A 1 354 ? 18.080 6.191 -23.899 1.00 89.06 354 GLN A CA 1
ATOM 2776 C C . GLN A 1 354 ? 18.397 7.476 -23.135 1.00 89.06 354 GLN A C 1
ATOM 2778 O O . GLN A 1 354 ? 19.489 7.615 -22.597 1.00 89.06 354 GLN A O 1
ATOM 2783 N N . LEU A 1 355 ? 17.427 8.387 -23.028 1.00 87.00 355 LEU A N 1
ATOM 2784 C CA . LEU A 1 355 ? 17.605 9.631 -22.280 1.00 87.00 355 LEU A CA 1
ATOM 2785 C C . LEU A 1 355 ? 17.811 9.343 -20.786 1.00 87.00 355 LEU A C 1
ATOM 2787 O O . LEU A 1 355 ? 18.721 9.895 -20.172 1.00 87.00 355 LEU A O 1
ATOM 2791 N N . ALA A 1 356 ? 17.028 8.421 -20.224 1.00 85.88 356 ALA A N 1
ATOM 2792 C CA . ALA A 1 356 ? 17.171 7.983 -18.844 1.00 85.88 356 ALA A CA 1
ATOM 2793 C C . ALA A 1 356 ? 18.548 7.355 -18.589 1.00 85.88 356 ALA A C 1
ATOM 2795 O O . ALA A 1 356 ? 19.180 7.639 -17.574 1.00 85.88 356 ALA A O 1
ATOM 2796 N N . ARG A 1 357 ? 19.048 6.541 -19.527 1.00 86.25 357 ARG A N 1
ATOM 2797 C CA . ARG A 1 357 ? 20.396 5.970 -19.460 1.00 86.25 357 ARG A CA 1
ATOM 2798 C C . ARG A 1 357 ? 21.465 7.061 -19.461 1.00 86.25 357 ARG A C 1
ATOM 2800 O O . ARG A 1 357 ? 22.320 7.036 -18.584 1.00 86.25 357 ARG A O 1
ATOM 2807 N N . THR A 1 358 ? 21.403 8.022 -20.382 1.00 87.19 358 THR A N 1
ATOM 2808 C CA . THR A 1 358 ? 22.374 9.127 -20.444 1.00 87.19 358 THR A CA 1
ATOM 2809 C C . THR A 1 358 ? 22.369 9.952 -19.158 1.00 87.19 358 THR A C 1
ATOM 2811 O O . THR A 1 358 ? 23.433 10.285 -18.645 1.00 87.19 358 THR A O 1
ATOM 2814 N N . ILE A 1 359 ? 21.191 10.228 -18.586 1.00 85.19 359 ILE A N 1
ATOM 2815 C CA . ILE A 1 359 ? 21.076 10.929 -17.300 1.00 85.19 359 ILE A CA 1
ATOM 2816 C C . ILE A 1 359 ? 21.756 10.122 -16.186 1.00 85.19 359 ILE A C 1
ATOM 2818 O O . ILE A 1 359 ? 22.556 10.679 -15.438 1.00 85.19 359 ILE A O 1
ATOM 2822 N N . LEU A 1 360 ? 21.511 8.811 -16.102 1.00 83.62 360 LEU A N 1
ATOM 2823 C CA . LEU A 1 360 ? 22.141 7.941 -15.101 1.00 83.62 360 LEU A CA 1
ATOM 2824 C C . LEU A 1 360 ? 23.663 7.849 -15.277 1.00 83.62 360 LEU A C 1
ATOM 2826 O O . LEU A 1 360 ? 24.392 7.890 -14.288 1.00 83.62 360 LEU A O 1
ATOM 2830 N N . GLU A 1 361 ? 24.152 7.760 -16.515 1.00 84.12 361 GLU A N 1
ATOM 2831 C CA . GLU A 1 361 ? 25.588 7.785 -16.822 1.00 84.12 361 GLU A CA 1
ATOM 2832 C C . GLU A 1 361 ? 26.212 9.123 -16.403 1.00 84.12 361 GLU A C 1
ATOM 2834 O O . GLU A 1 361 ? 27.232 9.132 -15.716 1.00 84.12 361 GLU A O 1
ATOM 2839 N N . SER A 1 362 ? 25.558 10.246 -16.722 1.00 83.19 362 SER A N 1
ATOM 2840 C CA . SER A 1 362 ? 26.028 11.587 -16.346 1.00 83.19 362 SER A CA 1
ATOM 2841 C C . SER A 1 362 ? 25.986 11.847 -14.835 1.00 83.19 362 SER A C 1
ATOM 2843 O O . SER A 1 362 ? 26.812 12.589 -14.315 1.00 83.19 362 SER A O 1
ATOM 2845 N N . ALA A 1 363 ? 25.077 11.186 -14.113 1.00 77.94 363 ALA A N 1
ATOM 2846 C CA . ALA A 1 363 ? 24.976 11.230 -12.655 1.00 77.94 363 ALA A CA 1
ATOM 2847 C C . ALA A 1 363 ? 25.991 10.310 -11.943 1.00 77.94 363 ALA A C 1
ATOM 2849 O O . ALA A 1 363 ? 25.924 10.143 -10.725 1.00 77.94 363 ALA A O 1
ATOM 2850 N N . GLY A 1 364 ? 26.911 9.674 -12.678 1.00 73.56 364 GLY A N 1
ATOM 2851 C CA . GLY A 1 364 ? 27.939 8.797 -12.111 1.00 73.56 364 GLY A CA 1
ATOM 2852 C C . GLY A 1 364 ? 27.455 7.383 -11.772 1.00 73.56 364 GLY A C 1
ATOM 2853 O O . GLY A 1 364 ? 28.184 6.614 -11.148 1.00 73.56 364 GLY A O 1
ATOM 2854 N N . ALA A 1 365 ? 26.254 6.983 -12.202 1.00 68.69 365 ALA A N 1
ATOM 2855 C CA . ALA A 1 365 ? 25.682 5.669 -11.916 1.00 68.69 365 ALA A CA 1
ATOM 2856 C C . ALA A 1 365 ? 26.091 4.601 -12.949 1.00 68.69 365 ALA A C 1
ATOM 2858 O O . ALA A 1 365 ? 25.259 3.790 -13.336 1.00 68.69 365 ALA A O 1
ATOM 2859 N N . GLY A 1 366 ? 27.349 4.565 -13.407 1.00 69.56 366 GLY A N 1
ATOM 2860 C CA . GLY A 1 366 ? 27.795 3.765 -14.566 1.00 69.56 366 GLY A CA 1
ATOM 2861 C C . GLY A 1 366 ? 27.313 2.301 -14.593 1.00 69.56 366 GLY A C 1
ATOM 2862 O O . GLY A 1 366 ? 26.634 1.891 -15.533 1.00 69.56 366 GLY A O 1
ATOM 2863 N N . LYS A 1 367 ? 27.571 1.512 -13.535 1.00 70.00 367 LYS A N 1
ATOM 2864 C CA . LYS A 1 367 ? 27.041 0.130 -13.425 1.00 70.00 367 LYS A CA 1
ATOM 2865 C C . LYS A 1 367 ? 25.509 0.091 -13.345 1.00 70.00 367 LYS A C 1
ATOM 2867 O O . LYS A 1 367 ? 24.876 -0.781 -13.932 1.00 70.00 367 LYS A O 1
ATOM 2872 N N . GLY A 1 368 ? 24.916 1.060 -12.658 1.00 70.12 368 GLY A N 1
ATOM 2873 C CA . GLY A 1 368 ? 23.471 1.211 -12.530 1.00 70.12 368 GLY A CA 1
ATOM 2874 C C . GLY A 1 368 ? 22.748 1.553 -13.825 1.00 70.12 368 GLY A C 1
ATOM 2875 O O . GLY A 1 368 ? 21.643 1.074 -14.047 1.00 70.12 368 GLY A O 1
ATOM 2876 N N . ALA A 1 369 ? 23.378 2.329 -14.702 1.00 74.81 369 ALA A N 1
ATOM 2877 C CA . ALA A 1 369 ? 22.846 2.684 -16.008 1.00 74.81 369 ALA A CA 1
ATOM 2878 C C . ALA A 1 369 ? 22.783 1.465 -16.939 1.00 74.81 369 ALA A C 1
ATOM 2880 O O . ALA A 1 369 ? 21.826 1.319 -17.698 1.00 74.81 369 ALA A O 1
ATOM 2881 N N . ILE A 1 370 ? 23.754 0.549 -16.835 1.00 77.56 370 ILE A N 1
ATOM 2882 C CA . ILE A 1 370 ? 23.756 -0.728 -17.567 1.00 77.56 370 ILE A CA 1
ATOM 2883 C C . ILE A 1 370 ? 22.613 -1.624 -17.076 1.00 77.56 370 ILE A C 1
ATOM 2885 O O . ILE A 1 370 ? 21.855 -2.155 -17.889 1.00 77.56 370 ILE A O 1
ATOM 2889 N N . VAL A 1 371 ? 22.447 -1.753 -15.755 1.00 77.44 371 VAL A N 1
ATOM 2890 C CA . VAL A 1 371 ? 21.336 -2.513 -15.155 1.00 77.44 371 VAL A CA 1
ATOM 2891 C C . VAL A 1 371 ? 19.986 -1.907 -15.549 1.00 77.44 371 VAL A C 1
ATOM 2893 O O . VAL A 1 371 ? 19.094 -2.635 -15.984 1.00 77.44 371 VAL A O 1
ATOM 2896 N N . ALA A 1 372 ? 19.854 -0.581 -15.477 1.00 78.75 372 ALA A N 1
ATOM 2897 C CA . ALA A 1 372 ? 18.663 0.150 -15.896 1.00 78.75 372 ALA A CA 1
ATOM 2898 C C . ALA A 1 372 ? 18.336 -0.090 -17.375 1.00 78.75 372 ALA A C 1
ATOM 2900 O O . ALA A 1 372 ? 17.196 -0.391 -17.708 1.00 78.75 372 ALA A O 1
ATOM 2901 N N . ALA A 1 373 ? 19.332 -0.028 -18.264 1.00 81.44 373 ALA A N 1
ATOM 2902 C CA . ALA A 1 373 ? 19.148 -0.294 -19.688 1.00 81.44 373 ALA A CA 1
ATOM 2903 C C . ALA A 1 373 ? 18.681 -1.734 -19.959 1.00 81.44 373 ALA A C 1
ATOM 2905 O O . ALA A 1 373 ? 17.832 -1.952 -20.824 1.00 81.44 373 ALA A O 1
ATOM 2906 N N . GLY A 1 374 ? 19.204 -2.709 -19.209 1.00 82.44 374 GLY A N 1
ATOM 2907 C CA . GLY A 1 374 ? 18.718 -4.088 -19.241 1.00 82.44 374 GLY A CA 1
ATOM 2908 C C . GLY A 1 374 ? 17.262 -4.196 -18.784 1.00 82.44 374 GLY A C 1
ATOM 2909 O O . GLY A 1 374 ? 16.451 -4.817 -19.466 1.00 82.44 374 GLY A O 1
ATOM 2910 N N . TRP A 1 375 ? 16.911 -3.542 -17.674 1.00 81.88 375 TRP A N 1
ATOM 2911 C CA . TRP A 1 375 ? 15.541 -3.517 -17.158 1.00 81.88 375 TRP A CA 1
ATOM 2912 C C . TRP A 1 375 ? 14.562 -2.865 -18.140 1.00 81.88 375 TRP A C 1
ATOM 2914 O O . TRP A 1 375 ? 13.526 -3.457 -18.434 1.00 81.88 375 TRP A O 1
ATOM 2924 N N . TYR A 1 376 ? 14.918 -1.713 -18.721 1.00 85.38 376 TYR A N 1
ATOM 2925 C CA . TYR A 1 376 ? 14.100 -1.040 -19.732 1.00 85.38 376 TYR A CA 1
ATOM 2926 C C . TYR A 1 376 ? 13.802 -1.959 -20.915 1.00 85.38 376 TYR A C 1
ATOM 2928 O O . TYR A 1 376 ? 12.656 -2.043 -21.328 1.00 85.38 376 TYR A O 1
ATOM 2936 N N . ARG A 1 377 ? 14.791 -2.717 -21.410 1.00 83.69 377 ARG A N 1
ATOM 2937 C CA . ARG A 1 377 ? 14.602 -3.660 -22.529 1.00 83.69 377 ARG A CA 1
ATOM 2938 C C . ARG A 1 377 ? 13.663 -4.818 -22.206 1.00 83.69 377 ARG A C 1
ATOM 2940 O O . ARG A 1 377 ? 12.964 -5.285 -23.095 1.00 83.69 377 ARG A O 1
ATOM 2947 N N . MET A 1 378 ? 13.664 -5.291 -20.963 1.00 83.38 378 MET A N 1
ATOM 2948 C CA . MET A 1 378 ? 12.810 -6.400 -20.524 1.00 83.38 378 MET A CA 1
ATOM 2949 C C . MET A 1 378 ? 11.389 -5.952 -20.165 1.00 83.38 378 MET A C 1
ATOM 2951 O O . MET A 1 378 ? 10.543 -6.794 -19.865 1.00 83.38 378 MET A O 1
ATOM 2955 N N . MET A 1 379 ? 11.129 -4.644 -20.165 1.00 80.19 379 MET A N 1
ATOM 2956 C CA . MET A 1 379 ? 9.866 -4.076 -19.728 1.00 80.19 379 MET A CA 1
ATOM 2957 C C . MET A 1 379 ? 8.715 -4.472 -20.655 1.00 80.19 379 MET A C 1
ATOM 2959 O O . MET A 1 379 ? 8.779 -4.279 -21.869 1.00 80.19 379 MET A O 1
ATOM 2963 N N . THR A 1 380 ? 7.636 -4.977 -20.057 1.00 81.12 380 THR A N 1
ATOM 2964 C CA . THR A 1 380 ? 6.399 -5.354 -20.755 1.00 81.12 380 THR A CA 1
ATOM 2965 C C . THR A 1 380 ? 5.187 -4.692 -20.107 1.00 81.12 380 THR A C 1
ATOM 2967 O O . THR A 1 380 ? 5.212 -4.350 -18.921 1.00 81.12 380 THR A O 1
ATOM 2970 N N . SER A 1 381 ? 4.097 -4.565 -20.862 1.00 72.19 381 SER A N 1
ATOM 2971 C CA . SER A 1 381 ? 2.830 -3.968 -20.411 1.00 72.19 381 SER A CA 1
ATOM 2972 C C . SER A 1 381 ? 2.209 -4.629 -19.170 1.00 72.19 381 SER A C 1
ATOM 2974 O O . SER A 1 381 ? 1.418 -4.008 -18.467 1.00 72.19 381 SER A O 1
ATOM 2976 N N . THR A 1 382 ? 2.574 -5.875 -18.845 1.00 66.19 382 THR A N 1
ATOM 2977 C CA . THR A 1 382 ? 2.075 -6.590 -17.655 1.00 66.19 382 THR A CA 1
ATOM 2978 C C . THR A 1 382 ? 2.957 -6.448 -16.417 1.00 66.19 382 THR A C 1
ATOM 2980 O O . THR A 1 382 ? 2.545 -6.854 -15.333 1.00 66.19 382 THR A O 1
ATOM 2983 N N . MET A 1 383 ? 4.178 -5.924 -16.557 1.00 66.56 383 MET A N 1
ATOM 2984 C CA . MET A 1 383 ? 5.142 -5.868 -15.452 1.00 66.56 383 MET A CA 1
ATOM 2985 C C . MET A 1 383 ? 4.879 -4.731 -14.472 1.00 66.56 383 MET A C 1
ATOM 2987 O O . MET A 1 383 ? 5.328 -4.818 -13.334 1.00 66.56 383 MET A O 1
ATOM 2991 N N . VAL A 1 384 ? 4.176 -3.678 -14.885 1.00 64.25 384 VAL A N 1
ATOM 2992 C CA . VAL A 1 384 ? 3.942 -2.483 -14.070 1.00 64.25 384 VAL A CA 1
ATOM 2993 C C . VAL A 1 384 ? 2.529 -1.967 -14.278 1.00 64.25 384 VAL A C 1
ATOM 2995 O O . VAL A 1 384 ? 1.942 -2.118 -15.343 1.00 64.25 384 VAL A O 1
ATOM 2998 N N . TRP A 1 385 ? 1.988 -1.358 -13.228 1.00 52.44 385 TRP A N 1
ATOM 2999 C CA . TRP A 1 385 ? 0.698 -0.687 -13.252 1.00 52.44 385 TRP A CA 1
ATOM 3000 C C . TRP A 1 385 ? 0.792 0.677 -13.945 1.00 52.44 385 TRP A C 1
ATOM 3002 O O . TRP A 1 385 ? 1.729 1.436 -13.707 1.00 52.44 385 TRP A O 1
ATOM 3012 N N . THR A 1 386 ? -0.168 0.996 -14.817 1.00 55.50 386 THR A N 1
ATOM 3013 C CA . THR A 1 386 ? -0.056 2.150 -15.720 1.00 55.50 386 THR A CA 1
ATOM 3014 C C . THR A 1 386 ? -1.416 2.809 -15.919 1.00 55.50 386 THR A C 1
ATOM 3016 O O . THR A 1 386 ? -2.355 2.143 -16.359 1.00 55.50 386 THR A O 1
ATOM 3019 N N . MET A 1 387 ? -1.544 4.114 -15.692 1.00 51.56 387 MET A N 1
ATOM 3020 C CA . MET A 1 387 ? -2.572 4.877 -16.408 1.00 51.56 387 MET A CA 1
ATOM 3021 C C . MET A 1 387 ? -2.032 6.208 -16.927 1.00 51.56 387 MET A C 1
ATOM 3023 O O . MET A 1 387 ? -0.853 6.526 -16.738 1.00 51.56 387 MET A O 1
ATOM 3027 N N . SER A 1 388 ? -2.904 6.951 -17.622 1.00 50.31 388 SER A N 1
ATOM 3028 C CA . SER A 1 388 ? -2.667 8.268 -18.228 1.00 50.31 388 SER A CA 1
ATOM 3029 C C . SER A 1 388 ? -1.842 9.217 -17.349 1.00 50.31 388 SER A C 1
ATOM 3031 O O . SER A 1 388 ? -1.781 9.027 -16.134 1.00 50.31 388 SER A O 1
ATOM 3033 N N . ALA A 1 389 ? -1.263 10.259 -17.959 1.00 35.94 389 ALA A N 1
ATOM 3034 C CA . ALA A 1 389 ? -0.185 11.125 -17.461 1.00 35.94 389 ALA A CA 1
ATOM 3035 C C . ALA A 1 389 ? -0.048 11.268 -15.933 1.00 35.94 389 ALA A C 1
ATOM 3037 O O . ALA A 1 389 ? 1.043 11.110 -15.407 1.00 35.94 389 ALA A O 1
ATOM 3038 N N . TYR A 1 390 ? -1.144 11.500 -15.209 1.00 42.38 390 TYR A N 1
ATOM 3039 C CA . TYR A 1 390 ? -1.198 11.696 -13.754 1.00 42.38 390 TYR A CA 1
ATOM 3040 C C . TYR A 1 390 ? -0.914 10.457 -12.885 1.00 42.38 390 TYR A C 1
ATOM 3042 O O . TYR A 1 390 ? -0.644 10.594 -11.698 1.00 42.38 390 TYR A O 1
ATOM 3050 N N . THR A 1 391 ? -0.950 9.258 -13.462 1.00 43.75 391 THR A N 1
ATOM 3051 C CA . THR A 1 391 ? -0.706 7.976 -12.766 1.00 43.75 391 THR A CA 1
ATOM 3052 C C . THR A 1 391 ? 0.488 7.207 -13.330 1.00 43.75 391 THR A C 1
ATOM 3054 O O . THR A 1 391 ? 0.954 6.258 -12.706 1.00 43.75 391 THR A O 1
ATOM 3057 N N . SER A 1 392 ? 1.066 7.662 -14.450 1.00 34.72 392 SER A N 1
ATOM 3058 C CA . SER A 1 392 ? 2.366 7.176 -14.946 1.00 34.72 392 SER A CA 1
ATOM 3059 C C . SER A 1 392 ? 3.522 7.487 -13.974 1.00 34.72 392 SER A C 1
ATOM 3061 O O . SER A 1 392 ? 4.607 6.934 -14.110 1.00 34.72 392 SER A O 1
ATOM 3063 N N . PHE A 1 393 ? 3.279 8.345 -12.975 1.00 32.38 393 PHE A N 1
ATOM 3064 C CA . PHE A 1 393 ? 4.184 8.653 -11.861 1.00 32.38 393 PHE A CA 1
ATOM 3065 C C . PHE A 1 393 ? 3.966 7.756 -10.634 1.00 32.38 393 PHE A C 1
ATOM 3067 O O . PHE A 1 393 ? 4.799 7.733 -9.731 1.00 32.38 393 PHE A O 1
ATOM 3074 N N . SER A 1 394 ? 2.856 7.018 -10.571 1.00 31.36 394 SER A N 1
ATOM 3075 C CA . SER A 1 394 ? 2.453 6.245 -9.393 1.00 31.36 394 SER A CA 1
ATOM 3076 C C . SER A 1 394 ? 3.053 4.837 -9.403 1.00 31.36 394 SER A C 1
ATOM 3078 O O . SER A 1 394 ? 2.376 3.845 -9.159 1.00 31.36 394 SER A O 1
ATOM 3080 N N . LEU A 1 395 ? 4.354 4.746 -9.655 1.00 32.22 395 LEU A N 1
ATOM 3081 C CA . LEU A 1 395 ? 5.170 3.635 -9.184 1.00 32.22 395 LEU A CA 1
ATOM 3082 C C . LEU A 1 395 ? 5.693 4.050 -7.800 1.00 32.22 395 LEU A C 1
ATOM 3084 O O . LEU A 1 395 ? 6.729 4.694 -7.683 1.00 32.22 395 LEU A O 1
ATOM 3088 N N . ASN A 1 396 ? 4.945 3.719 -6.739 1.00 32.00 396 ASN A N 1
ATOM 3089 C CA . ASN A 1 396 ? 5.321 3.978 -5.336 1.00 32.00 396 ASN A CA 1
ATOM 3090 C C . ASN A 1 396 ? 5.552 5.465 -4.968 1.00 32.00 396 ASN A C 1
ATOM 3092 O O . ASN A 1 396 ? 6.518 5.807 -4.287 1.00 32.00 396 ASN A O 1
ATOM 3096 N N . SER A 1 397 ? 4.643 6.362 -5.350 1.00 26.70 397 SER A N 1
ATOM 3097 C CA . SER A 1 397 ? 4.615 7.725 -4.805 1.00 26.70 397 SER A CA 1
ATOM 3098 C C . SER A 1 397 ? 3.774 7.787 -3.521 1.00 26.70 397 SER A C 1
ATOM 3100 O O . SER A 1 397 ? 2.680 8.351 -3.510 1.00 26.70 397 SER A O 1
ATOM 3102 N N . ASP A 1 398 ? 4.290 7.209 -2.435 1.00 29.52 398 ASP A N 1
ATOM 3103 C CA . ASP A 1 398 ? 3.933 7.632 -1.076 1.00 29.52 398 ASP A CA 1
ATOM 3104 C C . ASP A 1 398 ? 4.651 8.960 -0.796 1.00 29.52 398 ASP A C 1
ATOM 3106 O O . ASP A 1 398 ? 5.733 9.009 -0.214 1.00 29.52 398 ASP A O 1
ATOM 3110 N N . SER A 1 399 ? 4.065 10.060 -1.263 1.00 25.86 399 SER A N 1
ATOM 3111 C CA . SER A 1 399 ? 4.359 11.399 -0.751 1.00 25.86 399 SER A CA 1
ATOM 3112 C C . SER A 1 399 ? 3.265 12.389 -1.155 1.00 25.86 399 SER A C 1
ATOM 3114 O O . SER A 1 399 ? 3.175 12.870 -2.277 1.00 25.86 399 SER A O 1
ATOM 3116 N N . SER A 1 400 ? 2.408 12.680 -0.175 1.00 25.98 400 SER A N 1
ATOM 3117 C CA . SER A 1 400 ? 1.860 14.009 0.121 1.00 25.98 400 SER A CA 1
ATOM 3118 C C . SER A 1 400 ? 1.618 14.979 -1.050 1.00 25.98 400 SER A C 1
ATOM 3120 O O . SER A 1 400 ? 2.492 15.776 -1.376 1.00 25.98 400 SER A O 1
ATOM 3122 N N . VAL A 1 401 ? 0.368 15.083 -1.513 1.00 24.45 401 VAL A N 1
ATOM 3123 C CA . VAL A 1 401 ? -0.202 16.387 -1.896 1.00 24.45 401 VAL A CA 1
ATOM 3124 C C . VAL A 1 401 ? -1.624 16.479 -1.348 1.00 24.45 401 VAL A C 1
ATOM 3126 O O . VAL A 1 401 ? -2.585 15.975 -1.921 1.00 24.45 401 VAL A O 1
ATOM 3129 N N . VAL A 1 402 ? -1.753 17.129 -0.193 1.00 23.50 402 VAL A N 1
ATOM 3130 C CA . VAL A 1 402 ? -3.021 17.633 0.336 1.00 23.50 402 VAL A CA 1
ATOM 3131 C C . VAL A 1 402 ? -2.915 19.157 0.368 1.00 23.50 402 VAL A C 1
ATOM 3133 O O . VAL A 1 402 ? -2.031 19.674 1.047 1.00 23.50 402 VAL A O 1
ATOM 3136 N N . ARG A 1 403 ? -3.901 19.811 -0.282 1.00 25.73 403 ARG A N 1
ATOM 3137 C CA . ARG A 1 403 ? -4.338 21.234 -0.204 1.00 25.73 403 ARG A CA 1
ATOM 3138 C C . ARG A 1 403 ? -3.520 22.270 -0.998 1.00 25.73 403 ARG A C 1
ATOM 3140 O O . ARG A 1 403 ? -2.305 22.245 -0.944 1.00 25.73 403 ARG A O 1
ATOM 3147 N N . SER A 1 404 ? -4.102 23.233 -1.731 1.00 23.75 404 SER A N 1
ATOM 3148 C CA . SER A 1 404 ? -5.457 23.842 -1.755 1.00 23.75 404 SER A CA 1
ATOM 3149 C C . SER A 1 404 ? -5.702 24.608 -3.082 1.00 23.75 404 SER A C 1
ATOM 3151 O O . SER A 1 404 ? -4.733 24.874 -3.791 1.00 23.75 404 SER A O 1
ATOM 3153 N N . PRO A 1 405 ? -6.954 25.004 -3.412 1.00 27.67 405 PRO A N 1
ATOM 3154 C CA . PRO A 1 405 ? -7.305 25.700 -4.654 1.00 27.67 405 PRO A CA 1
ATOM 3155 C C . PRO A 1 405 ? -7.108 27.228 -4.580 1.00 27.67 405 PRO A C 1
ATOM 3157 O O . PRO A 1 405 ? -7.216 27.815 -3.508 1.00 27.67 405 PRO A O 1
ATOM 3160 N N . LEU A 1 406 ? -6.890 27.839 -5.752 1.00 22.86 406 LEU A N 1
ATOM 3161 C CA . LEU A 1 406 ? -7.294 29.198 -6.155 1.00 22.86 406 LEU A CA 1
ATOM 3162 C C . LEU A 1 406 ? -7.177 30.332 -5.114 1.00 22.86 406 LEU A C 1
ATOM 3164 O O . LEU A 1 406 ? -8.098 30.584 -4.343 1.00 22.86 406 LEU A O 1
ATOM 3168 N N . GLN A 1 407 ? -6.136 31.153 -5.260 1.00 22.98 407 GLN A N 1
ATOM 3169 C CA . GLN A 1 407 ? -6.266 32.606 -5.115 1.00 22.98 407 GLN A CA 1
ATOM 3170 C C . GLN A 1 407 ? -5.608 33.286 -6.320 1.00 22.98 407 GLN A C 1
ATOM 3172 O O . GLN A 1 407 ? -4.396 33.472 -6.380 1.00 22.98 407 GLN A O 1
ATOM 3177 N N . LEU A 1 408 ? -6.446 33.630 -7.300 1.00 23.61 408 LEU A N 1
ATOM 3178 C CA . LEU A 1 408 ? -6.175 34.685 -8.269 1.00 23.61 408 LEU A CA 1
ATOM 3179 C C . LEU A 1 408 ? -6.125 36.009 -7.497 1.00 23.61 408 LEU A C 1
ATOM 3181 O O . LEU A 1 408 ? -7.156 36.485 -7.029 1.00 23.61 408 LEU A O 1
ATOM 3185 N N . SER A 1 409 ? -4.938 36.597 -7.370 1.00 23.05 409 SER A N 1
ATOM 3186 C CA . SER A 1 409 ? -4.806 38.031 -7.131 1.00 23.05 409 SER A CA 1
ATOM 3187 C C . SER A 1 409 ? -4.451 38.674 -8.459 1.00 23.05 409 SER A C 1
ATOM 3189 O O . SER A 1 409 ? -3.338 38.527 -8.960 1.00 23.05 409 SER A O 1
ATOM 3191 N N . ALA A 1 410 ? -5.428 39.367 -9.030 1.00 23.30 410 ALA A N 1
ATOM 3192 C CA . ALA A 1 410 ? -5.198 40.343 -10.072 1.00 23.30 410 ALA A CA 1
ATOM 3193 C C . ALA A 1 410 ? -4.285 41.450 -9.522 1.00 23.30 410 ALA A C 1
ATOM 3195 O O . ALA A 1 410 ? -4.589 42.056 -8.497 1.00 23.30 410 ALA A O 1
ATOM 3196 N N . SER A 1 411 ? -3.190 41.738 -10.217 1.00 22.73 411 SER A N 1
ATOM 3197 C CA . SER A 1 411 ? -2.582 43.066 -10.198 1.00 22.73 411 SER A CA 1
ATOM 3198 C C . SER A 1 411 ? -2.371 43.491 -11.641 1.00 22.73 411 SER A C 1
ATOM 3200 O O . SER A 1 411 ? -1.576 42.919 -12.385 1.00 22.73 411 SER A O 1
ATOM 3202 N N . SER A 1 412 ? -3.188 44.457 -12.020 1.00 22.28 412 SER A N 1
ATOM 3203 C CA . SER A 1 412 ? -3.181 45.203 -13.260 1.00 22.28 412 SER A CA 1
ATOM 3204 C C . SER A 1 412 ? -1.876 45.966 -13.499 1.00 22.28 412 SER A C 1
ATOM 3206 O O . SER A 1 412 ? -1.228 46.409 -12.556 1.00 22.28 412 SER A O 1
ATOM 3208 N N . SER A 1 413 ? -1.632 46.186 -14.795 1.00 22.33 413 SER A N 1
ATOM 3209 C CA . SER A 1 413 ? -1.058 47.384 -15.425 1.00 22.33 413 SER A CA 1
ATOM 3210 C C . SER A 1 413 ? 0.366 47.817 -15.060 1.00 22.33 413 SER A C 1
ATOM 3212 O O . SER A 1 413 ? 0.621 48.319 -13.976 1.00 22.33 413 SER A O 1
ATOM 3214 N N . HIS A 1 414 ? 1.249 47.716 -16.061 1.00 25.66 414 HIS A N 1
ATOM 3215 C CA . HIS A 1 414 ? 2.199 48.706 -16.623 1.00 25.66 414 HIS A CA 1
ATOM 3216 C C . HIS A 1 414 ? 3.095 47.871 -17.574 1.00 25.66 414 HIS A C 1
ATOM 3218 O O . HIS A 1 414 ? 3.694 46.902 -17.136 1.00 25.66 414 HIS A O 1
ATOM 3224 N N . GLY A 1 415 ? 3.171 48.030 -18.896 1.00 22.19 415 GLY A N 1
ATOM 3225 C CA . GLY A 1 415 ? 3.008 49.204 -19.738 1.00 22.19 415 GLY A CA 1
ATOM 3226 C C . GLY A 1 415 ? 4.374 49.609 -20.302 1.00 22.19 415 GLY A C 1
ATOM 3227 O O . GLY A 1 415 ? 4.967 50.524 -19.757 1.00 22.19 415 GLY A O 1
ATOM 3228 N N . MET A 1 416 ? 4.869 48.939 -21.357 1.00 23.97 416 MET A N 1
ATOM 3229 C CA . MET A 1 416 ? 5.763 49.534 -22.373 1.00 23.97 416 MET A CA 1
ATOM 3230 C C . MET A 1 416 ? 6.039 48.568 -23.545 1.00 23.97 416 MET A C 1
ATOM 3232 O O . MET A 1 416 ? 6.442 47.427 -23.335 1.00 23.97 416 MET A O 1
ATOM 3236 N N . GLY A 1 417 ? 5.783 49.047 -24.774 1.00 21.45 417 GLY A N 1
ATOM 3237 C CA . GLY A 1 417 ? 6.131 48.407 -26.055 1.00 21.45 417 GLY A CA 1
ATOM 3238 C C . GLY A 1 417 ? 7.649 48.336 -26.276 1.00 21.45 417 GLY A C 1
ATOM 3239 O O . GLY A 1 417 ? 8.417 48.889 -25.501 1.00 21.45 417 GLY A O 1
ATOM 3240 N N . ILE A 1 418 ? 8.180 47.673 -27.300 1.00 23.94 418 ILE A N 1
ATOM 3241 C CA . ILE A 1 418 ? 8.072 47.924 -28.749 1.00 23.94 418 ILE A CA 1
ATOM 3242 C C . ILE A 1 418 ? 8.740 46.692 -29.411 1.00 23.94 418 ILE A C 1
ATOM 3244 O O . ILE A 1 418 ? 9.764 46.230 -28.926 1.00 23.94 418 ILE A O 1
ATOM 3248 N N . GLY A 1 419 ? 8.190 46.078 -30.461 1.00 23.28 419 GLY A N 1
ATOM 3249 C CA . GLY A 1 419 ? 8.774 46.255 -31.796 1.00 23.28 419 GLY A CA 1
ATOM 3250 C C . GLY A 1 419 ? 8.835 44.951 -32.604 1.00 23.28 419 GLY A C 1
ATOM 3251 O O . GLY A 1 419 ? 9.269 43.916 -32.119 1.00 23.28 419 GLY A O 1
ATOM 3252 N N . ARG A 1 420 ? 8.347 45.040 -33.843 1.00 22.12 420 ARG A N 1
ATOM 3253 C CA . ARG A 1 420 ? 8.214 44.018 -34.895 1.00 22.12 420 ARG A CA 1
ATOM 3254 C C . ARG A 1 420 ? 9.524 43.300 -35.260 1.00 22.12 420 ARG A C 1
ATOM 3256 O O . ARG A 1 420 ? 10.550 43.958 -35.372 1.00 22.12 420 ARG A O 1
ATOM 3263 N N . SER A 1 421 ? 9.441 42.024 -35.657 1.00 24.67 421 SER A N 1
ATOM 3264 C CA . SER A 1 421 ? 9.626 41.555 -37.056 1.00 24.67 421 SER A CA 1
ATOM 3265 C C . SER A 1 421 ? 9.884 40.037 -37.147 1.00 24.67 421 SER A C 1
ATOM 3267 O O . SER A 1 421 ? 10.766 39.494 -36.493 1.00 24.67 421 SER A O 1
ATOM 3269 N N . LEU A 1 422 ? 9.093 39.363 -37.988 1.00 23.47 422 LEU A N 1
ATOM 3270 C CA . LEU A 1 422 ? 9.444 38.099 -38.653 1.00 23.47 422 LEU A CA 1
ATOM 3271 C C . LEU A 1 422 ? 10.421 38.408 -39.805 1.00 23.47 422 LEU A C 1
ATOM 3273 O O . LEU A 1 422 ? 10.340 39.503 -40.371 1.00 23.47 422 LEU A O 1
ATOM 3277 N N . PRO A 1 423 ? 11.277 37.451 -40.204 1.00 27.94 423 PRO A N 1
ATOM 3278 C CA . PRO A 1 423 ? 10.950 36.724 -41.432 1.00 27.94 423 PRO A CA 1
ATOM 3279 C C . PRO A 1 423 ? 11.290 35.221 -41.424 1.00 27.94 423 PRO A C 1
ATOM 3281 O O . PRO A 1 423 ? 11.928 34.668 -40.535 1.00 27.94 423 PRO A O 1
ATOM 3284 N N . SER A 1 424 ? 10.772 34.592 -42.472 1.00 22.73 4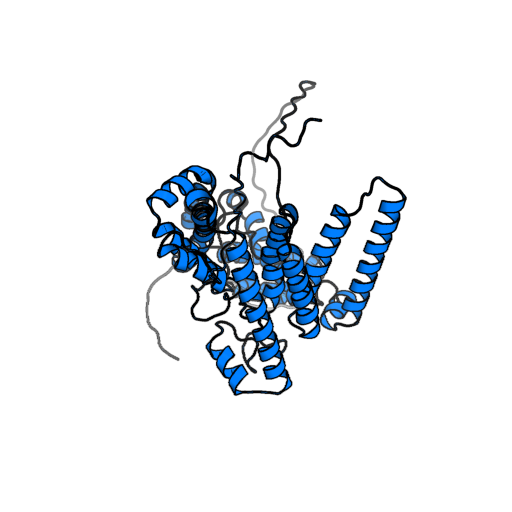24 SER A N 1
ATOM 3285 C CA . SER A 1 424 ? 10.720 33.188 -42.866 1.00 22.73 424 SER A CA 1
ATOM 3286 C C . SER A 1 424 ? 11.994 32.598 -43.498 1.00 22.73 424 SER A C 1
ATOM 3288 O O . SER A 1 424 ? 12.759 33.324 -44.123 1.00 22.73 424 SER A O 1
ATOM 3290 N N . ALA A 1 425 ? 12.010 31.253 -43.527 1.00 25.17 425 ALA A N 1
ATOM 3291 C CA . ALA A 1 425 ? 12.536 30.338 -44.562 1.00 25.17 425 ALA A CA 1
ATOM 3292 C C . ALA A 1 425 ? 13.995 29.826 -44.487 1.00 25.17 425 ALA A C 1
ATOM 3294 O O . ALA A 1 425 ? 14.944 30.597 -44.437 1.00 25.17 425 ALA A O 1
ATOM 3295 N N . GLY A 1 426 ? 14.139 28.496 -44.638 1.00 23.34 426 GLY A N 1
ATOM 3296 C CA . GLY A 1 426 ? 15.337 27.837 -45.190 1.00 23.34 426 GLY A CA 1
ATOM 3297 C C . GLY A 1 426 ? 15.945 26.703 -44.341 1.00 23.34 426 GLY A C 1
ATOM 3298 O O . GLY A 1 426 ? 16.310 26.956 -43.198 1.00 23.34 426 GLY A O 1
ATOM 3299 N N . PRO A 1 427 ? 16.091 25.464 -44.864 1.00 27.12 427 PRO A N 1
ATOM 3300 C CA . PRO A 1 427 ? 16.655 24.328 -44.136 1.00 27.12 427 PRO A CA 1
ATOM 3301 C C . PRO A 1 427 ? 18.186 24.285 -44.274 1.00 27.12 427 PRO A C 1
ATOM 3303 O O . PRO A 1 427 ? 18.713 24.406 -45.377 1.00 27.12 427 PRO A O 1
ATOM 3306 N N . HIS A 1 428 ? 18.906 24.035 -43.179 1.00 25.02 428 HIS A N 1
ATOM 3307 C CA . HIS A 1 428 ? 20.342 23.756 -43.227 1.00 25.02 428 HIS A CA 1
ATOM 3308 C C . HIS A 1 428 ? 20.660 22.368 -42.669 1.00 25.02 428 HIS A C 1
ATOM 3310 O O . HIS A 1 428 ? 20.591 22.120 -41.468 1.00 25.02 428 HIS A O 1
ATOM 3316 N N . CYS A 1 429 ? 21.041 21.474 -43.584 1.00 21.84 429 CYS A N 1
ATOM 3317 C CA . CYS A 1 429 ? 21.887 20.323 -43.307 1.00 21.84 429 CYS A CA 1
ATOM 3318 C C . CYS A 1 429 ? 23.295 20.815 -42.954 1.00 21.84 429 CYS A C 1
ATOM 3320 O O . CYS A 1 429 ? 23.874 21.599 -43.707 1.00 21.84 429 CYS A O 1
ATOM 3322 N N . SER A 1 430 ? 23.878 20.302 -41.875 1.00 24.48 430 SER A N 1
ATOM 3323 C CA . SER A 1 430 ? 25.315 20.389 -41.626 1.00 24.48 430 SER A CA 1
ATOM 3324 C C . SER A 1 430 ? 25.907 18.984 -41.543 1.00 24.48 430 SER A C 1
ATOM 3326 O O . SER A 1 430 ? 25.650 18.208 -40.626 1.00 24.48 430 SER A O 1
ATOM 3328 N N . HIS A 1 431 ? 26.703 18.664 -42.561 1.00 24.42 431 HIS A N 1
ATOM 3329 C CA . HIS A 1 431 ? 27.755 17.666 -42.475 1.00 24.42 431 HIS A CA 1
ATOM 3330 C C . HIS A 1 431 ? 28.923 18.272 -41.694 1.00 24.42 431 HIS A C 1
ATOM 3332 O O . HIS A 1 431 ? 29.373 19.370 -42.017 1.00 24.42 431 HIS A O 1
ATOM 3338 N N . THR A 1 432 ? 29.478 17.517 -40.752 1.00 24.16 432 THR A N 1
ATOM 3339 C CA . THR A 1 432 ? 30.851 17.733 -40.290 1.00 24.16 432 THR A CA 1
ATOM 3340 C C . THR A 1 432 ? 31.559 16.387 -40.274 1.00 24.16 432 THR A C 1
ATOM 3342 O O . THR A 1 432 ? 31.359 15.563 -39.385 1.00 24.16 432 THR A O 1
ATOM 3345 N N . CYS A 1 433 ? 32.367 16.153 -41.307 1.00 21.64 433 CYS A N 1
ATOM 3346 C CA . CYS A 1 433 ? 33.434 15.164 -41.292 1.00 21.64 433 CYS A CA 1
ATOM 3347 C C . CYS A 1 433 ? 34.679 15.828 -40.698 1.00 21.64 433 CYS A C 1
ATOM 3349 O O . CYS A 1 433 ? 35.092 16.880 -41.178 1.00 21.64 433 CYS A O 1
ATOM 3351 N N . ILE A 1 434 ? 35.308 15.186 -39.715 1.00 23.78 434 ILE A N 1
ATOM 3352 C CA . ILE A 1 434 ? 36.746 15.326 -39.475 1.00 23.78 434 ILE A CA 1
ATOM 3353 C C . ILE A 1 434 ? 37.326 13.916 -39.502 1.00 23.78 434 ILE A C 1
ATOM 3355 O O . ILE A 1 434 ? 36.950 13.048 -38.715 1.00 23.78 434 ILE A O 1
ATOM 3359 N N . SER A 1 435 ? 38.197 13.705 -40.482 1.00 22.80 435 SER A N 1
ATOM 3360 C CA . SER A 1 435 ? 39.000 12.513 -40.708 1.00 22.80 435 SER A CA 1
ATOM 3361 C C . SER A 1 435 ? 40.373 12.656 -40.052 1.00 22.80 435 SER A C 1
ATOM 3363 O O . SER A 1 435 ? 40.929 13.752 -40.017 1.00 22.80 435 SER A O 1
ATOM 3365 N N . ASN A 1 436 ? 40.927 11.529 -39.601 1.00 23.48 436 ASN A N 1
ATOM 3366 C CA . ASN A 1 436 ? 42.271 10.997 -39.906 1.00 23.48 436 ASN A CA 1
ATOM 3367 C C . ASN A 1 436 ? 42.649 10.050 -38.762 1.00 23.48 436 ASN A C 1
ATOM 3369 O O . ASN A 1 436 ? 42.758 10.476 -37.621 1.00 23.48 436 ASN A O 1
ATOM 3373 N N . SER A 1 437 ? 42.691 8.729 -38.940 1.00 24.23 437 SER A N 1
ATOM 3374 C CA . SER A 1 437 ? 43.572 7.872 -39.768 1.00 24.23 437 SER A CA 1
ATOM 3375 C C . SER A 1 437 ? 44.233 6.936 -38.741 1.00 24.23 437 SER A C 1
ATOM 3377 O O . SER A 1 437 ? 44.742 7.431 -37.740 1.00 24.23 437 SER A O 1
ATOM 3379 N N . LYS A 1 438 ? 44.213 5.612 -38.861 1.00 26.38 438 LYS A N 1
ATOM 3380 C CA . LYS A 1 438 ? 44.906 4.822 -39.881 1.00 26.38 438 LYS A CA 1
ATOM 3381 C C . LYS A 1 438 ? 44.298 3.410 -39.966 1.00 26.38 438 LYS A C 1
ATOM 3383 O O . LYS A 1 438 ? 43.698 2.937 -39.009 1.00 26.38 438 LYS A O 1
ATOM 3388 N N . ASP A 1 439 ? 44.539 2.793 -41.118 1.00 26.47 439 ASP A N 1
ATOM 3389 C CA . ASP A 1 439 ? 44.393 1.373 -41.468 1.00 26.47 439 ASP A CA 1
ATOM 3390 C C . ASP A 1 439 ? 43.055 0.929 -42.094 1.00 26.47 439 ASP A C 1
ATOM 3392 O O . ASP A 1 439 ? 42.086 0.523 -41.461 1.00 26.47 439 ASP A O 1
ATOM 3396 N N . MET A 1 440 ? 43.064 1.006 -43.427 1.00 25.86 440 MET A N 1
ATOM 3397 C CA . MET A 1 440 ? 42.235 0.288 -44.405 1.00 25.86 440 MET A CA 1
ATOM 3398 C C . MET A 1 440 ? 43.119 -0.842 -45.006 1.00 25.86 440 MET A C 1
ATOM 3400 O O . MET A 1 440 ? 44.342 -0.695 -44.935 1.00 25.86 440 MET A O 1
ATOM 3404 N N . PRO A 1 441 ? 42.587 -1.914 -45.650 1.00 32.06 441 PRO A N 1
ATOM 3405 C CA . PRO A 1 441 ? 41.642 -1.731 -46.749 1.00 32.06 441 PRO A CA 1
ATOM 3406 C C . PRO A 1 441 ? 40.527 -2.774 -46.972 1.00 32.06 441 PRO A C 1
ATOM 3408 O O . PRO A 1 441 ? 40.686 -3.982 -46.832 1.00 32.06 441 PRO A O 1
ATOM 3411 N N . SER A 1 442 ? 39.462 -2.238 -47.581 1.00 25.69 442 SER A N 1
ATOM 3412 C CA . SER A 1 442 ? 38.616 -2.843 -48.624 1.00 25.69 442 SER A CA 1
ATOM 3413 C C . SER A 1 442 ? 37.469 -3.773 -48.180 1.00 25.69 442 SER A C 1
ATOM 3415 O O . SER A 1 442 ? 37.677 -4.898 -47.752 1.00 25.69 442 SER A O 1
ATOM 3417 N N . ARG A 1 443 ? 36.208 -3.364 -48.380 1.00 25.94 443 ARG A N 1
ATOM 3418 C CA . ARG A 1 443 ? 35.436 -3.464 -49.640 1.00 25.94 443 ARG A CA 1
ATOM 3419 C C . ARG A 1 443 ? 33.958 -3.085 -49.417 1.00 25.94 443 ARG A C 1
ATOM 3421 O O . ARG A 1 443 ? 33.325 -3.534 -48.475 1.00 25.94 443 ARG A O 1
ATOM 3428 N N . HIS A 1 444 ? 33.443 -2.313 -50.375 1.00 26.25 444 HIS A N 1
ATOM 3429 C CA . HIS A 1 444 ? 32.052 -2.200 -50.838 1.00 26.25 444 HIS A CA 1
ATOM 3430 C C . HIS A 1 444 ? 30.920 -1.805 -49.870 1.00 26.25 444 HIS A C 1
ATOM 3432 O O . HIS A 1 444 ? 30.260 -2.634 -49.254 1.00 26.25 444 HIS A O 1
ATOM 3438 N N . CYS A 1 445 ? 30.555 -0.521 -49.947 1.00 21.88 445 CYS A N 1
ATOM 3439 C CA . CYS A 1 445 ? 29.182 -0.061 -49.765 1.00 21.88 445 CYS A CA 1
ATOM 3440 C C . CYS A 1 445 ? 28.294 -0.577 -50.911 1.00 21.88 445 CYS A C 1
ATOM 3442 O O . CYS A 1 445 ? 28.626 -0.394 -52.085 1.00 21.88 445 CYS A O 1
ATOM 3444 N N . ARG A 1 446 ? 27.126 -1.132 -50.579 1.00 22.77 446 ARG A N 1
ATOM 3445 C CA . ARG A 1 446 ? 25.988 -1.229 -51.499 1.00 22.77 446 ARG A CA 1
ATOM 3446 C C . ARG A 1 446 ? 24.732 -0.781 -50.754 1.00 22.77 446 ARG A C 1
ATOM 3448 O O . ARG A 1 446 ? 24.356 -1.383 -49.756 1.00 22.77 446 ARG A O 1
ATOM 3455 N N . CYS A 1 447 ? 24.117 0.296 -51.234 1.00 20.70 447 CYS A N 1
ATOM 3456 C CA . CYS A 1 447 ? 22.744 0.647 -50.894 1.00 20.70 447 CYS A CA 1
ATOM 3457 C C . CYS A 1 447 ? 21.805 -0.195 -51.762 1.00 20.70 447 CYS A C 1
ATOM 3459 O O . CYS A 1 447 ? 22.009 -0.279 -52.972 1.00 20.70 447 CYS A O 1
ATOM 3461 N N . SER A 1 448 ? 20.749 -0.749 -51.173 1.00 24.83 448 SER A N 1
ATOM 3462 C CA . SER A 1 448 ? 19.542 -1.109 -51.917 1.00 24.83 448 SER A CA 1
ATOM 3463 C C . SER A 1 448 ? 18.322 -1.009 -51.010 1.00 24.83 448 SER A C 1
ATOM 3465 O O . SER A 1 448 ? 18.197 -1.697 -50.001 1.00 24.83 448 SER A O 1
ATOM 3467 N N . SER A 1 449 ? 17.453 -0.094 -51.410 1.00 24.23 449 SER A N 1
ATOM 3468 C CA . SER A 1 449 ? 16.073 0.119 -51.005 1.00 24.23 449 SER A CA 1
ATOM 3469 C C . SER A 1 449 ? 15.167 -1.085 -51.292 1.00 24.23 449 SER A C 1
ATOM 3471 O O . SER A 1 449 ? 15.288 -1.682 -52.354 1.00 24.23 449 SER A O 1
ATOM 3473 N N . GLY A 1 450 ? 14.209 -1.319 -50.387 1.00 23.11 450 GLY A N 1
ATOM 3474 C CA . GLY A 1 450 ? 12.823 -1.736 -50.658 1.00 23.11 450 GLY A CA 1
ATOM 3475 C C . GLY A 1 450 ? 12.551 -3.084 -51.338 1.00 23.11 450 GLY A C 1
ATOM 3476 O O . GLY A 1 450 ? 12.746 -3.210 -52.537 1.00 23.11 450 GLY A O 1
ATOM 3477 N N . ALA A 1 451 ? 11.958 -4.024 -50.591 1.00 24.72 451 ALA A N 1
ATOM 3478 C CA . ALA A 1 451 ? 10.710 -4.736 -50.928 1.00 24.72 451 ALA A CA 1
ATOM 3479 C C . ALA A 1 451 ? 10.483 -5.912 -49.957 1.00 24.72 451 ALA A C 1
ATOM 3481 O O . ALA A 1 451 ? 11.395 -6.685 -49.679 1.00 24.72 451 ALA A O 1
ATOM 3482 N N . SER A 1 452 ? 9.253 -6.059 -49.456 1.00 23.80 452 SER A N 1
ATOM 3483 C CA . SER A 1 452 ? 8.741 -7.339 -48.934 1.00 23.80 452 SER A CA 1
ATOM 3484 C C . SER A 1 452 ? 8.503 -8.306 -50.103 1.00 23.80 452 SER A C 1
ATOM 3486 O O . SER A 1 452 ? 8.190 -7.831 -51.197 1.00 23.80 452 SER A O 1
ATOM 3488 N N . PRO A 1 453 ? 8.604 -9.635 -49.899 1.00 29.00 453 PRO A N 1
ATOM 3489 C CA . PRO A 1 453 ? 7.376 -10.412 -49.666 1.00 29.00 453 PRO A CA 1
ATOM 3490 C C . PRO A 1 453 ? 7.534 -11.678 -48.786 1.00 29.00 453 PRO A C 1
ATOM 3492 O O . PRO A 1 453 ? 8.602 -12.268 -48.704 1.00 29.00 453 PRO A O 1
ATOM 3495 N N . GLY A 1 454 ? 6.406 -12.139 -48.226 1.00 21.78 454 GLY A N 1
ATOM 3496 C CA . GLY A 1 454 ? 6.026 -13.564 -48.242 1.00 21.78 454 GLY A CA 1
ATOM 3497 C C . GLY A 1 454 ? 6.613 -14.527 -47.198 1.00 21.78 454 GLY A C 1
ATOM 3498 O O . GLY A 1 454 ? 7.718 -15.022 -47.353 1.00 21.78 454 GLY A O 1
ATOM 3499 N N . TRP A 1 455 ? 5.791 -14.848 -46.192 1.00 22.23 455 TRP A N 1
ATOM 3500 C CA . TRP A 1 455 ? 5.515 -16.182 -45.620 1.00 22.23 455 TRP A CA 1
ATOM 3501 C C . TRP A 1 455 ? 6.471 -17.345 -45.965 1.00 22.23 455 TRP A C 1
ATOM 3503 O O . TRP A 1 455 ? 6.540 -17.724 -47.125 1.00 22.23 455 TRP A O 1
ATOM 3513 N N . THR A 1 456 ? 7.050 -18.021 -44.956 1.00 22.33 456 THR A N 1
ATOM 3514 C CA . THR A 1 456 ? 6.669 -19.395 -44.524 1.00 22.33 456 THR A CA 1
ATOM 3515 C C . THR A 1 456 ? 7.591 -19.968 -43.425 1.00 22.33 456 THR A C 1
ATOM 3517 O O . THR A 1 456 ? 8.799 -19.766 -43.443 1.00 22.33 456 THR A O 1
ATOM 3520 N N . THR A 1 457 ? 6.961 -20.738 -42.522 1.00 26.02 457 THR A N 1
ATOM 3521 C CA . THR A 1 457 ? 7.443 -21.939 -41.791 1.00 26.02 457 THR A CA 1
ATOM 3522 C C . THR A 1 457 ? 8.506 -21.846 -40.677 1.00 26.02 457 THR A C 1
ATOM 3524 O O . THR A 1 457 ? 9.703 -21.746 -40.913 1.00 26.02 457 THR A O 1
ATOM 3527 N N . SER A 1 458 ? 8.012 -22.049 -39.445 1.00 22.56 458 SER A N 1
ATOM 3528 C CA . SER A 1 458 ? 8.542 -22.893 -38.343 1.00 22.56 458 SER A CA 1
ATOM 3529 C C . SER A 1 458 ? 9.246 -24.191 -38.828 1.00 22.56 458 SER A C 1
ATOM 3531 O O . SER A 1 458 ? 8.921 -24.608 -39.941 1.00 22.56 458 SER A O 1
ATOM 3533 N N . PRO A 1 459 ? 10.098 -24.904 -38.034 1.00 30.28 459 PRO A N 1
ATOM 3534 C CA . PRO A 1 459 ? 9.821 -25.261 -36.629 1.00 30.28 459 PRO A CA 1
ATOM 3535 C C . PRO A 1 459 ? 10.991 -25.422 -35.621 1.00 30.28 459 PRO A C 1
ATOM 3537 O O . PRO A 1 459 ? 12.155 -25.558 -35.974 1.00 30.28 459 PRO A O 1
ATOM 3540 N N . SER A 1 460 ? 10.572 -25.465 -34.344 1.00 22.66 460 SER A N 1
ATOM 3541 C CA . SER A 1 460 ? 11.063 -26.285 -33.211 1.00 22.66 460 SER A CA 1
ATOM 3542 C C . SER A 1 460 ? 12.534 -26.226 -32.766 1.00 22.66 460 SER A C 1
ATOM 3544 O O . SER A 1 460 ? 13.396 -26.834 -33.395 1.00 22.66 460 SER A O 1
ATOM 3546 N N . MET A 1 461 ? 12.765 -25.687 -31.561 1.00 29.02 461 MET A N 1
ATOM 3547 C CA . MET A 1 461 ? 12.955 -26.460 -30.314 1.00 29.02 461 MET A CA 1
ATOM 3548 C C . MET A 1 461 ? 12.616 -25.601 -29.095 1.00 29.02 461 MET A C 1
ATOM 3550 O O . MET A 1 461 ? 12.865 -24.376 -29.165 1.00 29.02 461 MET A O 1
#

Radius of gyration: 28.01 Å; chains: 1; bounding box: 75×77×83 Å